Protein AF-A0A7C4YYW6-F1 (afdb_monomer)

pLDDT: mean 95.31, std 6.33, range [59.19, 98.94]

Secondary structure (DSSP, 8-state):
-HHHHHHHHHHHHT-SEEEE-S----TTS-HHHHHHHHHHHHHHHH----TT-SS--------EEEE--SS--HHHHHHHHHHHHHHHHHHHHHHS-TTTS-HHHHHHHHHHHHHHTT-EEEEE-HHHHHHTT-HHHHHHHTT-SSPPEEEEEEEE-S-SSEEEEEE-EEEEE--TTSPPPSTTGGGGGGGGHHHHHHHHHHHHHHHTT-S-EEEEEEEEEEE---TTS--TTEEEE-TTS-EEEES-TT--HHHHHHHHHHHHGGG--SEEEEEE---HHHHHHHTTS-EEEEES-HHHHHHHHHHHHHH---EEEPP--GGGGGGG--SSSSEES---SS-HHHHHHHHHHTT--SSEEEEE-TTTSEESS-BTTB-SEE--TTHHHHHHHHTT-

Foldseek 3Di:
DQLLQQLLCCVVVVDQEDEADDADADPPDDQLLRVLVNLLLNLLNVDDDCVPPPDDDDNSHNNYYHYDHPDDRVVSNVLSVLLSVLLSQLQNLQFDFLVQNAQVNLLVVLCVLLVVLPKDKDKQWPVNCVVLQQWLLVLQQQADPGTKTKMKIKDQLAAPFEEEEEFQAACAEQQAVLGDDPVCSSSRNNQRSRVSLLSSQSSSCSVSSFNHIYMYIYTHHHRHYDPRHRDQQDWGAHSVRFIEHERTSSQSRLSSLLNRLLVVVVRVGLEYEYEGLGDPLQCVVPNLQAWEKEWDDVVVSVLLCVLCVSQVRHYDYDDQDPVLQVQQPDPVTRGYSAGPPPPRVNNSVNSSVVSDPHGYMYINCNSHQADCDDDSSADHTGRSRNSSSVNSSSNVD

Mean predicted aligned error: 3.73 Å

Structure (mmCIF, N/CA/C/O backbone):
data_AF-A0A7C4YYW6-F1
#
_entry.id   AF-A0A7C4YYW6-F1
#
loop_
_atom_site.group_PDB
_atom_site.id
_atom_site.type_symbol
_atom_site.label_atom_id
_atom_site.label_alt_id
_atom_site.label_comp_id
_atom_site.label_asym_id
_atom_site.label_entity_id
_atom_site.label_seq_id
_atom_site.pdbx_PDB_ins_code
_atom_site.Cartn_x
_atom_site.Cartn_y
_atom_site.Cartn_z
_atom_site.occupancy
_atom_site.B_iso_or_equiv
_atom_site.auth_seq_id
_atom_site.auth_comp_id
_atom_site.auth_asym_id
_atom_site.auth_atom_id
_atom_site.pdbx_PDB_model_num
ATOM 1 N N . LYS A 1 1 ? 9.416 -11.657 -18.486 1.00 87.06 1 LYS A N 1
ATOM 2 C CA . LYS A 1 1 ? 10.378 -12.779 -18.270 1.00 87.06 1 LYS A CA 1
ATOM 3 C C . LYS A 1 1 ? 11.705 -12.547 -18.990 1.00 87.06 1 LYS A C 1
ATOM 5 O O . LYS A 1 1 ? 12.680 -12.370 -18.282 1.00 87.06 1 LYS A O 1
ATOM 10 N N . LEU A 1 2 ? 11.753 -12.513 -20.332 1.00 88.94 2 LEU A N 1
ATOM 11 C CA . LEU A 1 2 ? 13.007 -12.312 -21.083 1.00 88.94 2 LEU A CA 1
ATOM 12 C C . LEU A 1 2 ? 13.777 -11.062 -20.628 1.00 88.94 2 LEU A C 1
ATOM 14 O O . LEU A 1 2 ? 14.939 -11.182 -20.266 1.00 88.94 2 LEU A O 1
ATOM 18 N N . GLY A 1 3 ? 13.105 -9.910 -20.536 1.00 90.44 3 GLY A N 1
ATOM 19 C CA . GLY A 1 3 ? 13.739 -8.678 -20.057 1.00 90.44 3 GLY A CA 1
ATOM 20 C C . GLY A 1 3 ? 14.381 -8.831 -18.675 1.00 90.44 3 GLY A C 1
ATOM 21 O O . GLY A 1 3 ? 15.543 -8.498 -18.503 1.00 90.44 3 GLY A O 1
ATOM 22 N N . GLY A 1 4 ? 13.678 -9.451 -17.720 1.00 91.06 4 GLY A N 1
ATOM 23 C CA . GLY A 1 4 ? 14.216 -9.712 -16.375 1.00 91.06 4 GLY A CA 1
ATOM 24 C C . GLY A 1 4 ? 15.446 -10.613 -16.362 1.00 91.06 4 GLY A C 1
ATOM 25 O O . GLY A 1 4 ? 16.366 -10.387 -15.579 1.00 91.06 4 GLY A O 1
ATOM 26 N N . ILE A 1 5 ? 15.497 -11.599 -17.263 1.00 90.38 5 ILE A N 1
ATOM 27 C CA . ILE A 1 5 ? 16.691 -12.432 -17.449 1.00 90.38 5 ILE A CA 1
ATOM 28 C C . ILE A 1 5 ? 17.856 -11.567 -17.933 1.00 90.38 5 ILE A C 1
ATOM 30 O O . ILE A 1 5 ? 18.934 -11.670 -17.364 1.00 90.38 5 ILE A O 1
ATOM 34 N N . ILE A 1 6 ? 17.636 -10.697 -18.923 1.00 90.19 6 ILE A N 1
ATOM 35 C CA . ILE A 1 6 ? 18.666 -9.792 -19.458 1.00 90.19 6 ILE A CA 1
ATOM 36 C C . ILE A 1 6 ? 19.161 -8.828 -18.372 1.00 90.19 6 ILE A C 1
ATOM 38 O O . ILE A 1 6 ? 20.364 -8.739 -18.144 1.00 90.19 6 ILE A O 1
ATOM 42 N N . GLY A 1 7 ? 18.246 -8.168 -17.654 1.00 88.44 7 GLY A N 1
ATOM 43 C CA . GLY A 1 7 ? 18.598 -7.246 -16.571 1.00 88.44 7 GLY A CA 1
ATOM 44 C C . GLY A 1 7 ? 19.382 -7.932 -15.450 1.00 88.44 7 GLY A C 1
ATOM 45 O O . GLY A 1 7 ? 20.415 -7.433 -15.013 1.00 88.44 7 GLY A O 1
ATOM 46 N N . SER A 1 8 ? 18.961 -9.133 -15.043 1.00 88.00 8 SER A N 1
ATOM 47 C CA . SER A 1 8 ? 19.677 -9.916 -14.024 1.00 88.00 8 SER A CA 1
ATOM 48 C C . SER A 1 8 ? 21.033 -10.428 -14.521 1.00 88.00 8 SER A C 1
ATOM 50 O O . SER A 1 8 ? 21.992 -10.507 -13.753 1.00 88.00 8 SER A O 1
ATOM 52 N N . ALA A 1 9 ? 21.123 -10.783 -15.804 1.00 87.38 9 ALA A N 1
ATOM 53 C CA . ALA A 1 9 ? 22.348 -11.254 -16.430 1.00 87.38 9 ALA A CA 1
ATOM 54 C C . ALA A 1 9 ? 23.423 -10.161 -16.474 1.00 87.38 9 ALA A C 1
ATOM 56 O O . ALA A 1 9 ? 24.592 -10.500 -16.323 1.00 87.38 9 ALA A O 1
ATOM 57 N N . ALA A 1 10 ? 23.052 -8.884 -16.616 1.00 85.50 10 ALA A N 1
ATOM 58 C CA . ALA A 1 10 ? 24.012 -7.777 -16.645 1.00 85.50 10 ALA A CA 1
ATOM 59 C C . ALA A 1 10 ? 24.881 -7.738 -15.382 1.00 85.50 10 ALA A C 1
ATOM 61 O O . ALA A 1 10 ? 26.107 -7.775 -15.469 1.00 85.50 10 ALA A O 1
ATOM 62 N N . SER A 1 11 ? 24.243 -7.793 -14.210 1.00 79.69 11 SER A N 1
ATOM 63 C CA . SER A 1 11 ? 24.945 -7.859 -12.923 1.00 79.69 11 SER A CA 1
ATOM 64 C C . SER A 1 11 ? 25.720 -9.175 -12.763 1.00 79.69 11 SER A C 1
ATOM 66 O O . SER A 1 11 ? 26.888 -9.173 -12.378 1.00 79.69 11 SER A O 1
ATOM 68 N N . LYS A 1 12 ? 25.106 -10.311 -13.127 1.00 84.00 12 LYS A N 1
ATOM 69 C CA . LYS A 1 12 ? 25.713 -11.643 -12.959 1.00 84.00 12 LYS A CA 1
ATOM 70 C C . LYS A 1 12 ? 26.957 -11.867 -13.827 1.00 84.00 12 LYS A C 1
ATOM 72 O O . LYS A 1 12 ? 27.925 -12.457 -13.358 1.00 84.00 12 LYS A O 1
ATOM 77 N N . TYR A 1 13 ? 26.910 -11.451 -15.090 1.00 87.62 13 TYR A N 1
ATOM 78 C CA . TYR A 1 13 ? 27.954 -11.691 -16.093 1.00 87.62 13 TYR A CA 1
ATOM 79 C C . TYR A 1 13 ? 28.797 -10.452 -16.393 1.00 87.62 13 TYR A C 1
ATOM 81 O O . TYR A 1 13 ? 29.653 -10.508 -17.271 1.00 87.62 13 TYR A O 1
ATOM 89 N N . LYS A 1 14 ? 28.591 -9.360 -15.648 1.00 85.25 14 LYS A N 1
ATOM 90 C CA . LYS A 1 14 ? 29.449 -8.174 -15.678 1.00 85.25 14 LYS A CA 1
ATOM 91 C C . LYS A 1 14 ? 29.536 -7.499 -17.058 1.00 85.25 14 LYS A C 1
ATOM 93 O O . LYS A 1 14 ? 30.603 -7.032 -17.444 1.00 85.25 14 LYS A O 1
ATOM 98 N N . PHE A 1 15 ? 28.421 -7.412 -17.790 1.00 88.38 15 PHE A N 1
ATOM 99 C CA . PHE A 1 15 ? 28.354 -6.652 -19.048 1.00 88.38 15 PHE A CA 1
ATOM 100 C C . PHE A 1 15 ? 27.641 -5.308 -18.866 1.00 88.38 15 PHE A C 1
ATOM 102 O O . PHE A 1 15 ? 26.675 -5.198 -18.113 1.00 88.38 15 PHE A O 1
ATOM 109 N N . SER A 1 16 ? 28.109 -4.285 -19.583 1.00 88.06 16 SER A N 1
ATOM 110 C CA . SER A 1 16 ? 27.585 -2.914 -19.520 1.00 88.06 16 SER A CA 1
ATOM 111 C C . SER A 1 16 ? 26.685 -2.541 -20.698 1.00 88.06 16 SER A C 1
ATOM 113 O O . SER A 1 16 ? 25.991 -1.528 -20.621 1.00 88.06 16 SER A O 1
ATOM 115 N N . SER A 1 17 ? 26.660 -3.341 -21.765 1.00 91.19 17 SER A N 1
ATOM 116 C CA . SER A 1 17 ? 25.773 -3.133 -22.906 1.00 91.19 17 SER A CA 1
ATOM 117 C C . SER A 1 17 ? 25.263 -4.447 -23.492 1.00 91.19 17 SER A C 1
ATOM 119 O O . SER A 1 17 ? 25.913 -5.490 -23.383 1.00 91.19 17 SER A O 1
ATOM 121 N N . CYS A 1 18 ? 24.081 -4.415 -24.108 1.00 90.25 18 CYS A N 1
ATOM 122 C CA . CYS A 1 18 ? 23.576 -5.532 -24.902 1.00 90.25 18 CYS A CA 1
ATOM 123 C C . CYS A 1 18 ? 22.770 -5.055 -26.114 1.00 90.25 18 CYS A C 1
ATOM 125 O O . CYS A 1 18 ? 22.180 -3.976 -26.106 1.00 90.25 18 CYS A O 1
ATOM 127 N N . THR A 1 19 ? 22.749 -5.876 -27.166 1.00 90.12 19 THR A N 1
ATOM 128 C CA . THR A 1 19 ? 21.929 -5.646 -28.362 1.00 90.12 19 THR A CA 1
ATOM 129 C C . THR A 1 19 ? 20.925 -6.779 -28.513 1.00 90.12 19 THR A C 1
ATOM 131 O O . THR A 1 19 ? 21.291 -7.954 -28.464 1.00 90.12 19 THR A O 1
ATOM 134 N N . ILE A 1 20 ? 19.658 -6.427 -28.702 1.00 87.44 20 ILE A N 1
ATOM 135 C CA . ILE A 1 20 ? 18.556 -7.350 -28.954 1.00 87.44 20 ILE A CA 1
ATOM 136 C C . ILE A 1 20 ? 18.127 -7.141 -30.408 1.00 87.44 20 ILE A C 1
ATOM 138 O O . ILE A 1 20 ? 17.391 -6.204 -30.716 1.00 87.44 20 ILE A O 1
ATOM 142 N N . ALA A 1 21 ? 18.642 -7.998 -31.290 1.00 81.81 21 ALA A N 1
ATOM 143 C CA . ALA A 1 21 ? 18.440 -7.932 -32.738 1.00 81.81 21 ALA A CA 1
ATOM 144 C C . ALA A 1 21 ? 17.250 -8.786 -33.216 1.00 81.81 21 ALA A C 1
ATOM 146 O O . ALA A 1 21 ? 16.819 -9.714 -32.520 1.00 81.81 21 ALA A O 1
ATOM 147 N N . ASN A 1 22 ? 16.799 -8.520 -34.448 1.00 69.19 22 ASN A N 1
ATOM 148 C CA . ASN A 1 22 ? 15.632 -9.097 -35.132 1.00 69.19 22 ASN A CA 1
ATOM 149 C C . ASN A 1 22 ? 14.272 -8.632 -34.594 1.00 69.19 22 ASN A C 1
ATOM 151 O O . ASN A 1 22 ? 14.093 -8.367 -33.412 1.00 69.19 22 ASN A O 1
ATOM 155 N N . THR A 1 23 ? 13.250 -8.596 -35.456 1.00 59.19 23 THR A N 1
ATOM 156 C CA . THR A 1 23 ? 11.891 -8.228 -35.028 1.00 59.19 23 THR A CA 1
ATOM 157 C C . THR A 1 23 ? 11.267 -9.358 -34.203 1.00 59.19 23 THR A C 1
ATOM 159 O O . THR A 1 23 ? 10.696 -10.305 -34.742 1.00 59.19 23 THR A O 1
ATOM 162 N N . TRP A 1 24 ? 11.350 -9.265 -32.880 1.00 69.62 24 TRP A N 1
ATOM 163 C CA . TRP A 1 24 ? 10.682 -10.178 -31.956 1.00 69.62 24 TRP A CA 1
ATOM 164 C C . TRP A 1 24 ? 9.463 -9.469 -31.359 1.00 69.62 24 TRP A C 1
ATOM 166 O O . TRP A 1 24 ? 9.573 -8.419 -30.748 1.00 69.62 24 TRP A O 1
ATOM 176 N N . TYR A 1 25 ? 8.268 -10.025 -31.523 1.00 69.44 25 TYR A N 1
ATOM 177 C CA . TYR A 1 25 ? 7.093 -9.593 -30.765 1.00 69.44 25 TYR A CA 1
ATOM 178 C C . TYR A 1 25 ? 6.328 -10.823 -30.313 1.00 69.44 25 TYR A C 1
ATOM 180 O O . TYR A 1 25 ? 6.349 -11.881 -30.953 1.00 69.44 25 TYR A O 1
ATOM 188 N N . ARG A 1 26 ? 5.660 -10.721 -29.167 1.00 70.00 26 ARG A N 1
ATOM 189 C CA . ARG A 1 26 ? 4.843 -11.832 -28.697 1.00 70.00 26 ARG A CA 1
ATOM 190 C C . ARG A 1 26 ? 3.615 -11.877 -29.599 1.00 70.00 26 ARG A C 1
ATOM 192 O O . ARG A 1 26 ? 2.857 -10.927 -29.592 1.00 70.00 26 ARG A O 1
ATOM 199 N N . LYS A 1 27 ? 3.362 -12.981 -30.316 1.00 71.94 27 LYS A N 1
ATOM 200 C CA . LYS A 1 27 ? 2.209 -13.109 -31.245 1.00 71.94 27 LYS A CA 1
ATOM 201 C C . LYS A 1 27 ? 0.844 -12.710 -30.648 1.00 71.94 27 LYS A C 1
ATOM 203 O O . LYS A 1 27 ? -0.075 -12.415 -31.395 1.00 71.94 27 LYS A O 1
ATOM 208 N N . LYS A 1 28 ? 0.706 -12.750 -29.316 1.00 76.25 28 LYS A N 1
ATOM 209 C CA . LYS A 1 28 ? -0.511 -12.394 -28.565 1.00 76.25 28 LYS A CA 1
ATOM 210 C C . LYS A 1 28 ? -0.531 -10.957 -28.017 1.00 76.25 28 LYS A C 1
ATOM 212 O O . LYS A 1 28 ? -1.486 -10.603 -27.343 1.00 76.25 28 LYS A O 1
ATOM 217 N N . LEU A 1 29 ? 0.526 -10.176 -28.222 1.00 78.62 29 LEU A N 1
ATOM 218 C CA . LEU A 1 29 ? 0.621 -8.774 -27.821 1.00 78.62 29 LEU A CA 1
ATOM 219 C C . LEU A 1 29 ? 0.856 -7.929 -29.069 1.00 78.62 29 LEU A C 1
ATOM 221 O O . LEU A 1 29 ? 1.506 -8.379 -30.016 1.00 78.62 29 LEU A O 1
ATOM 225 N N . ASP A 1 30 ? 0.377 -6.692 -29.054 1.00 86.19 30 ASP A N 1
ATOM 226 C CA . ASP A 1 30 ? 0.815 -5.729 -30.051 1.00 86.19 30 ASP A CA 1
ATOM 227 C C . ASP A 1 30 ? 2.307 -5.377 -29.861 1.00 86.19 30 ASP A C 1
ATOM 229 O O . ASP A 1 30 ? 3.006 -5.841 -28.943 1.00 86.19 30 ASP A O 1
ATOM 233 N N . LYS A 1 31 ? 2.819 -4.575 -30.793 1.00 87.56 31 LYS A N 1
ATOM 234 C CA . LYS A 1 31 ? 4.217 -4.153 -30.813 1.00 87.56 31 LYS A CA 1
ATOM 235 C C . LYS A 1 31 ? 4.591 -3.300 -29.598 1.00 87.56 31 LYS A C 1
ATOM 237 O O . LYS A 1 31 ? 5.655 -3.518 -29.024 1.00 87.56 31 LYS A O 1
ATOM 242 N N . GLU A 1 32 ? 3.724 -2.375 -29.197 1.00 88.62 32 GLU A N 1
ATOM 243 C CA . GLU A 1 32 ? 3.974 -1.466 -28.080 1.00 88.62 32 GLU A CA 1
ATOM 244 C C . GLU A 1 32 ? 3.956 -2.216 -26.736 1.00 88.62 32 GLU A C 1
ATOM 246 O O . GLU A 1 32 ? 4.859 -2.081 -25.913 1.00 88.62 32 GLU A O 1
ATOM 251 N N . ALA A 1 33 ? 2.980 -3.096 -26.530 1.00 88.25 33 ALA A N 1
ATOM 252 C CA . ALA A 1 33 ? 2.903 -3.957 -25.358 1.00 88.25 33 ALA A CA 1
ATOM 253 C C . ALA A 1 33 ? 4.104 -4.917 -25.272 1.00 88.25 33 ALA A C 1
ATOM 255 O O . ALA A 1 33 ? 4.614 -5.186 -24.182 1.00 88.25 33 ALA A O 1
ATOM 256 N N . SER A 1 34 ? 4.599 -5.410 -26.415 1.00 89.56 34 SER A N 1
ATOM 257 C CA . SER A 1 34 ? 5.800 -6.255 -26.461 1.00 89.56 34 SER A CA 1
ATOM 258 C C . SER A 1 34 ? 7.060 -5.496 -26.032 1.00 89.56 34 SER A C 1
ATOM 260 O O . SER A 1 34 ? 7.828 -6.026 -25.223 1.00 89.56 34 SER A O 1
ATOM 262 N N . ILE A 1 35 ? 7.266 -4.267 -26.529 1.00 90.38 35 ILE A N 1
ATOM 263 C CA . ILE A 1 35 ? 8.437 -3.459 -26.157 1.00 90.38 35 ILE A CA 1
ATOM 264 C C . ILE A 1 35 ? 8.365 -3.028 -24.687 1.00 90.38 35 ILE A C 1
ATOM 266 O O . ILE A 1 35 ? 9.346 -3.211 -23.968 1.00 90.38 35 ILE A O 1
ATOM 270 N N . ARG A 1 36 ? 7.195 -2.589 -24.197 1.00 92.00 36 ARG A N 1
ATOM 271 C CA . ARG A 1 36 ? 6.986 -2.233 -22.782 1.00 92.00 36 ARG A CA 1
ATOM 272 C C . ARG A 1 36 ? 7.319 -3.399 -21.857 1.00 92.00 36 ARG A C 1
ATOM 274 O O . ARG A 1 36 ? 8.116 -3.243 -20.941 1.00 92.00 36 ARG A O 1
ATOM 281 N N . ALA A 1 37 ? 6.800 -4.596 -22.138 1.00 91.62 37 ALA A N 1
ATOM 282 C CA . ALA A 1 37 ? 7.042 -5.772 -21.301 1.00 91.62 37 ALA A CA 1
ATOM 283 C C . ALA A 1 37 ? 8.516 -6.222 -21.275 1.00 91.62 37 ALA A C 1
ATOM 285 O O . ALA A 1 37 ? 8.983 -6.776 -20.272 1.00 91.62 37 ALA A O 1
ATOM 286 N N . LEU A 1 38 ? 9.259 -6.034 -22.373 1.00 91.81 38 LEU A N 1
ATOM 287 C CA . LEU A 1 38 ? 10.698 -6.291 -22.375 1.00 91.81 38 LEU A CA 1
ATOM 288 C C . LEU A 1 38 ? 11.429 -5.245 -21.541 1.00 91.81 38 LEU A C 1
ATOM 290 O O . LEU A 1 38 ? 12.169 -5.630 -20.640 1.00 91.81 38 LEU A O 1
ATOM 294 N N . VAL A 1 39 ? 11.225 -3.965 -21.849 1.00 93.12 39 VAL A N 1
ATOM 295 C CA . VAL A 1 39 ? 11.927 -2.840 -21.222 1.00 93.12 39 VAL A CA 1
ATOM 296 C C . VAL A 1 39 ? 11.658 -2.811 -19.721 1.00 93.12 39 VAL A C 1
ATOM 298 O O . VAL A 1 39 ? 12.601 -2.743 -18.938 1.00 93.12 39 VAL A O 1
ATOM 301 N N . GLU A 1 40 ? 10.401 -2.996 -19.309 1.00 94.62 40 GLU A N 1
ATOM 302 C CA . GLU A 1 40 ? 10.023 -3.127 -17.901 1.00 94.62 40 GLU A CA 1
ATOM 303 C C . GLU A 1 40 ? 10.775 -4.289 -17.254 1.00 94.62 40 GLU A C 1
ATOM 305 O O . GLU A 1 40 ? 11.385 -4.139 -16.200 1.00 94.62 40 GLU A O 1
ATOM 310 N N . GLY A 1 41 ? 10.788 -5.451 -17.912 1.00 94.19 41 GLY A N 1
ATOM 311 C CA . GLY A 1 41 ? 11.528 -6.603 -17.426 1.00 94.19 41 GLY A CA 1
ATOM 312 C C . GLY A 1 41 ? 13.013 -6.301 -17.234 1.00 94.19 41 GLY A C 1
ATOM 313 O O . GLY A 1 41 ? 13.564 -6.716 -16.220 1.00 94.19 41 GLY A O 1
ATOM 314 N N . ILE A 1 42 ? 13.649 -5.607 -18.183 1.00 93.44 42 ILE A N 1
ATOM 315 C CA . ILE A 1 42 ? 15.070 -5.240 -18.109 1.00 93.44 42 ILE A CA 1
ATOM 316 C C . ILE A 1 42 ? 15.315 -4.367 -16.885 1.00 93.44 42 ILE A C 1
ATOM 318 O O . ILE A 1 42 ? 16.092 -4.782 -16.028 1.00 93.44 42 ILE A O 1
ATOM 322 N N . PHE A 1 43 ? 14.606 -3.242 -16.752 1.00 93.56 43 PHE A N 1
ATOM 323 C CA . PHE A 1 43 ? 14.745 -2.359 -15.591 1.00 93.56 43 PHE A CA 1
ATOM 324 C C . PHE A 1 43 ? 14.490 -3.114 -14.281 1.00 93.56 43 PHE A C 1
ATOM 326 O O . PHE A 1 43 ? 15.337 -3.159 -13.394 1.00 93.56 43 PHE A O 1
ATOM 333 N N . LEU A 1 44 ? 13.356 -3.799 -14.154 1.00 94.25 44 LEU A N 1
ATOM 334 C CA . LEU A 1 44 ? 13.028 -4.517 -12.921 1.00 94.25 44 LEU A CA 1
ATOM 335 C C . LEU A 1 44 ? 14.042 -5.620 -12.572 1.00 94.25 44 LEU A C 1
ATOM 337 O O . LEU A 1 44 ? 14.239 -5.924 -11.393 1.00 94.25 44 LEU A O 1
ATOM 341 N N . GLY A 1 45 ? 14.699 -6.195 -13.583 1.00 92.25 45 GLY A N 1
ATOM 342 C CA . GLY A 1 45 ? 15.779 -7.167 -13.443 1.00 92.25 45 GLY A CA 1
ATOM 343 C C . GLY A 1 45 ? 17.128 -6.571 -13.026 1.00 92.25 45 GLY A C 1
ATOM 344 O O . GLY A 1 45 ? 17.960 -7.324 -12.520 1.00 92.25 45 GLY A O 1
ATOM 345 N N . THR A 1 46 ? 17.354 -5.265 -13.193 1.00 91.00 46 THR A N 1
ATOM 346 C CA . THR A 1 46 ? 18.586 -4.585 -12.744 1.00 91.00 46 THR A CA 1
ATOM 347 C C . THR A 1 46 ? 18.510 -4.081 -11.305 1.00 91.00 46 THR A C 1
ATOM 349 O O . THR A 1 46 ? 19.520 -3.631 -10.778 1.00 91.00 46 THR A O 1
ATOM 352 N N . TYR A 1 47 ? 17.342 -4.147 -10.659 1.00 92.19 47 TYR A N 1
ATOM 353 C CA . TYR A 1 47 ? 17.189 -3.722 -9.267 1.00 92.19 47 TYR A CA 1
ATOM 354 C C . TYR A 1 47 ? 18.104 -4.514 -8.320 1.00 92.19 47 TYR A C 1
ATOM 356 O O . TYR A 1 47 ? 18.190 -5.742 -8.410 1.00 92.19 47 TYR A O 1
ATOM 364 N N . THR A 1 48 ? 18.734 -3.811 -7.382 1.00 90.00 48 THR A N 1
ATOM 365 C CA . THR A 1 48 ? 19.570 -4.377 -6.316 1.00 90.00 48 THR A CA 1
ATOM 366 C C . THR A 1 48 ? 19.424 -3.532 -5.060 1.00 90.00 48 THR A C 1
ATOM 368 O O . THR A 1 48 ? 19.528 -2.309 -5.148 1.00 90.00 48 THR A O 1
ATOM 371 N N . PHE A 1 49 ? 19.282 -4.174 -3.903 1.00 91.50 49 PHE A N 1
ATOM 372 C CA . PHE A 1 49 ? 19.282 -3.506 -2.605 1.00 91.50 49 PHE A CA 1
ATOM 373 C C . PHE A 1 49 ? 20.515 -3.942 -1.808 1.00 91.50 49 PHE A C 1
ATOM 375 O O . PHE A 1 49 ? 20.540 -5.026 -1.227 1.00 91.50 49 PHE A O 1
ATOM 382 N N . GLU A 1 50 ? 21.568 -3.122 -1.838 1.00 89.31 50 GLU A N 1
ATOM 383 C CA . GLU A 1 50 ? 22.880 -3.445 -1.250 1.00 89.31 50 GLU A CA 1
ATOM 384 C C . GLU A 1 50 ? 23.362 -2.387 -0.237 1.00 89.31 50 GLU A C 1
ATOM 386 O O . GLU A 1 50 ? 24.547 -2.305 0.071 1.00 89.31 50 GLU A O 1
ATOM 391 N N . GLU A 1 51 ? 22.454 -1.552 0.275 1.00 89.50 51 GLU A N 1
ATOM 392 C CA . GLU A 1 51 ? 22.784 -0.373 1.089 1.00 89.50 51 GLU A CA 1
ATOM 393 C C . GLU A 1 51 ? 23.591 -0.697 2.357 1.00 89.50 51 GLU A C 1
ATOM 395 O O . GLU A 1 51 ? 24.515 0.040 2.701 1.00 89.50 51 GLU A O 1
ATOM 400 N N . PHE A 1 52 ? 23.291 -1.829 3.000 1.00 92.50 52 PHE A N 1
ATOM 401 C CA . PHE A 1 52 ? 23.875 -2.230 4.286 1.00 92.50 52 PHE A CA 1
ATOM 402 C C . PHE A 1 52 ? 25.053 -3.208 4.180 1.00 92.50 52 PHE A C 1
ATOM 404 O O . PHE A 1 52 ? 25.570 -3.648 5.206 1.00 92.50 52 PHE A O 1
ATOM 411 N N . PHE A 1 53 ? 25.491 -3.575 2.971 1.00 90.19 53 PHE A N 1
ATOM 412 C CA . PHE A 1 53 ? 26.691 -4.401 2.816 1.00 90.19 53 PHE A CA 1
ATOM 413 C C . PHE A 1 53 ? 27.946 -3.539 3.005 1.00 90.19 53 PHE A C 1
ATOM 415 O O . PHE A 1 53 ? 28.103 -2.506 2.353 1.00 90.19 53 PHE A O 1
ATOM 422 N N . SER A 1 54 ? 28.856 -3.981 3.880 1.00 90.44 54 SER A N 1
ATOM 423 C CA . SER A 1 54 ? 30.161 -3.336 4.092 1.00 90.44 54 SER A CA 1
ATOM 424 C C . SER A 1 54 ? 31.027 -3.398 2.832 1.00 90.44 54 SER A C 1
ATOM 426 O O . SER A 1 54 ? 31.618 -2.401 2.421 1.00 90.44 54 SER A O 1
ATOM 428 N N . GLU A 1 55 ? 31.049 -4.559 2.180 1.00 86.88 55 GLU A N 1
ATOM 429 C CA . GLU A 1 55 ? 31.630 -4.744 0.857 1.00 86.88 55 GLU A CA 1
ATOM 430 C C . GLU A 1 55 ? 30.573 -4.464 -0.209 1.00 86.88 55 GLU A C 1
ATOM 432 O O . GLU A 1 55 ? 29.731 -5.307 -0.531 1.00 86.88 55 GLU A O 1
ATOM 437 N N . LYS A 1 56 ? 30.624 -3.262 -0.784 1.00 77.25 56 LYS A N 1
ATOM 438 C CA . LYS A 1 56 ? 29.818 -2.945 -1.962 1.00 77.25 56 LYS A CA 1
ATOM 439 C C . LYS A 1 56 ? 30.413 -3.676 -3.155 1.00 77.25 56 LYS A C 1
ATOM 441 O O . LYS A 1 56 ? 31.558 -3.424 -3.533 1.00 77.25 56 LYS A O 1
ATOM 446 N N . LYS A 1 57 ? 29.638 -4.573 -3.765 1.00 72.38 57 LYS A N 1
ATOM 447 C CA . LYS A 1 57 ? 30.027 -5.169 -5.042 1.00 72.38 57 LYS A CA 1
ATOM 448 C C . LYS A 1 57 ? 30.173 -4.058 -6.077 1.00 72.38 57 LYS A C 1
ATOM 450 O O . LYS A 1 57 ? 29.454 -3.058 -6.046 1.00 72.38 57 LYS A O 1
ATOM 455 N N . GLU A 1 58 ? 31.115 -4.231 -6.998 1.00 67.38 58 GLU A N 1
ATOM 456 C CA . GLU A 1 58 ? 31.266 -3.313 -8.121 1.00 67.38 58 GLU A CA 1
ATOM 457 C C . GLU A 1 58 ? 29.935 -3.240 -8.884 1.00 67.38 58 GLU A C 1
ATOM 459 O O . GLU A 1 58 ? 29.472 -4.237 -9.449 1.00 67.38 58 GLU A O 1
ATOM 464 N N . LYS A 1 59 ? 29.291 -2.065 -8.863 1.00 65.56 59 LYS A N 1
ATOM 465 C CA . LYS A 1 59 ? 28.026 -1.827 -9.563 1.00 65.56 59 LYS A CA 1
ATOM 466 C C . LYS A 1 59 ? 28.282 -1.782 -11.064 1.00 65.56 59 LYS A C 1
ATOM 468 O O . LYS A 1 59 ? 28.463 -0.715 -11.651 1.00 65.56 59 LYS A O 1
ATOM 473 N N . ILE A 1 60 ? 28.288 -2.948 -11.701 1.00 64.56 60 ILE A N 1
ATOM 474 C CA . ILE A 1 60 ? 28.256 -3.027 -13.158 1.00 64.56 60 ILE A CA 1
ATOM 475 C C . ILE A 1 60 ? 26.812 -2.816 -13.589 1.00 64.56 60 ILE A C 1
ATOM 477 O O . ILE A 1 60 ? 25.987 -3.729 -13.604 1.00 64.56 60 ILE A O 1
ATOM 481 N N . ASN A 1 61 ? 26.515 -1.554 -13.883 1.00 72.00 61 ASN A N 1
ATOM 482 C CA . ASN A 1 61 ? 25.219 -1.135 -14.382 1.00 72.00 61 ASN A CA 1
ATOM 483 C C . ASN A 1 61 ? 25.139 -1.442 -15.878 1.00 72.00 61 ASN A C 1
ATOM 485 O O . ASN A 1 61 ? 26.056 -1.113 -16.634 1.00 72.00 61 ASN A O 1
ATOM 489 N N . LEU A 1 62 ? 24.022 -2.026 -16.305 1.00 83.19 62 LEU A N 1
ATOM 490 C CA . LEU A 1 62 ? 23.644 -2.046 -17.712 1.00 83.19 62 LEU A CA 1
ATOM 491 C C . LEU A 1 62 ? 23.443 -0.592 -18.157 1.00 83.19 62 LEU A C 1
ATOM 493 O O . LEU A 1 62 ? 22.467 0.042 -17.765 1.00 83.19 62 LEU A O 1
ATOM 497 N N . LYS A 1 63 ? 24.409 -0.045 -18.898 1.00 86.62 63 LYS A N 1
ATOM 498 C CA . LYS A 1 63 ? 24.430 1.358 -19.335 1.00 86.62 63 LYS A CA 1
ATOM 499 C C . LYS A 1 63 ? 23.665 1.559 -20.635 1.00 86.62 63 LYS A C 1
ATOM 501 O O . LYS A 1 63 ? 23.080 2.615 -20.831 1.00 86.62 63 LYS A O 1
ATOM 506 N N . GLU A 1 64 ? 23.680 0.558 -21.512 1.00 90.19 64 GLU A N 1
ATOM 507 C CA . GLU A 1 64 ? 23.118 0.670 -22.855 1.00 90.19 64 GLU A CA 1
ATOM 508 C C . GLU A 1 64 ? 22.390 -0.614 -23.265 1.00 90.19 64 GLU A C 1
ATOM 510 O O . GLU A 1 64 ? 22.907 -1.723 -23.119 1.00 90.19 64 GLU A O 1
ATOM 515 N N . VAL A 1 65 ? 21.181 -0.464 -23.803 1.00 89.19 65 VAL A N 1
ATOM 516 C CA . VAL A 1 65 ? 20.416 -1.563 -24.397 1.00 89.19 65 VAL A CA 1
ATOM 517 C C . VAL A 1 65 ? 19.941 -1.119 -25.769 1.00 89.19 65 VAL A C 1
ATOM 519 O O . VAL A 1 65 ? 19.037 -0.295 -25.880 1.00 89.19 65 VAL A O 1
ATOM 522 N N . ASN A 1 66 ? 20.524 -1.702 -26.810 1.00 89.50 66 ASN A N 1
ATOM 523 C CA . ASN A 1 66 ? 20.114 -1.463 -28.186 1.00 89.50 66 ASN A CA 1
ATOM 524 C C . ASN A 1 66 ? 19.025 -2.461 -28.563 1.00 89.50 66 ASN A C 1
ATOM 526 O O . ASN A 1 66 ? 19.259 -3.670 -28.569 1.00 89.50 66 ASN A O 1
ATOM 530 N N . ILE A 1 67 ? 17.822 -1.974 -28.860 1.00 87.69 67 ILE A N 1
ATOM 531 C CA . ILE A 1 67 ? 16.693 -2.823 -29.248 1.00 87.69 67 ILE A CA 1
ATOM 532 C C . ILE A 1 67 ? 16.344 -2.527 -30.699 1.00 87.69 67 ILE A C 1
ATOM 534 O O . ILE A 1 67 ? 15.821 -1.462 -31.017 1.00 87.69 67 ILE A O 1
ATOM 538 N N . GLU A 1 68 ? 16.599 -3.489 -31.580 1.00 86.69 68 GLU A N 1
ATOM 539 C CA . GLU A 1 68 ? 16.180 -3.386 -32.971 1.00 86.69 68 GLU A CA 1
ATOM 540 C C . GLU A 1 68 ? 14.678 -3.674 -33.067 1.00 86.69 68 GLU A C 1
ATOM 542 O O . GLU A 1 68 ? 14.219 -4.801 -32.852 1.00 86.69 68 GLU A O 1
ATOM 547 N N . PHE A 1 69 ? 13.879 -2.648 -33.364 1.00 82.75 69 PHE A N 1
ATOM 548 C CA . PHE A 1 69 ? 12.430 -2.794 -33.397 1.00 82.75 69 PHE A CA 1
ATOM 549 C C . PHE A 1 69 ? 11.773 -1.839 -34.400 1.00 82.75 69 PHE A C 1
ATOM 551 O O . PHE A 1 69 ? 12.132 -0.671 -34.511 1.00 82.75 69 PHE A O 1
ATOM 558 N N . LYS A 1 70 ? 10.786 -2.331 -35.163 1.00 83.25 70 LYS A N 1
ATOM 559 C CA . LYS A 1 70 ? 10.141 -1.547 -36.232 1.00 83.25 70 LYS A CA 1
ATOM 560 C C . LYS A 1 70 ? 9.067 -0.606 -35.674 1.00 83.25 70 LYS A C 1
ATOM 562 O O . LYS A 1 70 ? 7.938 -1.052 -35.444 1.00 83.25 70 LYS A O 1
ATOM 567 N N . GLY A 1 71 ? 9.395 0.682 -35.564 1.00 84.38 71 GLY A N 1
ATOM 568 C CA . GLY A 1 71 ? 8.505 1.793 -35.186 1.00 84.38 71 GLY A CA 1
ATOM 569 C C . GLY A 1 71 ? 9.192 2.774 -34.225 1.00 84.38 71 GLY A C 1
ATOM 570 O O . GLY A 1 71 ? 10.314 2.515 -33.806 1.00 84.38 71 GLY A O 1
ATOM 571 N N . ASN A 1 72 ? 8.529 3.882 -33.870 1.00 87.69 72 ASN A N 1
ATOM 572 C CA . ASN A 1 72 ? 8.999 4.786 -32.812 1.00 87.69 72 ASN A CA 1
ATOM 573 C C . ASN A 1 72 ? 8.289 4.446 -31.491 1.00 87.69 72 ASN A C 1
ATOM 575 O O . ASN A 1 72 ? 7.064 4.524 -31.412 1.00 87.69 72 ASN A O 1
ATOM 579 N N . PHE A 1 73 ? 9.067 4.073 -30.473 1.00 91.12 73 PHE A N 1
ATOM 580 C CA . PHE A 1 73 ? 8.577 3.691 -29.146 1.00 91.12 73 PHE A CA 1
ATOM 581 C C . PHE A 1 73 ? 9.236 4.489 -28.013 1.00 91.12 73 PHE A C 1
ATOM 583 O O . PHE A 1 73 ? 9.141 4.079 -26.859 1.00 91.12 73 PHE A O 1
ATOM 590 N N . GLU A 1 74 ? 9.872 5.628 -28.307 1.00 91.12 74 GLU A N 1
ATOM 591 C CA . GLU A 1 74 ? 10.584 6.451 -27.313 1.00 91.12 74 GLU A CA 1
ATOM 592 C C . GLU A 1 74 ? 9.686 6.821 -26.129 1.00 91.12 74 GLU A C 1
ATOM 594 O O . GLU A 1 74 ? 10.047 6.594 -24.976 1.00 91.12 74 GLU A O 1
ATOM 599 N N . LYS A 1 75 ? 8.459 7.279 -26.409 1.00 93.50 75 LYS A N 1
ATOM 600 C CA . LYS A 1 75 ? 7.464 7.576 -25.370 1.00 93.50 75 LYS A CA 1
ATOM 601 C C . LYS A 1 75 ? 7.137 6.343 -24.523 1.00 93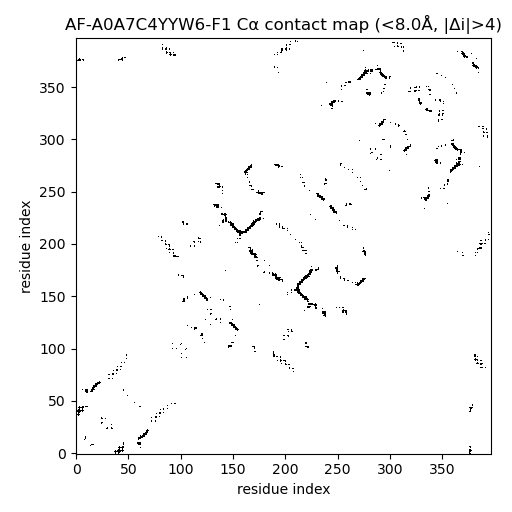.50 75 LYS A C 1
ATOM 603 O O . LYS A 1 75 ? 7.088 6.429 -23.302 1.00 93.50 75 LYS A O 1
ATOM 608 N N . ALA A 1 76 ? 6.924 5.186 -25.150 1.00 92.75 76 ALA A N 1
ATOM 609 C CA . ALA A 1 76 ? 6.594 3.958 -24.429 1.00 92.75 76 ALA A CA 1
ATOM 610 C C . ALA A 1 76 ? 7.749 3.488 -23.530 1.00 92.75 76 ALA A C 1
ATOM 612 O O . ALA A 1 76 ? 7.501 3.009 -22.422 1.00 92.75 76 ALA A O 1
ATOM 613 N N . ILE A 1 77 ? 8.995 3.648 -23.984 1.00 93.88 77 ILE A N 1
ATOM 614 C CA . ILE A 1 77 ? 10.211 3.345 -23.221 1.00 93.88 77 ILE A CA 1
ATOM 615 C C . ILE A 1 77 ? 10.339 4.292 -22.027 1.00 93.88 77 ILE A C 1
ATOM 617 O O . ILE A 1 77 ? 10.516 3.823 -20.906 1.00 93.88 77 ILE A O 1
ATOM 621 N N . GLU A 1 78 ? 10.188 5.598 -22.250 1.00 95.81 78 GLU A N 1
ATOM 622 C CA . GLU A 1 78 ? 10.295 6.614 -21.201 1.00 95.81 78 GLU A CA 1
ATOM 623 C C . GLU A 1 78 ? 9.222 6.436 -20.120 1.00 95.81 78 GLU A C 1
ATOM 625 O O . GLU A 1 78 ? 9.536 6.389 -18.932 1.00 95.81 78 GLU A O 1
ATOM 630 N N . GLU A 1 79 ? 7.964 6.213 -20.509 1.00 97.31 79 GLU A N 1
ATOM 631 C CA . GLU A 1 79 ? 6.902 5.903 -19.548 1.00 97.31 79 GLU A CA 1
ATOM 632 C C . GLU A 1 79 ? 7.208 4.626 -18.749 1.00 97.31 79 GLU A C 1
ATOM 634 O O . GLU A 1 79 ? 6.952 4.562 -17.548 1.00 97.31 79 GLU A O 1
ATOM 639 N N . THR A 1 80 ? 7.769 3.604 -19.401 1.00 96.50 80 THR A N 1
ATOM 640 C CA . THR A 1 80 ? 8.141 2.345 -18.737 1.00 96.50 80 THR A CA 1
ATOM 641 C C . THR A 1 80 ? 9.284 2.551 -17.745 1.00 96.50 80 THR A C 1
ATOM 643 O O . THR A 1 80 ? 9.257 1.973 -16.659 1.00 96.50 80 THR A O 1
ATOM 646 N N . ARG A 1 81 ? 10.267 3.396 -18.083 1.00 96.56 81 ARG A N 1
ATOM 647 C CA . ARG A 1 81 ? 11.352 3.786 -17.176 1.00 96.56 81 ARG A CA 1
ATOM 648 C C . ARG A 1 81 ? 10.804 4.487 -15.936 1.00 96.56 81 ARG A C 1
ATOM 650 O O . ARG A 1 81 ? 11.142 4.078 -14.830 1.00 96.56 81 ARG A O 1
ATOM 657 N N . ILE A 1 82 ? 9.925 5.479 -16.113 1.00 98.50 82 ILE A N 1
ATOM 658 C CA . ILE A 1 82 ? 9.280 6.201 -15.002 1.00 98.50 82 ILE A CA 1
ATOM 659 C C . ILE A 1 82 ? 8.578 5.216 -14.060 1.00 98.50 82 ILE A C 1
ATOM 661 O O . ILE A 1 82 ? 8.783 5.267 -12.849 1.00 98.50 82 ILE A O 1
ATOM 665 N N . ILE A 1 83 ? 7.796 4.284 -14.614 1.00 98.50 83 ILE A N 1
ATOM 666 C CA . ILE A 1 83 ? 7.086 3.266 -13.829 1.00 98.50 83 ILE A CA 1
ATOM 667 C C . ILE A 1 83 ? 8.070 2.361 -13.078 1.00 98.50 83 ILE A C 1
ATOM 669 O O . ILE A 1 83 ? 7.872 2.093 -11.894 1.00 98.50 83 ILE A O 1
ATOM 673 N N . ALA A 1 84 ? 9.133 1.892 -13.735 1.00 97.75 84 ALA A N 1
ATOM 674 C CA . ALA A 1 84 ? 10.119 1.018 -13.107 1.00 97.75 84 ALA A CA 1
ATOM 675 C C . ALA A 1 84 ? 10.888 1.717 -11.974 1.00 97.75 84 ALA A C 1
ATOM 677 O O . ALA A 1 84 ? 11.097 1.115 -10.925 1.00 97.75 84 ALA A O 1
ATOM 678 N N . GLU A 1 85 ? 11.251 2.988 -12.142 1.00 98.00 85 GLU A N 1
ATOM 679 C CA . GLU A 1 85 ? 11.881 3.795 -11.089 1.00 98.00 85 GLU A CA 1
ATOM 680 C C . GLU A 1 85 ? 10.944 4.012 -9.895 1.00 98.00 85 GLU A C 1
ATOM 682 O O . GLU A 1 85 ? 11.370 3.903 -8.749 1.00 98.00 85 GLU A O 1
ATOM 687 N N . SER A 1 86 ? 9.652 4.235 -10.140 1.00 98.62 86 SER A N 1
ATOM 688 C CA . SER A 1 86 ? 8.650 4.299 -9.072 1.00 98.62 86 SER A CA 1
ATOM 689 C C . SER A 1 86 ? 8.460 2.957 -8.355 1.00 98.62 86 SER A C 1
ATOM 691 O O . SER A 1 86 ? 8.232 2.930 -7.146 1.00 98.62 86 SER A O 1
ATOM 693 N N . VAL A 1 87 ? 8.600 1.832 -9.068 1.00 98.69 87 VAL A N 1
ATOM 694 C CA . VAL A 1 87 ? 8.666 0.501 -8.445 1.00 98.69 87 VAL A CA 1
ATOM 695 C C . VAL A 1 87 ? 9.932 0.367 -7.598 1.00 98.69 87 VAL A C 1
ATOM 697 O O . VAL A 1 87 ? 9.846 -0.169 -6.499 1.00 98.69 87 VAL A O 1
ATOM 700 N N . PHE A 1 88 ? 11.092 0.849 -8.058 1.00 98.12 88 PHE A N 1
ATOM 701 C CA . PHE A 1 88 ? 12.327 0.818 -7.261 1.00 98.12 88 PHE A CA 1
ATOM 702 C C . PHE A 1 88 ? 12.174 1.592 -5.965 1.00 98.12 88 PHE A C 1
ATOM 704 O O . PHE A 1 88 ? 12.488 1.043 -4.919 1.00 98.12 88 PHE A O 1
ATOM 711 N N . PHE A 1 89 ? 11.599 2.792 -6.024 1.00 98.56 89 PHE A N 1
ATOM 712 C CA . PHE A 1 89 ? 11.328 3.581 -4.830 1.00 98.56 89 PHE A CA 1
ATOM 713 C C . PHE A 1 89 ? 10.463 2.812 -3.819 1.00 98.56 89 PHE A C 1
ATOM 715 O O . PHE A 1 89 ? 10.811 2.718 -2.643 1.00 98.56 89 PHE A O 1
ATOM 722 N N . ALA A 1 90 ? 9.374 2.182 -4.275 1.00 98.69 90 ALA A N 1
ATOM 723 C CA . ALA A 1 90 ? 8.550 1.345 -3.404 1.00 98.69 90 ALA A CA 1
ATOM 724 C C . ALA A 1 90 ? 9.350 0.169 -2.810 1.00 98.69 90 ALA A C 1
ATOM 726 O O . ALA A 1 90 ? 9.237 -0.108 -1.617 1.00 98.69 90 ALA A O 1
ATOM 727 N N . ARG A 1 91 ? 10.191 -0.497 -3.613 1.00 98.31 91 ARG A N 1
ATOM 728 C CA . ARG A 1 91 ? 11.052 -1.598 -3.148 1.00 98.31 91 ARG A CA 1
ATOM 729 C C . ARG A 1 91 ? 12.100 -1.140 -2.141 1.00 98.31 91 ARG A C 1
ATOM 731 O O . ARG A 1 91 ? 12.361 -1.872 -1.194 1.00 98.31 91 ARG A O 1
ATOM 738 N N . ASP A 1 92 ? 12.683 0.038 -2.325 1.00 98.31 92 ASP A N 1
ATOM 739 C CA . ASP A 1 92 ? 13.672 0.596 -1.406 1.00 98.31 92 ASP A CA 1
ATOM 740 C C . ASP A 1 92 ? 13.035 0.843 -0.040 1.00 98.31 92 ASP A C 1
ATOM 742 O O . ASP A 1 92 ? 13.536 0.326 0.957 1.00 98.31 92 ASP A O 1
ATOM 746 N N . LEU A 1 93 ? 11.860 1.485 0.003 1.00 98.44 93 LEU A N 1
ATOM 747 C CA . LEU A 1 93 ? 11.114 1.660 1.252 1.00 98.44 93 LEU A CA 1
ATOM 748 C C . LEU A 1 93 ? 10.777 0.324 1.931 1.00 98.44 93 LEU A C 1
ATOM 750 O O . LEU A 1 93 ? 10.930 0.199 3.140 1.00 98.44 93 LEU A O 1
ATOM 754 N N . GLN A 1 94 ? 10.349 -0.676 1.156 1.00 98.44 94 GLN A N 1
ATOM 755 C CA . GLN A 1 94 ? 10.048 -2.020 1.663 1.00 98.44 94 GLN A CA 1
ATOM 756 C C . GLN A 1 94 ? 11.289 -2.739 2.216 1.00 98.44 94 GLN A C 1
ATOM 758 O O . GLN A 1 94 ? 11.194 -3.523 3.159 1.00 98.44 94 GLN A O 1
ATOM 763 N N . ASN A 1 95 ? 12.450 -2.547 1.590 1.00 98.25 95 ASN A N 1
ATOM 764 C CA . ASN A 1 95 ? 13.665 -3.288 1.916 1.00 98.25 95 ASN A CA 1
ATOM 765 C C . ASN A 1 95 ? 14.463 -2.673 3.067 1.00 98.25 95 ASN A C 1
ATOM 767 O O . ASN A 1 95 ? 15.220 -3.408 3.719 1.00 98.25 95 ASN A O 1
ATOM 771 N N . LEU A 1 96 ? 14.277 -1.383 3.352 1.00 98.19 96 LEU A N 1
ATOM 772 C CA . LEU A 1 96 ? 14.844 -0.736 4.531 1.00 98.19 96 LEU A CA 1
ATOM 773 C C . LEU A 1 96 ? 14.425 -1.472 5.820 1.00 98.19 96 LEU A C 1
ATOM 775 O O . LEU A 1 96 ? 13.295 -1.947 5.934 1.00 98.19 96 LEU A O 1
ATOM 779 N N . PRO A 1 97 ? 15.330 -1.628 6.799 1.00 97.88 97 PRO A N 1
ATOM 780 C CA . PRO A 1 97 ? 14.995 -2.238 8.077 1.00 97.88 97 PRO A CA 1
ATOM 781 C C . PRO A 1 97 ? 14.161 -1.270 8.927 1.00 97.88 97 PRO A C 1
ATOM 783 O O . PRO A 1 97 ? 14.321 -0.052 8.833 1.00 97.88 97 PRO A O 1
ATOM 786 N N . SER A 1 98 ? 13.298 -1.799 9.795 1.00 97.00 98 SER A N 1
ATOM 787 C CA . SER A 1 98 ? 12.341 -0.983 10.558 1.00 97.00 98 SER A CA 1
ATOM 788 C C . SER A 1 98 ? 12.975 -0.010 11.552 1.00 97.00 98 SER A C 1
ATOM 790 O O . SER A 1 98 ? 12.356 0.988 11.892 1.00 97.00 98 SER A O 1
ATOM 792 N N . ASN A 1 99 ? 14.230 -0.223 11.963 1.00 97.56 99 ASN A N 1
ATOM 793 C CA . ASN A 1 99 ? 14.965 0.759 12.767 1.00 97.56 99 ASN A CA 1
ATOM 794 C C . ASN A 1 99 ? 15.370 2.021 11.975 1.00 97.56 99 ASN A C 1
ATOM 796 O O . ASN A 1 99 ? 15.851 2.979 12.573 1.00 97.56 99 ASN A O 1
ATOM 800 N N . ILE A 1 100 ? 15.230 2.004 10.645 1.00 98.31 100 ILE A N 1
ATOM 801 C CA . ILE A 1 100 ? 15.438 3.151 9.752 1.00 98.31 100 ILE A CA 1
ATOM 802 C C . ILE A 1 100 ? 14.103 3.592 9.158 1.00 98.31 100 ILE A C 1
ATOM 804 O O . ILE A 1 100 ? 13.764 4.768 9.236 1.00 98.31 100 ILE A O 1
ATOM 808 N N . ALA A 1 101 ? 13.334 2.658 8.594 1.00 98.19 101 ALA A N 1
ATOM 809 C CA . ALA A 1 101 ? 12.046 2.918 7.956 1.00 98.19 101 ALA A CA 1
ATOM 810 C C . ALA A 1 101 ? 10.909 3.112 8.971 1.00 98.19 101 ALA A C 1
ATOM 812 O O . ALA A 1 101 ? 9.877 2.453 8.894 1.00 98.19 101 ALA A O 1
ATOM 813 N N . THR A 1 102 ? 11.089 4.030 9.918 1.00 98.88 102 THR A N 1
ATOM 814 C CA . THR A 1 102 ? 10.052 4.413 10.880 1.00 98.88 102 THR A CA 1
ATOM 815 C C . THR A 1 102 ? 8.906 5.180 10.192 1.00 98.88 102 THR A C 1
ATOM 817 O O . THR A 1 102 ? 9.074 5.674 9.068 1.00 98.88 102 THR A O 1
ATOM 820 N N . PRO A 1 103 ? 7.738 5.361 10.840 1.00 98.88 103 PRO A N 1
ATOM 821 C CA . PRO A 1 103 ? 6.668 6.225 10.350 1.00 98.88 103 PRO A CA 1
ATOM 822 C C . PRO A 1 103 ? 7.154 7.636 10.004 1.00 98.88 103 PRO A C 1
ATOM 824 O O . PRO A 1 103 ? 6.781 8.165 8.957 1.00 98.88 103 PRO A O 1
ATOM 827 N N . THR A 1 104 ? 8.023 8.234 10.831 1.00 98.81 104 THR A N 1
ATOM 828 C CA . THR A 1 104 ? 8.615 9.551 10.545 1.00 98.81 104 THR A CA 1
ATOM 829 C C . THR A 1 104 ? 9.496 9.520 9.303 1.00 98.81 104 THR A C 1
ATOM 831 O O . THR A 1 104 ? 9.376 10.406 8.455 1.00 98.81 104 THR A O 1
ATOM 834 N N . TYR A 1 105 ? 10.351 8.504 9.161 1.00 98.81 105 TYR A N 1
ATOM 835 C CA . TYR A 1 105 ? 11.214 8.372 7.989 1.00 98.81 105 TYR A CA 1
ATOM 836 C C . TYR A 1 105 ? 10.396 8.260 6.699 1.00 98.81 105 TYR A C 1
ATOM 838 O O . TYR A 1 105 ? 10.607 9.036 5.767 1.00 98.81 105 TYR A O 1
ATOM 846 N N . ILE A 1 106 ? 9.421 7.345 6.656 1.00 98.81 106 ILE A N 1
ATOM 847 C CA . ILE A 1 106 ? 8.603 7.125 5.456 1.00 98.81 106 ILE A CA 1
ATOM 848 C C . ILE A 1 106 ? 7.766 8.365 5.135 1.00 98.81 106 ILE A C 1
ATOM 850 O O . ILE A 1 106 ? 7.663 8.731 3.967 1.00 98.81 106 ILE A O 1
ATOM 854 N N . ALA A 1 107 ? 7.202 9.046 6.138 1.00 98.88 107 ALA A N 1
ATOM 855 C CA . ALA A 1 107 ? 6.445 10.275 5.913 1.00 98.88 107 ALA A CA 1
ATOM 856 C C . ALA A 1 107 ? 7.310 11.385 5.297 1.00 98.88 107 ALA A C 1
ATOM 858 O O . ALA A 1 107 ? 6.864 12.076 4.380 1.00 98.88 107 ALA A O 1
ATOM 859 N N . ASN A 1 108 ? 8.554 11.529 5.762 1.00 98.81 108 ASN A N 1
ATOM 860 C CA . ASN A 1 108 ? 9.500 12.503 5.221 1.00 98.81 108 ASN A CA 1
ATOM 861 C C . ASN A 1 108 ? 9.944 12.136 3.801 1.00 98.81 108 ASN A C 1
ATOM 863 O O . ASN A 1 108 ? 9.920 13.001 2.930 1.00 98.81 108 ASN A O 1
ATOM 867 N N . ALA A 1 109 ? 10.272 10.866 3.548 1.00 98.69 109 ALA A N 1
ATOM 868 C CA . ALA A 1 109 ? 10.630 10.385 2.214 1.00 98.69 109 ALA A CA 1
ATOM 869 C C . ALA A 1 109 ? 9.472 10.566 1.218 1.00 98.69 109 ALA A C 1
ATOM 871 O O . ALA A 1 109 ? 9.672 11.048 0.105 1.00 98.69 109 ALA A O 1
ATOM 872 N N . ALA A 1 110 ? 8.240 10.245 1.632 1.00 98.75 110 ALA A N 1
ATOM 873 C CA . ALA A 1 110 ? 7.045 10.465 0.826 1.00 98.75 110 ALA A CA 1
ATOM 874 C C . ALA A 1 110 ? 6.856 11.951 0.509 1.00 98.75 110 ALA A C 1
ATOM 876 O O . ALA A 1 110 ? 6.619 12.292 -0.646 1.00 98.75 110 ALA A O 1
ATOM 877 N N . LYS A 1 111 ? 6.991 12.831 1.510 1.00 98.81 111 LYS A N 1
ATOM 878 C CA . LYS A 1 111 ? 6.890 14.281 1.322 1.00 98.81 111 LYS A CA 1
ATOM 879 C C . LYS A 1 111 ? 7.929 14.793 0.328 1.00 98.81 111 LYS A C 1
ATOM 881 O O . LYS A 1 111 ? 7.555 15.454 -0.635 1.00 98.81 111 LYS A O 1
ATOM 886 N N . GLU A 1 112 ? 9.196 14.453 0.540 1.00 98.56 112 GL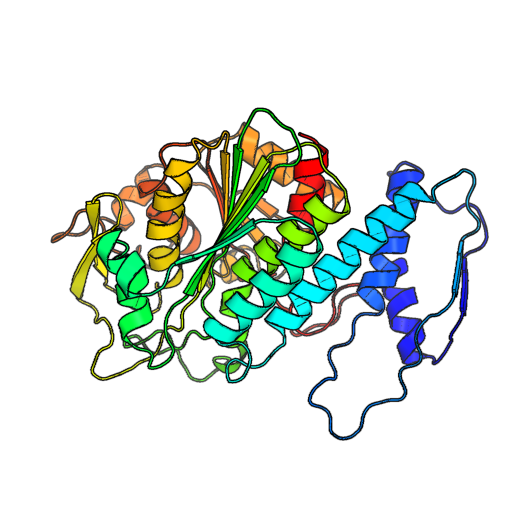U A N 1
ATOM 887 C CA . GLU A 1 112 ? 10.302 14.903 -0.302 1.00 98.56 112 GLU A CA 1
ATOM 888 C C . GLU A 1 112 ? 10.105 14.491 -1.769 1.00 98.56 112 GLU A C 1
ATOM 890 O O . GLU A 1 112 ? 10.165 15.335 -2.664 1.00 98.56 112 GLU A O 1
ATOM 895 N N . GLU A 1 113 ? 9.832 13.212 -2.030 1.00 98.44 113 GLU A N 1
ATOM 896 C CA . GLU A 1 113 ? 9.710 12.711 -3.402 1.00 98.44 113 GLU A CA 1
ATOM 897 C C . GLU A 1 113 ? 8.420 13.158 -4.097 1.00 98.44 113 GLU A C 1
ATOM 899 O O . GLU A 1 113 ? 8.429 13.445 -5.294 1.00 98.44 113 GLU A O 1
ATOM 904 N N . CYS A 1 114 ? 7.311 13.273 -3.364 1.00 98.69 114 CYS A N 1
ATOM 905 C CA . CYS A 1 114 ? 6.052 13.771 -3.915 1.00 98.69 114 CYS A CA 1
ATOM 906 C C . CYS A 1 114 ? 6.133 15.262 -4.280 1.00 98.69 114 CYS A C 1
ATOM 908 O O . CYS A 1 114 ? 5.695 15.655 -5.365 1.00 98.69 114 CYS A O 1
ATOM 910 N N . GLU A 1 115 ? 6.719 16.098 -3.418 1.00 98.44 115 GLU A N 1
ATOM 911 C CA . GLU A 1 115 ? 6.824 17.542 -3.667 1.00 98.44 115 GLU A CA 1
ATOM 912 C C . GLU A 1 115 ? 7.731 17.845 -4.874 1.00 98.44 115 GLU A C 1
ATOM 914 O O . GLU A 1 115 ? 7.410 18.737 -5.664 1.00 98.44 115 GLU A O 1
ATOM 919 N N . LYS A 1 116 ? 8.787 17.041 -5.110 1.00 98.44 116 LYS A N 1
ATOM 920 C CA . LYS A 1 116 ? 9.645 17.128 -6.315 1.00 98.44 116 LYS A CA 1
ATOM 921 C C . LYS A 1 116 ? 8.871 16.986 -7.629 1.00 98.44 116 LYS A C 1
ATOM 923 O O . LYS A 1 116 ? 9.313 17.499 -8.655 1.00 98.44 116 LYS A O 1
ATOM 928 N N . VAL A 1 117 ? 7.730 16.297 -7.611 1.00 98.31 117 VAL A N 1
ATOM 929 C CA . VAL A 1 117 ? 6.896 16.037 -8.798 1.00 98.31 117 VAL A CA 1
ATOM 930 C C . VAL A 1 117 ? 5.553 16.773 -8.752 1.00 98.31 117 VAL A C 1
ATOM 932 O O . VAL A 1 117 ? 4.644 16.458 -9.518 1.00 98.31 117 VAL A O 1
ATOM 935 N N . GLY A 1 118 ? 5.427 17.781 -7.880 1.00 97.88 118 GLY A N 1
ATOM 936 C CA . GLY A 1 118 ? 4.267 18.674 -7.826 1.00 97.88 118 GLY A CA 1
ATOM 937 C C . GLY A 1 118 ? 3.043 18.107 -7.102 1.00 97.88 118 GLY A C 1
ATOM 938 O O . GLY A 1 118 ? 1.935 18.607 -7.297 1.00 97.88 118 GLY A O 1
ATOM 939 N N . ILE A 1 119 ? 3.214 17.074 -6.276 1.00 98.81 119 ILE A N 1
ATOM 940 C CA . ILE A 1 119 ? 2.155 16.534 -5.415 1.00 98.81 119 ILE A CA 1
ATOM 941 C C . ILE A 1 119 ? 2.179 17.286 -4.083 1.00 98.81 119 ILE A C 1
ATOM 943 O O . ILE A 1 119 ? 3.229 17.427 -3.460 1.00 98.81 119 ILE A O 1
ATOM 947 N N . SER A 1 120 ? 1.017 17.753 -3.623 1.00 98.75 120 SER A N 1
ATOM 948 C CA . SER A 1 120 ? 0.903 18.380 -2.302 1.00 98.75 120 SER A CA 1
ATOM 949 C C . SER A 1 120 ? 0.852 17.306 -1.221 1.00 98.75 120 SER A C 1
ATOM 951 O O . SER A 1 120 ? 0.079 16.357 -1.344 1.00 98.75 120 SER A O 1
ATOM 953 N N . VAL A 1 121 ? 1.646 17.448 -0.156 1.00 98.88 121 VAL A N 1
ATOM 954 C CA . VAL A 1 121 ? 1.676 16.477 0.945 1.00 98.88 121 VAL A CA 1
ATOM 955 C C . VAL A 1 121 ? 1.322 17.138 2.270 1.00 98.88 121 VAL A C 1
ATOM 957 O O . VAL A 1 121 ? 1.968 18.088 2.711 1.00 98.88 121 VAL A O 1
ATOM 960 N N . LYS A 1 122 ? 0.310 16.588 2.942 1.00 98.81 122 LYS A N 1
ATOM 961 C CA . LYS A 1 122 ? -0.056 16.923 4.317 1.00 98.81 122 LYS A CA 1
ATOM 962 C C . LYS A 1 122 ? 0.263 15.745 5.231 1.00 98.81 122 LYS A C 1
ATOM 964 O O . LYS A 1 122 ? -0.203 14.632 5.001 1.00 98.81 122 LYS A O 1
ATOM 969 N N . ILE A 1 123 ? 1.007 16.012 6.300 1.00 98.88 123 ILE A N 1
ATOM 970 C CA . ILE A 1 123 ? 1.256 15.053 7.379 1.00 98.88 123 ILE A CA 1
ATOM 971 C C . ILE A 1 123 ? 0.383 15.460 8.564 1.00 98.88 123 ILE A C 1
ATOM 973 O O . ILE A 1 123 ? 0.567 16.530 9.140 1.00 98.88 123 ILE A O 1
ATOM 977 N N . ILE A 1 124 ? -0.592 14.619 8.897 1.00 98.88 124 ILE A N 1
ATOM 978 C CA . ILE A 1 124 ? -1.454 14.771 10.066 1.00 98.88 124 ILE A CA 1
ATOM 979 C C . ILE A 1 124 ? -0.738 14.122 11.252 1.00 98.88 124 ILE A C 1
ATOM 981 O O . ILE A 1 124 ? -0.545 12.903 11.305 1.00 98.88 124 ILE A O 1
ATOM 985 N N . GLU A 1 125 ? -0.334 14.966 12.195 1.00 98.69 125 GLU A N 1
ATOM 986 C CA . GLU A 1 125 ? 0.343 14.563 13.426 1.00 98.69 125 GLU A CA 1
ATOM 987 C C . GLU A 1 125 ? -0.642 13.999 14.460 1.00 98.69 125 GLU A C 1
ATOM 989 O O . GLU A 1 125 ? -1.851 14.237 14.397 1.00 98.69 125 GLU A O 1
ATOM 994 N N . LYS A 1 126 ? -0.118 13.293 15.469 1.00 98.50 126 LYS A N 1
ATOM 995 C CA . LYS A 1 126 ? -0.895 12.623 16.529 1.00 98.50 126 LYS A CA 1
ATOM 996 C C . LYS A 1 126 ? -2.007 13.485 17.148 1.00 98.50 126 LYS A C 1
ATOM 998 O O . LYS A 1 126 ? -3.138 13.023 17.288 1.00 98.50 126 LYS A O 1
ATOM 1003 N N . GLU A 1 127 ? -1.709 14.734 17.505 1.00 98.50 127 GLU A N 1
ATOM 1004 C CA . GLU A 1 127 ? -2.693 15.633 18.126 1.00 98.50 127 GLU A CA 1
ATOM 1005 C C . GLU A 1 127 ? -3.791 16.078 17.150 1.00 98.50 127 GLU A C 1
ATOM 1007 O O . GLU A 1 127 ? -4.943 16.252 17.550 1.00 98.50 127 GLU A O 1
ATOM 1012 N N . GLU A 1 128 ? -3.472 16.237 15.864 1.00 98.69 128 GLU A N 1
ATOM 1013 C CA . GLU A 1 128 ? -4.481 16.522 14.841 1.00 98.69 128 GLU A CA 1
ATOM 1014 C C . GLU A 1 128 ? -5.338 15.278 14.567 1.00 98.69 128 GLU A C 1
ATOM 1016 O O . GLU A 1 128 ? -6.563 15.384 14.541 1.00 98.69 128 GLU A O 1
ATOM 1021 N N . ALA A 1 129 ? -4.731 14.090 14.474 1.00 98.75 129 ALA A N 1
ATOM 1022 C CA . ALA A 1 129 ? -5.450 12.821 14.338 1.00 98.75 129 ALA A CA 1
ATOM 1023 C C . ALA A 1 129 ? -6.441 12.596 15.496 1.00 98.75 129 ALA A C 1
ATOM 1025 O O . ALA A 1 129 ? -7.577 12.170 15.276 1.00 98.75 129 ALA A O 1
ATOM 1026 N N . LYS A 1 130 ? -6.055 12.971 16.724 1.00 98.56 130 LYS A N 1
ATOM 1027 C CA . LYS A 1 130 ? -6.930 12.918 17.905 1.00 98.56 130 LYS A CA 1
ATOM 1028 C C . LYS A 1 130 ? -8.123 13.864 17.772 1.00 98.56 130 LYS A C 1
ATOM 1030 O O . LYS A 1 130 ? -9.248 13.464 18.056 1.00 98.56 130 LYS A O 1
ATOM 1035 N N . LYS A 1 131 ? -7.902 15.099 17.307 1.00 98.62 131 LYS A N 1
ATOM 1036 C CA . LYS A 1 131 ? -8.981 16.074 17.047 1.00 98.62 131 LYS A CA 1
ATOM 1037 C C . LYS A 1 131 ? -9.923 15.618 15.934 1.00 98.62 131 LYS A C 1
ATOM 1039 O O . LYS A 1 131 ? -11.109 15.923 15.984 1.00 98.62 131 LYS A O 1
ATOM 1044 N N . LEU A 1 132 ? -9.403 14.886 14.950 1.00 98.44 132 LEU A N 1
ATOM 1045 C CA . LEU A 1 132 ? -10.183 14.281 13.871 1.00 98.44 132 LEU A CA 1
ATOM 1046 C C . LEU A 1 132 ? -10.932 13.010 14.300 1.00 98.44 132 LEU A C 1
ATOM 1048 O O . LEU A 1 132 ? -11.731 12.505 13.518 1.00 98.44 132 LEU A O 1
ATOM 1052 N N . GLY A 1 133 ? -10.696 12.497 15.512 1.00 98.62 133 GLY A N 1
ATOM 1053 C CA . GLY A 1 133 ? -11.355 11.296 16.022 1.00 98.62 133 GLY A CA 1
ATOM 1054 C C . GLY A 1 133 ? -10.838 9.989 15.417 1.00 98.62 133 GLY A C 1
ATOM 1055 O O . GLY A 1 133 ? -11.556 8.997 15.453 1.00 98.62 133 GLY A O 1
ATOM 1056 N N . MET A 1 134 ? -9.612 9.964 14.881 1.00 98.75 134 MET A N 1
ATOM 1057 C CA . MET A 1 134 ? -8.972 8.772 14.299 1.00 98.75 134 MET A CA 1
ATOM 1058 C C . MET A 1 134 ? -8.521 7.778 15.384 1.00 98.75 134 MET A C 1
ATOM 1060 O O . MET A 1 134 ? -7.333 7.479 15.536 1.00 98.75 134 MET A O 1
ATOM 1064 N N . ASN A 1 135 ? -9.450 7.328 16.229 1.00 98.81 135 ASN A N 1
ATOM 1065 C CA . ASN A 1 135 ? -9.085 6.588 17.430 1.00 98.81 135 ASN A CA 1
ATOM 1066 C C . ASN A 1 135 ? -8.677 5.141 17.139 1.00 98.81 135 ASN A C 1
ATOM 1068 O O . ASN A 1 135 ? -7.907 4.606 17.929 1.00 98.81 135 ASN A O 1
ATOM 1072 N N . LEU A 1 136 ? -9.135 4.504 16.051 1.00 98.88 136 LEU A N 1
ATOM 1073 C CA . LEU A 1 136 ? -8.682 3.149 15.699 1.00 98.88 136 LEU A CA 1
ATOM 1074 C C . LEU A 1 136 ? -7.215 3.176 15.272 1.00 98.88 136 LEU A C 1
ATOM 1076 O O . LEU A 1 136 ? -6.414 2.375 15.750 1.00 98.88 136 LEU A O 1
ATOM 1080 N N . TYR A 1 137 ? -6.848 4.156 14.448 1.00 98.88 137 TYR A N 1
ATOM 1081 C CA . TYR A 1 137 ? -5.463 4.419 14.080 1.00 98.88 137 TYR A CA 1
ATOM 1082 C C . TYR A 1 137 ? -4.589 4.711 15.307 1.00 98.88 137 TYR A C 1
ATOM 1084 O O . TYR A 1 137 ? -3.539 4.094 15.499 1.00 98.88 137 TYR A O 1
ATOM 1092 N N . LEU A 1 138 ? -5.048 5.608 16.184 1.00 98.88 138 LEU A N 1
ATOM 1093 C CA . LEU A 1 138 ? -4.318 5.960 17.402 1.00 98.88 138 LEU A CA 1
ATOM 1094 C C . LEU A 1 138 ? -4.254 4.817 18.423 1.00 98.88 138 LEU A C 1
ATOM 1096 O O . LEU A 1 138 ? -3.307 4.778 19.206 1.00 98.88 138 LEU A O 1
ATOM 1100 N N . ALA A 1 139 ? -5.221 3.896 18.430 1.00 98.81 139 ALA A N 1
ATOM 1101 C CA . ALA A 1 139 ? -5.197 2.722 19.297 1.00 98.81 139 ALA A CA 1
ATOM 1102 C C . ALA A 1 139 ? -4.045 1.783 18.922 1.00 98.81 139 ALA A C 1
ATOM 1104 O O . ALA A 1 139 ? -3.335 1.314 19.812 1.00 98.81 139 ALA A O 1
ATOM 1105 N N . VAL A 1 140 ? -3.805 1.563 17.628 1.00 98.81 140 VAL A N 1
ATOM 1106 C CA . VAL A 1 140 ? -2.650 0.777 17.160 1.00 98.81 140 VAL A CA 1
ATOM 1107 C C . VAL A 1 140 ? -1.342 1.474 17.541 1.00 98.81 140 VAL A C 1
ATOM 1109 O O . VAL A 1 140 ? -0.490 0.885 18.202 1.00 98.81 140 VAL A O 1
ATOM 1112 N N . ALA A 1 141 ? -1.235 2.770 17.241 1.00 98.56 141 ALA A N 1
ATOM 1113 C CA . ALA A 1 141 ? -0.026 3.555 17.484 1.00 98.56 141 ALA A CA 1
ATOM 1114 C C . ALA A 1 141 ? 0.373 3.684 18.960 1.00 98.56 141 ALA A C 1
ATOM 1116 O O . ALA A 1 141 ? 1.521 3.983 19.281 1.00 98.56 141 ALA A O 1
ATOM 1117 N N . LYS A 1 142 ? -0.582 3.507 19.878 1.00 97.50 142 LYS A N 1
ATOM 1118 C CA . LYS A 1 142 ? -0.412 3.755 21.316 1.00 97.50 142 LYS A CA 1
ATOM 1119 C C . LYS A 1 142 ? 0.709 2.924 21.952 1.00 97.50 142 LYS A C 1
ATOM 1121 O O . LYS A 1 142 ? 1.212 3.303 23.010 1.00 97.50 142 LYS A O 1
ATOM 1126 N N . GLY A 1 143 ? 1.045 1.789 21.339 1.00 97.25 143 GLY A N 1
ATOM 1127 C CA . GLY A 1 143 ? 2.084 0.881 21.807 1.00 97.25 143 GLY A CA 1
ATOM 1128 C C . GLY A 1 143 ? 3.512 1.375 21.572 1.00 97.25 143 GLY A C 1
ATOM 1129 O O . GLY A 1 143 ? 4.376 1.027 22.375 1.00 97.25 143 GLY A O 1
ATOM 1130 N N . SER A 1 144 ? 3.751 2.181 20.533 1.00 97.94 144 SER A N 1
ATOM 1131 C CA . SER A 1 144 ? 5.095 2.623 20.137 1.00 97.94 144 SER A CA 1
ATOM 1132 C C . SER A 1 144 ? 5.507 3.954 20.783 1.00 97.94 144 SER A C 1
ATOM 1134 O O . SER A 1 144 ? 4.668 4.803 21.102 1.00 97.94 144 SER A O 1
ATOM 1136 N N . ASP A 1 145 ? 6.818 4.129 20.966 1.00 97.69 145 ASP A N 1
ATOM 1137 C CA . ASP A 1 145 ? 7.441 5.413 21.309 1.00 97.69 145 ASP A CA 1
ATOM 1138 C C . ASP A 1 145 ? 7.643 6.305 20.072 1.00 97.69 145 ASP A C 1
ATOM 1140 O O . ASP A 1 145 ? 7.743 7.529 20.195 1.00 97.69 145 ASP A O 1
ATOM 1144 N N . GLU A 1 146 ? 7.658 5.716 18.877 1.00 98.31 146 GLU A N 1
ATOM 1145 C CA . GLU A 1 146 ? 7.743 6.439 17.618 1.00 98.31 146 GLU A CA 1
ATOM 1146 C C . GLU A 1 146 ? 6.378 7.027 17.241 1.00 98.31 146 GLU A C 1
ATOM 1148 O O . GLU A 1 146 ? 5.334 6.368 17.276 1.00 98.31 146 GLU A O 1
ATOM 1153 N N . ASN A 1 147 ? 6.367 8.314 16.891 1.00 98.19 147 ASN A N 1
ATOM 1154 C CA . ASN A 1 147 ? 5.108 9.019 16.675 1.00 98.19 147 ASN A CA 1
ATOM 1155 C C . ASN A 1 147 ? 4.427 8.583 15.365 1.00 98.19 147 ASN A C 1
ATOM 1157 O O . ASN A 1 147 ? 5.073 8.549 14.316 1.00 98.19 147 ASN A O 1
ATOM 1161 N N . PRO A 1 148 ? 3.103 8.338 15.385 1.00 98.75 148 PRO A N 1
ATOM 1162 C CA . PRO A 1 148 ? 2.360 7.969 14.188 1.00 98.75 148 PRO A CA 1
ATOM 1163 C C . PRO A 1 148 ? 2.259 9.150 13.209 1.00 98.75 148 PRO A C 1
ATOM 1165 O O . PRO A 1 148 ? 2.061 10.293 13.631 1.00 98.75 148 PRO A O 1
ATOM 1168 N N . LYS A 1 149 ? 2.339 8.875 11.901 1.00 98.88 149 LYS A N 1
ATOM 1169 C CA . LYS A 1 149 ? 2.261 9.869 10.816 1.00 98.88 149 LYS A CA 1
ATOM 1170 C C . LYS A 1 149 ? 1.163 9.507 9.825 1.00 98.88 149 LYS A C 1
ATOM 1172 O O . LYS A 1 149 ? 1.274 8.531 9.094 1.00 98.88 149 LYS A O 1
ATOM 1177 N N . PHE A 1 150 ? 0.095 10.296 9.760 1.00 98.94 150 PHE A N 1
ATOM 1178 C CA . PHE A 1 150 ? -0.966 10.048 8.785 1.00 98.94 150 PHE A CA 1
ATOM 1179 C C . PHE A 1 150 ? -0.738 10.933 7.558 1.00 98.94 150 PHE A C 1
ATOM 1181 O O . PHE A 1 150 ? -0.898 12.150 7.620 1.00 98.94 150 PHE A O 1
ATOM 1188 N N . VAL A 1 151 ? -0.306 10.330 6.451 1.00 98.94 151 VAL A N 1
ATOM 1189 C CA . VAL A 1 151 ? 0.154 11.058 5.260 1.00 98.94 151 VAL A CA 1
ATOM 1190 C C . VAL A 1 151 ? -0.954 11.117 4.216 1.00 98.94 151 VAL A C 1
ATOM 1192 O O . VAL A 1 151 ? -1.561 10.100 3.884 1.00 98.94 151 VAL A O 1
ATOM 1195 N N . VAL A 1 152 ? -1.197 12.315 3.688 1.00 98.94 152 VAL A N 1
ATOM 1196 C CA . VAL A 1 152 ? -2.172 12.597 2.630 1.00 98.94 152 VAL A CA 1
ATOM 1197 C C . VAL A 1 152 ? -1.449 13.287 1.478 1.00 98.94 152 VAL A C 1
ATOM 1199 O O . VAL A 1 152 ? -0.857 14.346 1.664 1.00 98.94 152 VAL A O 1
ATOM 1202 N N . MET A 1 153 ? -1.497 12.682 0.297 1.00 98.88 153 MET A N 1
ATOM 1203 C CA . MET A 1 153 ? -0.831 13.121 -0.928 1.00 98.88 153 MET A CA 1
ATOM 1204 C C . MET A 1 153 ? -1.889 13.494 -1.966 1.00 98.88 153 MET A C 1
ATOM 1206 O O . MET A 1 153 ? -2.652 12.633 -2.396 1.00 98.88 153 MET A O 1
ATOM 1210 N N . GLU A 1 154 ? -1.943 14.750 -2.394 1.00 98.88 154 GLU A N 1
ATOM 1211 C CA . GLU A 1 154 ? -2.904 15.239 -3.385 1.00 98.88 154 GLU A CA 1
ATOM 1212 C C . GLU A 1 154 ? -2.224 15.518 -4.725 1.00 98.88 154 GLU A C 1
ATOM 1214 O O . GLU A 1 154 ? -1.426 16.451 -4.858 1.00 98.88 154 GLU A O 1
ATOM 1219 N N . TYR A 1 155 ? -2.595 14.742 -5.743 1.00 98.75 155 TYR A N 1
ATOM 1220 C CA . TYR A 1 155 ? -2.246 15.004 -7.133 1.00 98.75 155 TYR A CA 1
ATOM 1221 C C . TYR A 1 155 ? -3.457 15.559 -7.885 1.00 98.75 155 TYR A C 1
ATOM 1223 O O . TYR A 1 155 ? -4.489 14.896 -7.993 1.00 98.75 155 TYR A O 1
ATOM 1231 N N . LYS A 1 156 ? -3.324 16.773 -8.429 1.00 98.12 156 LYS A N 1
ATOM 1232 C CA . LYS A 1 156 ? -4.354 17.451 -9.233 1.00 98.12 156 LYS A CA 1
ATOM 1233 C C . LYS A 1 156 ? -3.915 17.492 -10.699 1.00 98.12 156 LYS A C 1
ATOM 1235 O O . LYS A 1 156 ? -3.424 18.512 -11.174 1.00 98.12 156 LYS A O 1
ATOM 1240 N N . GLY A 1 157 ? -4.063 16.371 -11.405 1.00 96.50 157 GLY A N 1
ATOM 1241 C CA . GLY A 1 157 ? -3.639 16.212 -12.803 1.00 96.50 157 GLY A CA 1
ATOM 1242 C C . GLY A 1 157 ? -4.566 16.850 -13.844 1.00 96.50 157 GLY A C 1
ATOM 1243 O O . GLY A 1 157 ? -4.228 16.873 -15.030 1.00 96.50 157 GLY A O 1
ATOM 1244 N N . GLY A 1 158 ? -5.715 17.388 -13.418 1.00 90.94 158 GLY A N 1
ATOM 1245 C CA . GLY A 1 158 ? -6.664 18.100 -14.282 1.00 90.94 158 GLY A CA 1
ATOM 1246 C C . GLY A 1 158 ? -7.866 17.266 -14.733 1.00 90.94 158 GLY A C 1
ATOM 1247 O O . GLY A 1 158 ? -8.386 17.515 -15.815 1.00 90.94 158 GLY A O 1
ATOM 1248 N N . GLY A 1 159 ? -8.282 16.276 -13.937 1.00 87.62 159 GLY A N 1
ATOM 1249 C CA . GLY A 1 159 ? -9.568 15.592 -14.122 1.00 87.62 159 GLY A CA 1
ATOM 1250 C C . GLY A 1 159 ? -10.699 16.267 -13.335 1.00 87.62 159 GLY A C 1
ATOM 1251 O O . GLY A 1 159 ? -10.442 17.106 -12.474 1.00 87.62 159 GLY A O 1
ATOM 1252 N N . ASP A 1 160 ? -11.948 15.862 -13.573 1.00 91.00 160 ASP A N 1
ATOM 1253 C CA . ASP A 1 160 ? -13.114 16.388 -12.833 1.00 91.00 160 ASP A CA 1
ATOM 1254 C C . ASP A 1 160 ? -13.443 15.576 -11.572 1.00 91.00 160 ASP A C 1
ATOM 1256 O O . ASP A 1 160 ? -14.105 16.053 -10.651 1.00 91.00 160 ASP A O 1
ATOM 1260 N N . LYS A 1 161 ? -12.989 14.320 -11.533 1.00 96.94 161 LYS A N 1
ATOM 1261 C CA . LYS A 1 161 ? -13.303 13.352 -10.480 1.00 96.94 161 LYS A CA 1
ATOM 1262 C C . LYS A 1 161 ? -12.082 13.067 -9.624 1.00 96.94 161 LYS A C 1
ATOM 1264 O O . LYS A 1 161 ? -10.971 12.965 -10.142 1.00 96.94 161 LYS A O 1
ATOM 1269 N N . TRP A 1 162 ? -12.314 12.888 -8.327 1.00 98.25 162 TRP A N 1
ATOM 1270 C CA . TRP A 1 162 ? -11.312 12.371 -7.402 1.00 98.25 162 TRP A CA 1
ATOM 1271 C C . TRP A 1 162 ? -11.345 10.849 -7.359 1.00 98.25 162 TRP A C 1
ATOM 1273 O O . TRP A 1 162 ? -12.410 10.236 -7.329 1.00 98.25 162 TRP A O 1
ATOM 1283 N N . PHE A 1 163 ? -10.167 10.247 -7.289 1.00 98.69 163 PHE A N 1
ATOM 1284 C CA . PHE A 1 163 ? -9.972 8.839 -6.969 1.00 98.69 163 PHE A CA 1
ATOM 1285 C C . PHE A 1 163 ? -9.110 8.738 -5.715 1.00 98.69 163 PHE A C 1
ATOM 1287 O O . PHE A 1 163 ? -8.240 9.582 -5.506 1.00 98.69 163 PHE A O 1
ATOM 1294 N N . SER A 1 164 ? -9.322 7.720 -4.883 1.00 98.81 164 SER A N 1
ATOM 1295 C CA . SER A 1 164 ? -8.500 7.524 -3.685 1.00 98.81 164 SER A CA 1
ATOM 1296 C C . SER A 1 164 ? -7.761 6.193 -3.712 1.00 98.81 164 SER A C 1
ATOM 1298 O O . SER A 1 164 ? -8.343 5.156 -4.034 1.00 98.81 164 SER A O 1
ATOM 1300 N N . LEU A 1 165 ? -6.481 6.243 -3.347 1.00 98.94 165 LEU A N 1
ATOM 1301 C CA . LEU A 1 165 ? -5.676 5.078 -3.006 1.00 98.94 165 LEU A CA 1
ATOM 1302 C C . LEU A 1 165 ? -5.336 5.123 -1.519 1.00 98.94 165 LEU A C 1
ATOM 1304 O O . LEU A 1 165 ? -4.815 6.132 -1.044 1.00 98.94 165 LEU A O 1
ATOM 1308 N N . VAL A 1 166 ? -5.581 4.033 -0.797 1.00 98.94 166 VAL A N 1
ATOM 1309 C CA . VAL A 1 166 ? -5.285 3.932 0.638 1.00 98.94 166 VAL A CA 1
ATOM 1310 C C . VAL A 1 166 ? -4.304 2.786 0.889 1.00 98.94 166 VAL A C 1
ATOM 1312 O O . VAL A 1 166 ? -4.572 1.648 0.529 1.00 98.94 166 VAL A O 1
ATOM 1315 N N . GLY A 1 167 ? -3.146 3.061 1.484 1.00 98.94 167 GLY A N 1
ATOM 1316 C CA . GLY A 1 167 ? -2.091 2.061 1.681 1.00 98.94 167 GLY A CA 1
ATOM 1317 C C . GLY A 1 167 ? -1.839 1.763 3.153 1.00 98.94 167 GLY A C 1
ATOM 1318 O O . GLY A 1 167 ? -1.511 2.684 3.901 1.00 98.94 167 GLY A O 1
ATOM 1319 N N . LYS A 1 168 ? -1.928 0.489 3.571 1.00 98.94 168 LYS A N 1
ATOM 1320 C CA . LYS A 1 168 ? -1.537 0.067 4.934 1.00 98.94 168 LYS A CA 1
ATOM 1321 C C . LYS A 1 168 ? -0.069 0.424 5.185 1.00 98.94 168 LYS A C 1
ATOM 1323 O O . LYS A 1 168 ? 0.798 0.051 4.393 1.00 98.94 168 LYS A O 1
ATOM 1328 N N . GLY A 1 169 ? 0.186 1.124 6.287 1.00 98.81 169 GLY A N 1
ATOM 1329 C CA . GLY A 1 169 ? 1.490 1.670 6.643 1.00 98.81 169 GLY A CA 1
ATOM 1330 C C . GLY A 1 169 ? 2.023 1.201 7.995 1.00 98.81 169 GLY A C 1
ATOM 1331 O O . GLY A 1 169 ? 2.479 2.031 8.775 1.00 98.81 169 GLY A O 1
ATOM 1332 N N . ILE A 1 170 ? 1.965 -0.097 8.304 1.00 98.94 170 ILE A N 1
ATOM 1333 C CA . ILE A 1 170 ? 2.582 -0.601 9.537 1.00 98.94 170 ILE A CA 1
ATOM 1334 C C . ILE A 1 170 ? 4.081 -0.802 9.301 1.00 98.94 170 ILE A C 1
ATOM 1336 O O . ILE A 1 170 ? 4.490 -1.700 8.578 1.00 98.94 170 ILE A O 1
ATOM 1340 N N . THR A 1 171 ? 4.923 0.055 9.868 1.00 98.81 171 THR A N 1
ATOM 1341 C CA . THR A 1 171 ? 6.375 0.033 9.603 1.00 98.81 171 THR A CA 1
ATOM 1342 C C . THR A 1 171 ? 7.103 -1.103 10.311 1.00 98.81 171 THR A C 1
ATOM 1344 O O . THR A 1 171 ? 8.183 -1.525 9.888 1.00 98.81 171 THR A O 1
ATOM 1347 N N . PHE A 1 172 ? 6.490 -1.620 11.371 1.00 98.81 172 PHE A N 1
ATOM 1348 C CA . PHE A 1 172 ? 6.832 -2.894 11.976 1.00 98.81 172 PHE A CA 1
ATOM 1349 C C . PHE A 1 172 ? 5.633 -3.444 12.744 1.00 98.81 172 PHE A C 1
ATOM 1351 O O . PHE A 1 172 ? 4.971 -2.699 13.475 1.00 98.81 172 PHE A O 1
ATOM 1358 N N . ASP A 1 173 ? 5.368 -4.739 12.579 1.00 98.56 173 ASP A N 1
ATOM 1359 C CA . ASP A 1 173 ? 4.247 -5.422 13.218 1.00 98.56 173 ASP A CA 1
ATOM 1360 C C . ASP A 1 173 ? 4.718 -6.566 14.116 1.00 98.56 173 ASP A C 1
ATOM 1362 O O . ASP A 1 173 ? 5.077 -7.650 13.662 1.00 98.56 173 ASP A O 1
ATOM 1366 N N . THR A 1 174 ? 4.686 -6.331 15.421 1.00 98.44 174 THR A N 1
ATOM 1367 C CA . THR A 1 174 ? 4.932 -7.379 16.424 1.00 98.44 174 THR A CA 1
ATOM 1368 C C . THR A 1 174 ? 3.677 -8.185 16.757 1.00 98.44 174 THR A C 1
ATOM 1370 O O . THR A 1 174 ? 3.774 -9.193 17.453 1.00 98.44 174 THR A O 1
ATOM 1373 N N . GLY A 1 175 ? 2.501 -7.716 16.329 1.00 98.12 175 GLY A N 1
ATOM 1374 C CA . GLY A 1 175 ? 1.188 -8.138 16.815 1.00 98.12 175 GLY A CA 1
ATOM 1375 C C . GLY A 1 175 ? 0.709 -7.433 18.085 1.00 98.12 175 GLY A C 1
ATOM 1376 O O . GLY A 1 175 ? -0.418 -7.655 18.532 1.00 98.12 175 GLY A O 1
ATOM 1377 N N . GLY A 1 176 ? 1.520 -6.560 18.688 1.00 98.31 176 GLY A N 1
ATOM 1378 C CA . GLY A 1 176 ? 1.169 -5.856 19.921 1.00 98.31 176 GLY A CA 1
ATOM 1379 C C . GLY A 1 176 ? 1.116 -6.804 21.126 1.00 98.31 176 GLY A C 1
ATOM 1380 O O . GLY A 1 176 ? 2.025 -7.602 21.338 1.00 98.31 176 GLY A O 1
ATOM 1381 N N . ILE A 1 177 ? 0.057 -6.726 21.941 1.00 98.31 177 ILE A N 1
ATOM 1382 C CA . ILE A 1 177 ? -0.140 -7.632 23.092 1.00 98.31 177 ILE A CA 1
ATOM 1383 C C . ILE A 1 177 ? -0.392 -9.077 22.639 1.00 98.31 177 ILE A C 1
ATOM 1385 O O . ILE A 1 177 ? 0.069 -10.023 23.275 1.00 98.31 177 ILE A O 1
ATOM 1389 N N . SER A 1 178 ? -1.089 -9.256 21.521 1.00 97.81 178 SER A N 1
ATOM 1390 C CA . SER A 1 178 ? -1.237 -10.519 20.799 1.00 97.81 178 SER A CA 1
ATOM 1391 C C . SER A 1 178 ? 0.036 -10.844 20.005 1.00 97.81 178 SER A C 1
ATOM 1393 O O . SER A 1 178 ? 0.005 -10.957 18.785 1.00 97.81 178 SER A O 1
ATOM 1395 N N . LEU A 1 179 ? 1.162 -10.955 20.716 1.00 98.12 179 LEU A N 1
ATOM 1396 C CA . LEU A 1 179 ? 2.502 -11.056 20.142 1.00 98.12 179 LEU A CA 1
ATOM 1397 C C . LEU A 1 179 ? 2.622 -12.216 19.140 1.00 98.12 179 LEU A C 1
ATOM 1399 O O . LEU A 1 179 ? 2.290 -13.365 19.454 1.00 98.12 179 LEU A O 1
ATOM 1403 N N . LYS A 1 180 ? 3.152 -11.918 17.951 1.00 97.56 180 LYS A N 1
ATOM 1404 C CA . LYS A 1 180 ? 3.484 -12.917 16.934 1.00 97.56 180 LYS A CA 1
ATOM 1405 C C . LYS A 1 180 ? 4.571 -13.881 17.440 1.00 97.56 180 LYS A C 1
ATOM 1407 O O . LYS A 1 180 ? 5.422 -13.497 18.247 1.00 97.56 180 LYS A O 1
ATOM 1412 N N . PRO A 1 181 ? 4.615 -15.127 16.935 1.00 96.81 181 PRO A N 1
ATOM 1413 C CA . PRO A 1 181 ? 5.778 -15.995 17.105 1.00 96.81 181 PRO A CA 1
ATOM 1414 C C . PRO A 1 181 ? 7.059 -15.349 16.557 1.00 96.81 181 PRO A C 1
ATOM 1416 O O . PRO A 1 181 ? 7.007 -14.518 15.655 1.00 96.81 181 PRO A O 1
ATOM 1419 N N . SER A 1 182 ? 8.221 -15.763 17.070 1.00 95.75 182 SER A N 1
ATOM 1420 C CA . SER A 1 182 ? 9.521 -15.250 16.612 1.00 95.75 182 SER A CA 1
ATOM 1421 C C . SER A 1 182 ? 9.853 -15.629 15.169 1.00 95.75 182 SER A C 1
ATOM 1423 O O . SER A 1 182 ? 10.575 -14.899 14.495 1.00 95.75 182 SER A O 1
ATOM 1425 N N . GLU A 1 183 ? 9.344 -16.766 14.694 1.00 95.56 183 GLU A N 1
ATOM 1426 C CA . GLU A 1 183 ? 9.562 -17.235 13.330 1.00 95.56 183 GLU A CA 1
ATOM 1427 C C . GLU A 1 183 ? 9.035 -16.208 12.317 1.00 95.56 183 GLU A C 1
ATOM 1429 O O . GLU A 1 183 ? 7.843 -15.904 12.299 1.00 95.56 183 GLU A O 1
ATOM 1434 N N . LYS A 1 184 ? 9.936 -15.701 11.463 1.00 93.00 184 LYS A N 1
ATOM 1435 C CA . LYS A 1 184 ? 9.662 -14.723 10.396 1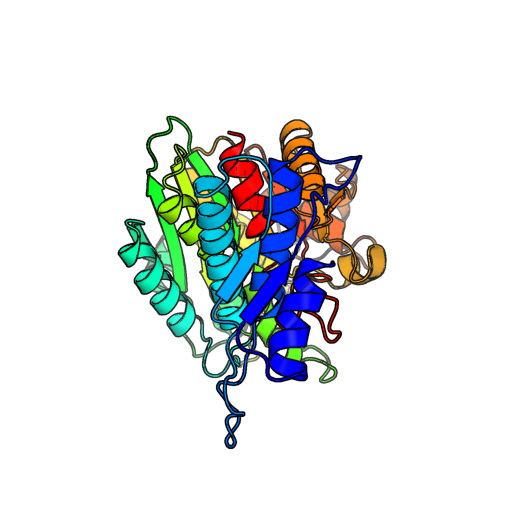.00 93.00 184 LYS A CA 1
ATOM 1436 C C . LYS A 1 184 ? 9.178 -13.351 10.869 1.00 93.00 184 LYS A C 1
ATOM 1438 O O . LYS A 1 184 ? 8.737 -12.545 10.049 1.00 93.00 184 LYS A O 1
ATOM 1443 N N . MET A 1 185 ? 9.277 -13.033 12.161 1.00 97.00 185 MET A N 1
ATOM 1444 C CA . MET A 1 185 ? 8.917 -11.700 12.657 1.00 97.00 185 MET A CA 1
ATOM 1445 C C . MET A 1 185 ? 9.784 -10.600 12.016 1.00 97.00 185 MET A C 1
ATOM 1447 O O . MET A 1 185 ? 9.318 -9.484 11.809 1.00 97.00 185 MET A O 1
ATOM 1451 N N . GLU A 1 186 ? 11.022 -10.909 11.621 1.00 95.12 186 GLU A N 1
ATOM 1452 C CA . GLU A 1 186 ? 11.904 -9.987 10.900 1.00 95.12 186 GLU A CA 1
ATOM 1453 C C . GLU A 1 186 ? 11.364 -9.571 9.520 1.00 95.12 186 GLU A C 1
ATOM 1455 O O . GLU A 1 186 ? 11.728 -8.511 9.005 1.00 95.12 186 GLU A O 1
ATOM 1460 N N . GLU A 1 187 ? 10.471 -10.369 8.923 1.00 96.00 187 GLU A N 1
ATOM 1461 C CA . GLU A 1 187 ? 9.798 -10.042 7.663 1.00 96.00 187 GLU A CA 1
ATOM 1462 C C . GLU A 1 187 ? 8.689 -8.993 7.862 1.00 96.00 187 GLU A C 1
ATOM 1464 O O . GLU A 1 187 ? 8.257 -8.368 6.894 1.00 96.00 187 GLU A O 1
ATOM 1469 N N . MET A 1 188 ? 8.264 -8.714 9.102 1.00 97.94 188 MET A N 1
ATOM 1470 C CA . MET A 1 188 ? 7.205 -7.734 9.398 1.00 97.94 188 MET A CA 1
ATOM 1471 C C . MET A 1 188 ? 7.620 -6.280 9.137 1.00 97.94 188 MET A C 1
ATOM 1473 O O . MET A 1 188 ? 6.781 -5.385 9.182 1.00 97.94 188 MET A O 1
ATOM 1477 N N . LYS A 1 189 ? 8.878 -6.032 8.747 1.00 98.12 189 LYS A N 1
ATOM 1478 C CA . LYS A 1 189 ? 9.275 -4.759 8.123 1.00 98.12 189 LYS A CA 1
ATOM 1479 C C . LYS A 1 189 ? 8.541 -4.482 6.805 1.00 98.12 189 LYS A C 1
ATOM 1481 O O . LYS A 1 189 ? 8.385 -3.332 6.412 1.00 98.12 189 LYS A O 1
ATOM 1486 N N . TYR A 1 190 ? 8.069 -5.526 6.115 1.00 98.44 190 TYR A N 1
ATOM 1487 C CA . TYR A 1 190 ? 7.322 -5.388 4.865 1.00 98.44 190 TYR A CA 1
ATOM 1488 C C . TYR A 1 190 ? 5.856 -4.994 5.084 1.00 98.44 190 TYR A C 1
ATOM 1490 O O . TYR A 1 190 ? 5.128 -4.825 4.104 1.00 98.44 190 TYR A O 1
ATOM 1498 N N . ASP A 1 191 ? 5.395 -4.824 6.324 1.00 98.56 191 ASP A N 1
ATOM 1499 C CA . ASP A 1 191 ? 3.979 -4.591 6.624 1.00 98.56 191 ASP A CA 1
ATOM 1500 C C . ASP A 1 191 ? 3.474 -3.163 6.283 1.00 98.56 191 ASP A C 1
ATOM 1502 O O . ASP A 1 191 ? 2.294 -2.818 6.411 1.00 98.56 191 ASP A O 1
ATOM 1506 N N . MET A 1 192 ? 4.381 -2.345 5.740 1.00 98.69 192 MET A N 1
ATOM 1507 C CA . MET A 1 192 ? 4.143 -1.029 5.141 1.00 98.69 192 MET A CA 1
ATOM 1508 C C . MET A 1 192 ? 4.088 -1.072 3.603 1.00 98.69 192 MET A C 1
ATOM 1510 O O . MET A 1 192 ? 4.037 -0.033 2.941 1.00 98.69 192 MET A O 1
ATOM 1514 N N . SER A 1 193 ? 4.090 -2.267 3.003 1.00 98.88 193 SER A N 1
ATOM 1515 C CA . SER A 1 193 ? 4.126 -2.443 1.543 1.00 98.88 193 SER A CA 1
ATOM 1516 C C . SER A 1 193 ? 2.944 -1.800 0.817 1.00 98.88 193 SER A C 1
ATOM 1518 O O . SER A 1 193 ? 3.091 -1.353 -0.320 1.00 98.88 193 SER A O 1
ATOM 1520 N N . GLY A 1 194 ? 1.780 -1.730 1.469 1.00 98.88 194 GLY A N 1
ATOM 1521 C CA . GLY A 1 194 ? 0.626 -1.006 0.944 1.00 98.88 194 GLY A CA 1
ATOM 1522 C C . GLY A 1 194 ? 0.924 0.486 0.793 1.00 98.88 194 GLY A C 1
ATOM 1523 O O . GLY A 1 194 ? 0.717 1.055 -0.278 1.00 98.88 194 GLY A O 1
ATOM 1524 N N . ALA A 1 195 ? 1.484 1.107 1.833 1.00 98.94 195 ALA A N 1
ATOM 1525 C CA . ALA A 1 195 ? 1.910 2.501 1.804 1.00 98.94 195 ALA A CA 1
ATOM 1526 C C . ALA A 1 195 ? 2.995 2.748 0.747 1.00 98.94 195 ALA A C 1
ATOM 1528 O O . ALA A 1 195 ? 2.858 3.674 -0.051 1.00 98.94 195 ALA A O 1
ATOM 1529 N N . ALA A 1 196 ? 4.013 1.882 0.666 1.00 98.94 196 ALA A N 1
ATOM 1530 C CA . ALA A 1 196 ? 5.059 1.966 -0.359 1.00 98.94 196 ALA A CA 1
ATOM 1531 C C . ALA A 1 196 ? 4.478 1.968 -1.784 1.00 98.94 196 ALA A C 1
ATOM 1533 O O . ALA A 1 196 ? 4.870 2.777 -2.626 1.00 98.94 196 ALA A O 1
ATOM 1534 N N . SER A 1 197 ? 3.505 1.086 -2.036 1.00 98.88 197 SER A N 1
ATOM 1535 C CA . SER A 1 197 ? 2.817 0.971 -3.322 1.00 98.88 197 SER A CA 1
ATOM 1536 C C . SER A 1 197 ? 2.023 2.231 -3.670 1.00 98.88 197 SER A C 1
ATOM 1538 O O . SER A 1 197 ? 2.113 2.734 -4.793 1.00 98.88 197 SER A O 1
ATOM 1540 N N . VAL A 1 198 ? 1.296 2.798 -2.701 1.00 98.94 198 VAL A N 1
ATOM 1541 C CA . VAL A 1 198 ? 0.556 4.053 -2.897 1.00 98.94 198 VAL A CA 1
ATOM 1542 C C . VAL A 1 198 ? 1.508 5.210 -3.185 1.00 98.94 198 VAL A C 1
ATOM 1544 O O . VAL A 1 198 ? 1.310 5.900 -4.182 1.00 98.94 198 VAL A O 1
ATOM 1547 N N . ILE A 1 199 ? 2.567 5.397 -2.392 1.00 98.94 199 ILE A N 1
ATOM 1548 C CA . ILE A 1 199 ? 3.528 6.493 -2.600 1.00 98.94 199 ILE A CA 1
ATOM 1549 C C . ILE A 1 199 ? 4.203 6.360 -3.976 1.00 98.94 199 ILE A C 1
ATOM 1551 O O . ILE A 1 199 ? 4.220 7.315 -4.755 1.00 98.94 199 ILE A O 1
ATOM 1555 N N . GLY A 1 200 ? 4.681 5.160 -4.329 1.00 98.88 200 GLY A N 1
ATOM 1556 C CA . GLY A 1 200 ? 5.280 4.897 -5.641 1.00 98.88 200 GLY A CA 1
ATOM 1557 C C . GLY A 1 200 ? 4.313 5.167 -6.799 1.00 98.88 200 GLY A C 1
ATOM 1558 O O . GLY A 1 200 ? 4.699 5.768 -7.803 1.00 98.88 200 GLY A O 1
ATOM 1559 N N . THR A 1 201 ? 3.038 4.798 -6.644 1.00 98.94 201 THR A N 1
ATOM 1560 C CA . THR A 1 201 ? 1.987 5.088 -7.633 1.00 98.94 201 THR A CA 1
ATOM 1561 C C . THR A 1 201 ? 1.773 6.585 -7.801 1.00 98.94 201 THR A C 1
ATOM 1563 O O . THR A 1 201 ? 1.739 7.064 -8.933 1.00 98.94 201 THR A O 1
ATOM 1566 N N . MET A 1 202 ? 1.654 7.326 -6.696 1.00 98.94 202 MET A N 1
ATOM 1567 C CA . MET A 1 202 ? 1.453 8.777 -6.709 1.00 98.94 202 MET A CA 1
ATOM 1568 C C . MET A 1 202 ? 2.585 9.482 -7.468 1.00 98.94 202 MET A C 1
ATOM 1570 O O . MET A 1 202 ? 2.323 10.276 -8.372 1.00 98.94 202 MET A O 1
ATOM 1574 N N . ILE A 1 203 ? 3.840 9.116 -7.187 1.00 98.88 203 ILE A N 1
ATOM 1575 C CA . ILE A 1 203 ? 5.011 9.635 -7.907 1.00 98.88 203 ILE A CA 1
ATOM 1576 C C . ILE A 1 203 ? 4.921 9.305 -9.404 1.00 98.88 203 ILE A C 1
ATOM 1578 O O . ILE A 1 203 ? 5.127 10.180 -10.246 1.00 98.88 203 ILE A O 1
ATOM 1582 N N . ALA A 1 204 ? 4.588 8.058 -9.755 1.00 98.81 204 ALA A N 1
ATOM 1583 C CA . ALA A 1 204 ? 4.511 7.625 -11.147 1.00 98.81 204 ALA A CA 1
ATOM 1584 C C . ALA A 1 204 ? 3.452 8.402 -11.942 1.00 98.81 204 ALA A C 1
ATOM 1586 O O . ALA A 1 204 ? 3.753 8.910 -13.021 1.00 98.81 204 ALA A O 1
ATOM 1587 N N . ILE A 1 205 ? 2.225 8.528 -11.423 1.00 98.69 205 ILE A N 1
ATOM 1588 C CA . ILE A 1 205 ? 1.140 9.214 -12.144 1.00 98.69 205 ILE A CA 1
ATOM 1589 C C . ILE A 1 205 ? 1.444 10.703 -12.349 1.00 98.69 205 ILE A C 1
ATOM 1591 O O . ILE A 1 205 ? 1.120 11.245 -13.407 1.00 98.69 205 ILE A O 1
ATOM 1595 N N . ALA A 1 206 ? 2.121 11.339 -11.386 1.00 98.69 206 ALA A N 1
ATOM 1596 C CA . ALA A 1 206 ? 2.527 12.734 -11.488 1.00 98.69 206 ALA A CA 1
ATOM 1597 C C . ALA A 1 206 ? 3.636 12.928 -12.526 1.00 98.69 206 ALA A C 1
ATOM 1599 O O . ALA A 1 206 ? 3.504 13.780 -13.405 1.00 98.69 206 ALA A O 1
ATOM 1600 N N . ARG A 1 207 ? 4.677 12.083 -12.501 1.00 98.69 207 ARG A N 1
ATOM 1601 C CA . ARG A 1 207 ? 5.762 12.098 -13.501 1.00 98.69 207 ARG A CA 1
ATOM 1602 C C . ARG A 1 207 ? 5.264 11.820 -14.919 1.00 98.69 207 ARG A C 1
ATOM 1604 O O . ARG A 1 207 ? 5.789 12.385 -15.871 1.00 98.69 207 ARG A O 1
ATOM 1611 N N . LEU A 1 208 ? 4.249 10.968 -15.057 1.00 98.44 208 LEU A N 1
ATOM 1612 C CA . LEU A 1 208 ? 3.590 10.681 -16.334 1.00 98.44 208 LEU A CA 1
ATOM 1613 C C . LEU A 1 208 ? 2.622 11.791 -16.780 1.00 98.44 208 LEU A C 1
ATOM 1615 O O . LEU A 1 208 ? 2.157 11.764 -17.919 1.00 98.44 208 LEU A O 1
ATOM 1619 N N . GLY A 1 209 ? 2.294 12.748 -15.905 1.00 97.94 209 GLY A N 1
ATOM 1620 C CA . GLY A 1 209 ? 1.366 13.837 -16.204 1.00 97.94 209 GLY A CA 1
ATOM 1621 C C . GLY A 1 209 ? -0.059 13.365 -16.505 1.00 97.94 209 GLY A C 1
ATOM 1622 O O . GLY A 1 209 ? -0.721 13.952 -17.369 1.00 97.94 209 GLY A O 1
ATOM 1623 N N . LEU A 1 210 ? -0.516 12.288 -15.851 1.00 97.94 210 LEU A N 1
ATOM 1624 C CA . LEU A 1 210 ? -1.839 11.711 -16.107 1.00 97.94 210 LEU A CA 1
ATOM 1625 C C . LEU A 1 210 ? -2.958 12.707 -15.771 1.00 97.94 210 LEU A C 1
ATOM 1627 O O . LEU A 1 210 ? -2.914 13.407 -14.765 1.00 97.94 210 LEU A O 1
ATOM 1631 N N . LYS A 1 211 ? -4.007 12.745 -16.596 1.00 97.31 211 LYS A N 1
ATOM 1632 C CA . LYS A 1 211 ? -5.121 13.699 -16.464 1.00 97.31 211 LYS A CA 1
ATOM 1633 C C . LYS A 1 211 ? -6.198 13.219 -15.489 1.00 97.31 211 LYS A C 1
ATOM 1635 O O . LYS A 1 211 ? -7.367 13.115 -15.834 1.00 97.31 211 LYS A O 1
ATOM 1640 N N . VAL A 1 212 ? -5.786 12.917 -14.260 1.00 97.62 212 VAL A N 1
ATOM 1641 C CA . VAL A 1 212 ? -6.648 12.425 -13.174 1.00 97.62 212 VAL A CA 1
ATOM 1642 C C . VAL A 1 212 ? -6.368 13.185 -11.879 1.00 97.62 212 VAL A C 1
ATOM 1644 O O . VAL A 1 212 ? -5.242 13.630 -11.658 1.00 97.62 212 VAL A O 1
ATOM 1647 N N . ASN A 1 213 ? -7.367 13.308 -11.000 1.00 98.56 213 ASN A N 1
ATOM 1648 C CA . ASN A 1 213 ? -7.134 13.766 -9.629 1.00 98.56 213 ASN A CA 1
ATOM 1649 C C . ASN A 1 213 ? -7.114 12.555 -8.700 1.00 98.56 213 ASN A C 1
ATOM 1651 O O . ASN A 1 213 ? -8.087 11.802 -8.635 1.00 98.56 213 ASN A O 1
ATOM 1655 N N . VAL A 1 214 ? -6.009 12.360 -7.986 1.00 98.81 214 VAL A N 1
ATOM 1656 C CA . VAL A 1 214 ? -5.833 11.214 -7.089 1.00 98.81 214 VAL A CA 1
ATOM 1657 C C . VAL A 1 214 ? -5.390 11.710 -5.724 1.00 98.81 214 VAL A C 1
ATOM 1659 O O . VAL A 1 214 ? -4.497 12.552 -5.624 1.00 98.81 214 VAL A O 1
ATOM 1662 N N . VAL A 1 215 ? -6.011 11.179 -4.673 1.00 98.88 215 VAL A N 1
ATOM 1663 C CA . VAL A 1 215 ? -5.533 11.321 -3.299 1.00 98.88 215 VAL A CA 1
ATOM 1664 C C . VAL A 1 215 ? -4.958 9.991 -2.814 1.00 98.88 215 VAL A C 1
ATOM 1666 O O . VAL A 1 215 ? -5.661 8.982 -2.741 1.00 98.88 215 VAL A O 1
ATOM 1669 N N . GLY A 1 216 ? -3.668 9.986 -2.493 1.00 98.94 216 GLY A N 1
ATOM 1670 C CA . GLY A 1 216 ? -3.000 8.880 -1.814 1.00 98.94 216 GLY A CA 1
ATOM 1671 C C . GLY A 1 216 ? -3.037 9.094 -0.303 1.00 98.94 216 GLY A C 1
ATOM 1672 O O . GLY A 1 216 ? -2.662 10.162 0.171 1.00 98.94 216 GLY A O 1
ATOM 1673 N N . ILE A 1 217 ? -3.483 8.102 0.463 1.00 98.94 217 ILE A N 1
ATOM 1674 C CA . ILE A 1 217 ? -3.586 8.174 1.926 1.00 98.94 217 ILE A CA 1
ATOM 1675 C C . ILE A 1 217 ? -2.837 6.990 2.529 1.00 98.94 217 ILE A C 1
ATOM 1677 O O . ILE A 1 217 ? -3.117 5.841 2.192 1.00 98.94 217 ILE A O 1
ATOM 1681 N N . THR A 1 218 ? -1.906 7.246 3.443 1.00 98.88 218 THR A N 1
ATOM 1682 C CA . THR A 1 218 ? -1.171 6.180 4.136 1.00 98.88 218 THR A CA 1
ATOM 1683 C C . THR A 1 218 ? -1.094 6.475 5.637 1.00 98.88 218 THR A C 1
ATOM 1685 O O . THR A 1 218 ? -0.326 7.356 6.040 1.00 98.88 218 THR A O 1
ATOM 1688 N N . PRO A 1 219 ? -1.879 5.783 6.487 1.00 98.88 219 PRO A N 1
ATOM 1689 C CA . PRO A 1 219 ? -1.694 5.833 7.935 1.00 98.88 219 PRO A CA 1
ATOM 1690 C C . PRO A 1 219 ? -0.407 5.085 8.314 1.00 98.88 219 PRO A C 1
ATOM 1692 O O . PRO A 1 219 ? -0.352 3.865 8.174 1.00 98.88 219 PRO A O 1
ATOM 1695 N N . LEU A 1 220 ? 0.629 5.796 8.770 1.00 98.94 220 LEU A N 1
ATOM 1696 C CA . LEU A 1 220 ? 1.913 5.202 9.154 1.00 98.94 220 LEU A CA 1
ATOM 1697 C C . LEU A 1 220 ? 2.037 5.079 10.672 1.00 98.94 220 LEU A C 1
ATOM 1699 O O . LEU A 1 220 ? 1.939 6.073 11.395 1.00 98.94 220 LEU A O 1
ATOM 1703 N N . THR A 1 221 ? 2.296 3.874 11.167 1.00 98.88 221 THR A N 1
ATOM 1704 C CA . THR A 1 221 ? 2.574 3.629 12.587 1.00 98.88 221 THR A CA 1
ATOM 1705 C C . THR A 1 221 ? 3.297 2.296 12.793 1.00 98.88 221 THR A C 1
ATOM 1707 O O . THR A 1 221 ? 3.450 1.527 11.852 1.00 98.88 221 THR A O 1
ATOM 1710 N N . GLU A 1 222 ? 3.725 2.010 14.015 1.00 98.81 222 GLU A N 1
ATOM 1711 C CA . GLU A 1 222 ? 4.210 0.692 14.425 1.00 98.81 222 GLU A CA 1
ATOM 1712 C C . GLU A 1 222 ? 3.172 0.032 15.330 1.00 98.81 222 GLU A C 1
ATOM 1714 O O . GLU A 1 222 ? 2.502 0.708 16.116 1.00 98.81 222 GLU A O 1
ATOM 1719 N N . ASN A 1 223 ? 3.078 -1.294 15.266 1.00 98.75 223 ASN A N 1
ATOM 1720 C CA . ASN A 1 223 ? 2.315 -2.079 16.227 1.00 98.75 223 ASN A CA 1
ATOM 1721 C C . ASN A 1 223 ? 3.289 -2.767 17.183 1.00 98.75 223 ASN A C 1
ATOM 1723 O O . ASN A 1 223 ? 3.930 -3.755 16.818 1.00 98.75 223 ASN A O 1
ATOM 1727 N N . MET A 1 224 ? 3.423 -2.218 18.392 1.00 98.56 224 MET A N 1
ATOM 1728 C CA . MET A 1 224 ? 4.429 -2.616 19.387 1.00 98.56 224 MET A CA 1
ATOM 1729 C C . MET A 1 224 ? 3.776 -3.036 20.711 1.00 98.56 224 MET A C 1
ATOM 1731 O O . MET A 1 224 ? 2.805 -2.396 21.136 1.00 98.56 224 MET A O 1
ATOM 1735 N N . PRO A 1 225 ? 4.301 -4.053 21.426 1.00 97.88 225 PRO A N 1
ATOM 1736 C CA . PRO A 1 225 ? 3.892 -4.313 22.794 1.00 97.88 225 PRO A CA 1
ATOM 1737 C C . PRO A 1 225 ? 4.482 -3.237 23.711 1.00 97.88 225 PRO A C 1
ATOM 1739 O O . PRO A 1 225 ? 5.661 -2.903 23.631 1.00 97.88 225 PRO A O 1
ATOM 1742 N N . SER A 1 226 ? 3.684 -2.720 24.639 1.00 97.50 226 SER A N 1
ATOM 1743 C CA . SER A 1 226 ? 4.175 -1.884 25.737 1.00 97.50 226 SER A CA 1
ATOM 1744 C C . SER A 1 226 ? 3.135 -1.799 26.848 1.00 97.50 226 SER A C 1
ATOM 1746 O O . SER A 1 226 ? 1.980 -2.183 26.665 1.00 97.50 226 SER A O 1
ATOM 1748 N N . GLY A 1 227 ? 3.503 -1.223 27.997 1.00 97.56 227 GLY A N 1
ATOM 1749 C CA . GLY A 1 227 ? 2.550 -0.961 29.084 1.00 97.56 227 GLY A CA 1
ATOM 1750 C C . GLY A 1 227 ? 1.409 -0.000 28.708 1.00 97.56 227 GLY A C 1
ATOM 1751 O O . GLY A 1 227 ? 0.446 0.126 29.460 1.00 97.56 227 GLY A O 1
ATOM 1752 N N . LYS A 1 228 ? 1.499 0.682 27.555 1.00 97.12 228 LYS A N 1
ATOM 1753 C CA . LYS A 1 228 ? 0.467 1.593 27.033 1.00 97.12 228 LYS A CA 1
ATOM 1754 C C . LYS A 1 228 ? -0.349 0.978 25.897 1.00 97.12 228 LYS A C 1
ATOM 1756 O O . LYS A 1 228 ? -1.355 1.582 25.516 1.00 97.12 228 LYS A O 1
ATOM 1761 N N . ALA A 1 229 ? 0.077 -0.168 25.363 1.00 98.06 229 ALA A N 1
ATOM 1762 C CA . ALA A 1 229 ? -0.517 -0.777 24.186 1.00 98.06 229 ALA A CA 1
ATOM 1763 C C . ALA A 1 229 ? -2.015 -1.052 24.370 1.00 98.06 229 ALA A C 1
ATOM 1765 O O . ALA A 1 229 ? -2.525 -1.247 25.480 1.00 98.06 229 ALA A O 1
ATOM 1766 N N . THR A 1 230 ? -2.721 -1.043 23.246 1.00 98.12 230 THR A N 1
ATOM 1767 C CA . THR A 1 230 ? -4.097 -1.532 23.178 1.00 98.12 230 THR A CA 1
ATOM 1768 C C . THR A 1 230 ? -4.134 -3.006 23.564 1.00 98.12 230 THR A C 1
ATOM 1770 O O . THR A 1 230 ? -3.177 -3.739 23.323 1.00 98.12 230 THR A O 1
ATOM 1773 N N . LYS A 1 231 ? -5.221 -3.430 24.206 1.00 98.31 231 LYS A N 1
ATOM 1774 C CA . LYS A 1 231 ? -5.384 -4.783 24.742 1.00 98.31 231 LYS A CA 1
ATOM 1775 C C . LYS A 1 231 ? -6.594 -5.463 24.105 1.00 98.31 231 LYS A C 1
ATOM 1777 O O . LYS A 1 231 ? -7.566 -4.776 23.786 1.00 98.31 231 LYS A O 1
ATOM 1782 N N . PRO A 1 232 ? -6.580 -6.800 23.998 1.00 98.38 232 PRO A N 1
ATOM 1783 C CA . PRO A 1 232 ? -7.795 -7.576 23.789 1.00 98.38 232 PRO A CA 1
ATOM 1784 C C . PRO A 1 232 ? -8.915 -7.162 24.761 1.00 98.38 232 PRO A C 1
ATOM 1786 O O . PRO A 1 232 ? -8.684 -7.074 25.967 1.00 98.38 232 PRO A O 1
ATOM 1789 N N . GLY A 1 233 ? -10.108 -6.897 24.232 1.00 98.00 233 GLY A N 1
ATOM 1790 C CA . GLY A 1 233 ? -11.285 -6.403 24.952 1.00 98.00 233 GLY A CA 1
ATOM 1791 C C . GLY A 1 233 ? -11.432 -4.875 24.991 1.00 98.00 233 GLY A C 1
ATOM 1792 O O . GLY A 1 233 ? -12.484 -4.389 25.402 1.00 98.00 233 GLY A O 1
ATOM 1793 N N . ASP A 1 234 ? -10.432 -4.094 24.560 1.00 98.62 234 ASP A N 1
ATOM 1794 C CA . ASP A 1 234 ? -10.596 -2.639 24.451 1.00 98.62 234 ASP A CA 1
ATOM 1795 C C . ASP A 1 234 ? -11.636 -2.308 23.359 1.00 98.62 234 ASP A C 1
ATOM 1797 O O . ASP A 1 234 ? -11.594 -2.853 22.255 1.00 98.62 234 ASP A O 1
ATOM 1801 N N . ILE A 1 235 ? -12.551 -1.375 23.645 1.00 98.75 235 ILE A N 1
ATOM 1802 C CA . ILE A 1 235 ? -13.536 -0.868 22.677 1.00 98.75 235 ILE A CA 1
ATOM 1803 C C . ILE A 1 235 ? -13.156 0.552 22.273 1.00 98.75 235 ILE A C 1
ATOM 1805 O O . ILE A 1 235 ? -12.976 1.433 23.116 1.00 98.75 235 ILE A O 1
ATOM 1809 N N . VAL A 1 236 ? -13.049 0.782 20.967 1.00 98.38 236 VAL A N 1
ATOM 1810 C CA . VAL A 1 236 ? -12.579 2.046 20.395 1.00 98.38 236 VAL A CA 1
ATOM 1811 C C . VAL A 1 236 ? -13.550 2.531 19.327 1.00 98.38 236 VAL A C 1
ATOM 1813 O O . VAL A 1 236 ? -14.028 1.759 18.504 1.00 98.38 236 VAL A O 1
ATOM 1816 N N . LYS A 1 237 ? -13.847 3.832 19.320 1.00 98.56 237 LYS A N 1
ATOM 1817 C CA . LYS A 1 237 ? -14.757 4.450 18.349 1.00 98.56 237 LYS A CA 1
ATOM 1818 C C . LYS A 1 237 ? -13.979 5.049 17.179 1.00 98.56 237 LYS A C 1
ATOM 1820 O O . LYS A 1 237 ? -13.176 5.949 17.397 1.00 98.56 237 LYS A O 1
ATOM 1825 N N . SER A 1 238 ? -14.230 4.574 15.965 1.00 98.56 238 SER A N 1
ATOM 1826 C CA . SER A 1 238 ? -13.628 5.098 14.728 1.00 98.56 238 SER A CA 1
ATOM 1827 C C . SER A 1 238 ? -13.952 6.568 14.459 1.00 98.56 238 SER A C 1
ATOM 1829 O O . SER A 1 238 ? -14.892 7.128 15.031 1.00 98.56 238 SER A O 1
ATOM 1831 N N . MET A 1 239 ? -13.228 7.158 13.506 1.00 97.88 239 MET A N 1
ATOM 1832 C CA . MET A 1 239 ? -13.503 8.483 12.946 1.00 97.88 239 MET A CA 1
ATOM 1833 C C . MET A 1 239 ? -14.938 8.591 12.405 1.00 97.88 239 MET A C 1
ATOM 1835 O O . MET A 1 239 ? -15.580 9.627 12.567 1.00 97.88 239 MET A O 1
ATOM 1839 N N . GLY A 1 240 ? -15.462 7.512 11.814 1.00 96.38 240 GLY A N 1
ATOM 1840 C CA . GLY A 1 240 ? -16.841 7.419 11.319 1.00 96.38 240 GLY A CA 1
ATOM 1841 C C . GLY A 1 240 ? -17.894 7.171 12.403 1.00 96.38 240 GLY A C 1
ATOM 1842 O O . GLY A 1 240 ? -19.084 7.116 12.107 1.00 96.38 240 GLY A O 1
ATOM 1843 N N . GLY A 1 241 ? -17.481 7.004 13.662 1.00 97.94 241 GLY A N 1
ATOM 1844 C CA . GLY A 1 241 ? -18.375 6.792 14.796 1.00 97.94 241 GLY A CA 1
ATOM 1845 C C . GLY A 1 241 ? -18.766 5.336 15.070 1.00 97.94 241 GLY A C 1
ATOM 1846 O O . GLY A 1 241 ? -19.436 5.096 16.070 1.00 97.94 241 GLY A O 1
ATOM 1847 N N . ILE A 1 242 ? -18.323 4.375 14.257 1.00 98.56 242 ILE A N 1
ATOM 1848 C CA . ILE A 1 242 ? -18.516 2.934 14.498 1.00 98.56 242 ILE A CA 1
ATOM 1849 C C . ILE A 1 242 ? -17.613 2.494 15.654 1.00 98.56 242 ILE A C 1
ATOM 1851 O O . ILE A 1 242 ? -16.406 2.758 15.622 1.00 98.56 242 ILE A O 1
ATOM 1855 N N . SER A 1 243 ? -18.185 1.842 16.663 1.00 98.75 243 SER A N 1
ATOM 1856 C CA . SER A 1 243 ? -17.461 1.244 17.787 1.00 98.75 243 SER A CA 1
ATOM 1857 C C . SER A 1 243 ? -16.924 -0.145 17.432 1.00 98.75 243 SER A C 1
ATOM 1859 O O . SER A 1 243 ? -17.626 -0.981 16.866 1.00 98.75 243 SER A O 1
ATOM 1861 N N . VAL A 1 244 ? -15.653 -0.386 17.753 1.00 98.88 244 VAL A N 1
ATOM 1862 C CA . VAL A 1 244 ? -14.938 -1.624 17.441 1.00 98.88 244 VAL A CA 1
ATOM 1863 C C . VAL A 1 244 ? -14.379 -2.232 18.716 1.00 98.88 244 VAL A C 1
ATOM 1865 O O . VAL A 1 244 ? -13.558 -1.611 19.388 1.00 98.88 244 VAL A O 1
ATOM 1868 N N . GLU A 1 245 ? -14.785 -3.461 19.013 1.00 98.75 245 GLU A N 1
ATOM 1869 C CA . GLU A 1 245 ? -14.155 -4.300 20.028 1.00 98.75 245 GLU A CA 1
ATOM 1870 C C . GLU A 1 245 ? -12.881 -4.940 19.456 1.00 98.75 245 GLU A C 1
ATOM 1872 O O . GLU A 1 245 ? -12.905 -5.671 18.459 1.00 98.75 245 GLU A O 1
ATOM 1877 N N . ILE A 1 246 ? -11.741 -4.649 20.072 1.00 98.75 246 ILE A N 1
ATOM 1878 C CA . ILE A 1 246 ? -10.439 -5.152 19.644 1.00 98.75 246 ILE A CA 1
ATOM 1879 C C . ILE A 1 246 ? -10.186 -6.464 20.374 1.00 98.75 246 ILE A C 1
ATOM 1881 O O . ILE A 1 246 ? -9.844 -6.467 21.545 1.00 98.75 246 ILE A O 1
ATOM 1885 N N . ILE A 1 247 ? -10.350 -7.590 19.688 1.00 98.38 247 ILE A N 1
ATOM 1886 C CA . ILE A 1 247 ? -10.164 -8.935 20.255 1.00 98.38 247 ILE A CA 1
ATOM 1887 C C . ILE A 1 247 ? -8.726 -9.424 20.073 1.00 98.38 247 ILE A C 1
ATOM 1889 O O . ILE A 1 247 ? -8.200 -10.144 20.916 1.00 98.38 247 ILE A O 1
ATOM 1893 N N . ASN A 1 248 ? -8.086 -9.043 18.969 1.00 98.31 248 ASN A N 1
ATOM 1894 C CA . ASN A 1 248 ? -6.714 -9.430 18.659 1.00 98.31 248 ASN A CA 1
ATOM 1895 C C . ASN A 1 248 ? -5.949 -8.207 18.150 1.00 98.31 248 ASN A C 1
ATOM 1897 O O . ASN A 1 248 ? -6.369 -7.584 17.173 1.00 98.31 248 ASN A O 1
ATOM 1901 N N . THR A 1 249 ? -4.845 -7.854 18.807 1.00 98.62 249 THR A N 1
ATOM 1902 C CA . THR A 1 249 ? -4.041 -6.680 18.433 1.00 98.62 249 THR A CA 1
ATOM 1903 C C . THR A 1 249 ? -3.130 -6.933 17.231 1.00 98.62 249 THR A C 1
ATOM 1905 O O . THR A 1 249 ? -2.577 -5.977 16.710 1.00 98.62 249 THR A O 1
ATOM 1908 N N . ASP A 1 250 ? -3.044 -8.179 16.756 1.00 98.19 250 ASP A N 1
ATOM 1909 C CA . ASP A 1 250 ? -2.404 -8.607 15.497 1.00 98.19 250 ASP A CA 1
ATOM 1910 C C . ASP A 1 250 ? -3.334 -8.467 14.274 1.00 98.19 250 ASP A C 1
ATOM 1912 O O . ASP A 1 250 ? -3.055 -8.916 13.166 1.00 98.19 250 ASP A O 1
ATOM 1916 N N . ALA A 1 251 ? -4.530 -7.916 14.495 1.00 98.25 251 ALA A N 1
ATOM 1917 C CA . ALA A 1 251 ? -5.448 -7.485 13.448 1.00 98.25 251 ALA A CA 1
ATOM 1918 C C . ALA A 1 251 ? -5.512 -5.948 13.416 1.00 98.25 251 ALA A C 1
ATOM 1920 O O . ALA A 1 251 ? -6.590 -5.352 13.384 1.00 98.25 251 ALA A O 1
ATOM 1921 N N . GLU A 1 252 ? -4.344 -5.315 13.452 1.00 98.69 252 GLU A N 1
ATOM 1922 C CA . GLU A 1 252 ? -4.096 -3.874 13.511 1.00 98.69 252 GLU A CA 1
ATOM 1923 C C . GLU A 1 252 ? -4.278 -3.175 12.161 1.00 98.69 252 GLU A C 1
ATOM 1925 O O . GLU A 1 252 ? -4.840 -2.081 12.099 1.00 98.69 252 GLU A O 1
ATOM 1930 N N . GLY A 1 253 ? -3.868 -3.813 11.059 1.00 98.69 253 GLY A N 1
ATOM 1931 C CA . GLY A 1 253 ? -3.856 -3.186 9.741 1.00 98.69 253 GLY A CA 1
ATOM 1932 C C . GLY A 1 253 ? -5.235 -2.702 9.310 1.00 98.69 253 GLY A C 1
ATOM 1933 O O . GLY A 1 253 ? -5.388 -1.606 8.780 1.00 98.69 253 GLY A O 1
ATOM 1934 N N . ARG A 1 254 ? -6.275 -3.479 9.618 1.00 98.75 254 ARG A N 1
ATOM 1935 C CA . ARG A 1 254 ? -7.656 -3.090 9.312 1.00 98.75 254 ARG A CA 1
ATOM 1936 C C . ARG A 1 254 ? -8.148 -1.923 10.176 1.00 98.75 254 ARG A C 1
ATOM 1938 O O . ARG A 1 254 ? -8.985 -1.159 9.714 1.00 98.75 254 ARG A O 1
ATOM 1945 N N . LEU A 1 255 ? -7.617 -1.756 11.391 1.00 98.94 255 LEU A N 1
ATOM 1946 C CA . LEU A 1 255 ? -7.966 -0.650 12.289 1.00 98.94 255 LEU A CA 1
ATOM 1947 C C . LEU A 1 255 ? -7.425 0.678 11.754 1.00 98.94 255 LEU A C 1
ATOM 1949 O O . LEU A 1 255 ? -8.170 1.652 11.671 1.00 98.94 255 LEU A O 1
ATOM 1953 N N . ILE A 1 256 ? -6.156 0.711 11.329 1.00 98.94 256 ILE A N 1
ATOM 1954 C CA . ILE A 1 256 ? -5.572 1.929 10.749 1.00 98.94 256 ILE A CA 1
ATOM 1955 C C . ILE A 1 256 ? -6.218 2.276 9.399 1.00 98.94 256 ILE A C 1
ATOM 1957 O O . ILE A 1 256 ? -6.437 3.449 9.097 1.00 98.94 256 ILE A O 1
ATOM 1961 N N . LEU A 1 257 ? -6.566 1.257 8.603 1.00 98.94 257 LEU A N 1
ATOM 1962 C CA . LEU A 1 257 ? -7.243 1.434 7.319 1.00 98.94 257 LEU A CA 1
ATOM 1963 C C . LEU A 1 257 ? -8.674 1.937 7.493 1.00 98.94 257 LEU A C 1
ATOM 1965 O O . LEU A 1 257 ? -9.102 2.756 6.692 1.00 98.94 257 LEU A O 1
ATOM 1969 N N . ALA A 1 258 ? -9.401 1.504 8.525 1.00 98.88 258 ALA A N 1
ATOM 1970 C CA . ALA A 1 258 ? -10.762 1.967 8.788 1.00 98.88 258 ALA A CA 1
ATOM 1971 C C . ALA A 1 258 ? -10.839 3.498 8.912 1.00 98.88 258 ALA A C 1
ATOM 1973 O O . ALA A 1 258 ? -11.611 4.134 8.197 1.00 98.88 258 ALA A O 1
ATOM 1974 N N . ASP A 1 259 ? -9.983 4.109 9.738 1.00 98.88 259 ASP A N 1
ATOM 1975 C CA . ASP A 1 259 ? -9.946 5.573 9.865 1.00 98.88 259 ASP A CA 1
ATOM 1976 C C . ASP A 1 259 ? -9.438 6.261 8.584 1.00 98.88 259 ASP A C 1
ATOM 1978 O O . ASP A 1 259 ? -9.869 7.368 8.259 1.00 98.88 259 ASP A O 1
ATOM 1982 N N . ALA A 1 260 ? -8.562 5.611 7.811 1.00 98.88 260 ALA A N 1
ATOM 1983 C CA . ALA A 1 260 ? -8.110 6.142 6.527 1.00 98.88 260 ALA A CA 1
ATOM 1984 C C . ALA A 1 260 ? -9.201 6.107 5.439 1.00 98.88 260 ALA A C 1
ATOM 1986 O O . ALA A 1 260 ? -9.354 7.073 4.688 1.00 98.88 260 ALA A O 1
ATOM 1987 N N . LEU A 1 261 ? -9.997 5.036 5.390 1.00 98.88 261 LEU A N 1
ATOM 1988 C CA . LEU A 1 261 ? -11.165 4.888 4.518 1.00 98.88 261 LEU A CA 1
ATOM 1989 C C . LEU A 1 261 ? -12.265 5.896 4.880 1.00 98.88 261 LEU A C 1
ATOM 1991 O O . LEU A 1 261 ? -12.903 6.455 3.983 1.00 98.88 261 LEU A O 1
ATOM 1995 N N . GLU A 1 262 ? -12.449 6.184 6.171 1.00 98.62 262 GLU A N 1
ATOM 1996 C CA . GLU A 1 262 ? -13.314 7.269 6.649 1.00 98.62 262 GLU A CA 1
ATOM 1997 C C . GLU A 1 262 ? -12.794 8.643 6.206 1.00 98.62 262 GLU A C 1
ATOM 1999 O O . GLU A 1 262 ? -13.551 9.457 5.672 1.00 98.62 262 GLU A O 1
ATOM 2004 N N . TYR A 1 263 ? -11.489 8.899 6.344 1.00 98.81 263 TYR A N 1
ATOM 2005 C CA . TYR A 1 263 ? -10.884 10.154 5.897 1.00 98.81 263 TYR A CA 1
ATOM 2006 C C . TYR A 1 263 ? -11.039 10.377 4.384 1.00 98.81 263 TYR A C 1
ATOM 2008 O O . TYR A 1 263 ? -11.304 11.504 3.956 1.00 98.81 263 TYR A O 1
ATOM 2016 N N . ALA A 1 264 ? -10.941 9.315 3.574 1.00 98.69 264 ALA A N 1
ATOM 2017 C CA . ALA A 1 264 ? -11.086 9.378 2.117 1.00 98.69 264 ALA A CA 1
ATOM 2018 C C . ALA A 1 264 ? -12.436 9.969 1.662 1.00 98.69 264 ALA A C 1
ATOM 2020 O O . ALA A 1 264 ? -12.503 10.602 0.605 1.00 98.69 264 ALA A O 1
ATOM 2021 N N . LYS A 1 265 ? -13.497 9.857 2.479 1.00 98.00 265 LYS A N 1
ATOM 2022 C CA . LYS A 1 265 ? -14.830 10.421 2.187 1.00 98.00 265 LYS A CA 1
ATOM 2023 C C . LYS A 1 265 ? -14.798 11.931 1.937 1.00 98.00 265 LYS A C 1
ATOM 2025 O O . LYS A 1 265 ? -15.609 12.432 1.162 1.00 98.00 265 LYS A O 1
ATOM 2030 N N . LYS A 1 266 ? -13.839 12.656 2.529 1.00 97.69 266 LYS A N 1
ATOM 2031 C CA . LYS A 1 266 ? -13.676 14.113 2.353 1.00 97.69 266 LYS A CA 1
ATOM 2032 C C . LYS A 1 266 ? -13.461 14.539 0.899 1.00 97.69 266 LYS A C 1
ATOM 2034 O O . LYS A 1 266 ? -13.747 15.683 0.565 1.00 97.69 266 LYS A O 1
ATOM 2039 N N . TYR A 1 267 ? -12.976 13.633 0.052 1.00 98.00 267 TYR A N 1
ATOM 2040 C CA . TYR A 1 267 ? -12.691 13.907 -1.356 1.00 98.00 267 TYR A CA 1
ATOM 2041 C C . TYR A 1 267 ? -13.864 13.591 -2.287 1.00 98.00 267 TYR A C 1
ATOM 2043 O O . TYR A 1 267 ? -13.744 13.825 -3.486 1.00 98.00 267 TYR A O 1
ATOM 2051 N N . ASN A 1 268 ? -14.977 13.060 -1.759 1.00 97.56 268 ASN A N 1
ATOM 2052 C CA . ASN A 1 268 ? -16.100 12.552 -2.552 1.00 97.56 268 ASN A CA 1
ATOM 2053 C C . ASN A 1 268 ? -15.632 11.717 -3.769 1.00 97.56 268 ASN A C 1
ATOM 2055 O O . ASN A 1 268 ? -15.904 12.080 -4.918 1.00 97.56 268 ASN A O 1
ATOM 2059 N N . PRO A 1 269 ? -14.838 10.655 -3.540 1.00 98.12 269 PRO A N 1
ATOM 2060 C CA . PRO A 1 269 ? -14.163 9.957 -4.621 1.00 98.12 269 PRO A CA 1
ATOM 2061 C C . PRO A 1 269 ? -15.146 9.146 -5.476 1.00 98.12 269 PRO A C 1
ATOM 2063 O O . PRO A 1 269 ? -16.069 8.520 -4.959 1.00 98.12 269 PRO A O 1
ATOM 2066 N N . GLU A 1 270 ? -14.897 9.084 -6.786 1.00 98.38 270 GLU A N 1
ATOM 2067 C CA . GLU A 1 270 ? -15.614 8.191 -7.708 1.00 98.38 270 GLU A CA 1
ATOM 2068 C C . GLU A 1 270 ? -15.423 6.726 -7.300 1.00 98.38 270 GLU A C 1
ATOM 2070 O O . GLU A 1 270 ? -16.356 5.928 -7.384 1.00 98.38 270 GLU A O 1
ATOM 2075 N N . PHE A 1 271 ? -14.218 6.379 -6.844 1.00 98.75 271 PHE A N 1
ATOM 2076 C CA . PHE A 1 271 ? -13.946 5.127 -6.156 1.00 98.75 271 PHE A CA 1
ATOM 2077 C C . PHE A 1 271 ? -12.740 5.245 -5.220 1.00 98.75 271 PHE A C 1
ATOM 2079 O O . PHE A 1 271 ? -11.873 6.110 -5.388 1.00 98.75 271 PHE A O 1
ATOM 2086 N N . VAL A 1 272 ? -12.659 4.308 -4.279 1.00 98.94 272 VAL A N 1
ATOM 2087 C CA . VAL A 1 272 ? -11.520 4.119 -3.378 1.00 98.94 272 VAL A CA 1
ATOM 2088 C C . VAL A 1 272 ? -10.976 2.710 -3.545 1.00 98.94 272 VAL A C 1
ATOM 2090 O O . VAL A 1 272 ? -11.741 1.747 -3.584 1.00 98.94 272 VAL A O 1
ATOM 2093 N N . ILE A 1 273 ? -9.657 2.582 -3.632 1.00 98.94 273 ILE A N 1
ATOM 2094 C CA . ILE A 1 273 ? -8.990 1.284 -3.579 1.00 98.94 273 ILE A CA 1
ATOM 2095 C C . ILE A 1 273 ? -8.016 1.304 -2.417 1.00 98.94 273 ILE A C 1
ATOM 2097 O O . ILE A 1 273 ? -7.150 2.177 -2.368 1.00 98.94 273 ILE A O 1
ATOM 2101 N N . ASP A 1 274 ? -8.135 0.344 -1.507 1.00 98.94 274 ASP A N 1
ATOM 2102 C CA . ASP A 1 274 ? -7.106 0.124 -0.500 1.00 98.94 274 ASP A CA 1
ATOM 2103 C C . ASP A 1 274 ? -6.234 -1.097 -0.818 1.00 98.94 274 ASP A C 1
ATOM 2105 O O . ASP A 1 274 ? -6.663 -2.047 -1.477 1.00 98.94 274 ASP A O 1
ATOM 2109 N N . ILE A 1 275 ? -4.974 -1.029 -0.396 1.00 98.94 275 ILE A N 1
ATOM 2110 C CA . ILE A 1 275 ? -3.951 -2.046 -0.625 1.00 98.94 275 ILE A CA 1
ATOM 2111 C C . ILE A 1 275 ? -3.182 -2.308 0.668 1.00 98.94 275 ILE A C 1
ATOM 2113 O O . ILE A 1 275 ? -2.681 -1.384 1.320 1.00 98.94 275 ILE A O 1
ATOM 2117 N N . ALA A 1 276 ? -3.088 -3.578 1.058 1.00 98.88 276 ALA A N 1
ATOM 2118 C CA . ALA A 1 276 ? -2.541 -3.941 2.357 1.00 98.88 276 ALA A CA 1
ATOM 2119 C C . ALA A 1 276 ? -1.956 -5.351 2.393 1.00 98.88 276 ALA A C 1
ATOM 2121 O O . ALA A 1 276 ? -2.514 -6.286 1.831 1.00 98.88 276 ALA A O 1
ATOM 2122 N N . THR A 1 277 ? -0.860 -5.525 3.122 1.00 98.44 277 THR A N 1
ATOM 2123 C CA . THR A 1 277 ? -0.413 -6.825 3.636 1.00 98.44 277 THR A CA 1
ATOM 2124 C C . THR A 1 277 ? -1.315 -7.201 4.812 1.00 98.44 277 THR A C 1
ATOM 2126 O O . THR A 1 277 ? -0.992 -6.936 5.966 1.00 98.44 277 THR A O 1
ATOM 2129 N N . LEU A 1 278 ? -2.528 -7.695 4.535 1.00 97.81 278 LEU A N 1
ATOM 2130 C CA . LEU A 1 278 ? -3.574 -7.712 5.561 1.00 97.81 278 LEU A CA 1
ATOM 2131 C C . LEU A 1 278 ? -3.729 -9.058 6.255 1.00 97.81 278 LEU A C 1
ATOM 2133 O O . LEU A 1 278 ? -3.934 -9.080 7.468 1.00 97.81 278 LEU A O 1
ATOM 2137 N N . THR A 1 279 ? -3.682 -10.174 5.521 1.00 97.44 279 THR A N 1
ATOM 2138 C CA . THR A 1 279 ? -3.971 -11.474 6.135 1.00 97.44 279 THR A CA 1
ATOM 2139 C C . THR A 1 279 ? -3.066 -12.607 5.665 1.00 97.44 279 THR A C 1
ATOM 2141 O O . THR A 1 279 ? -2.919 -12.888 4.476 1.00 97.44 279 THR A O 1
ATOM 2144 N N . GLY A 1 280 ? -2.563 -13.387 6.628 1.00 96.44 280 GLY A N 1
ATOM 2145 C CA . GLY A 1 280 ? -1.969 -14.698 6.344 1.00 96.44 280 GLY A CA 1
ATOM 2146 C C . GLY A 1 280 ? -2.972 -15.672 5.707 1.00 96.44 280 GLY A C 1
ATOM 2147 O O . GLY A 1 280 ? -2.593 -16.528 4.915 1.00 96.44 280 GLY A O 1
ATOM 2148 N N . ALA A 1 281 ? -4.273 -15.505 5.976 1.00 97.69 281 ALA A N 1
ATOM 2149 C CA . ALA A 1 281 ? -5.332 -16.308 5.366 1.00 97.69 281 ALA A CA 1
ATOM 2150 C C . ALA A 1 281 ? -5.406 -16.140 3.836 1.00 97.69 281 ALA A C 1
ATOM 2152 O O . ALA A 1 281 ? -5.677 -17.116 3.136 1.00 97.69 281 ALA A O 1
ATOM 2153 N N . CYS A 1 282 ? -5.126 -14.943 3.306 1.00 98.19 282 CYS A N 1
ATOM 2154 C CA . CYS A 1 282 ? -5.030 -14.731 1.862 1.00 98.19 282 CYS A CA 1
ATOM 2155 C C . CYS A 1 282 ? -3.850 -15.511 1.264 1.00 98.19 282 CYS A C 1
ATOM 2157 O O . CYS A 1 282 ? -3.988 -16.126 0.206 1.00 98.19 282 CYS A O 1
ATOM 2159 N N . VAL A 1 283 ? -2.715 -15.559 1.971 1.00 97.38 283 VAL A N 1
ATOM 2160 C CA . VAL A 1 283 ? -1.538 -16.347 1.564 1.00 97.38 283 VAL A CA 1
ATOM 2161 C C . VAL A 1 283 ? -1.845 -17.843 1.575 1.00 97.38 283 VAL A C 1
ATOM 2163 O O . VAL A 1 283 ? -1.483 -18.547 0.639 1.00 97.38 283 VAL A O 1
ATOM 2166 N N . VAL A 1 284 ? -2.563 -18.337 2.587 1.00 98.06 284 VAL A N 1
ATOM 2167 C CA . VAL A 1 284 ? -3.001 -19.744 2.637 1.00 98.06 284 VAL A CA 1
ATOM 2168 C C . VAL A 1 284 ? -3.895 -20.093 1.441 1.00 98.06 284 VAL A C 1
ATOM 2170 O O . VAL A 1 284 ? -3.766 -21.179 0.885 1.00 98.06 284 VAL A O 1
ATOM 2173 N N . ALA A 1 285 ? -4.783 -19.184 1.029 1.00 98.00 285 ALA A N 1
ATOM 2174 C CA . ALA A 1 285 ? -5.723 -19.425 -0.064 1.00 98.00 285 ALA A CA 1
ATOM 2175 C C . ALA A 1 285 ? -5.089 -19.326 -1.464 1.00 98.00 285 ALA A C 1
ATOM 2177 O O . ALA A 1 285 ? -5.382 -20.152 -2.327 1.00 98.00 285 ALA A O 1
ATOM 2178 N N . LEU A 1 286 ? -4.254 -18.310 -1.707 1.00 98.19 286 LEU A N 1
ATOM 2179 C CA .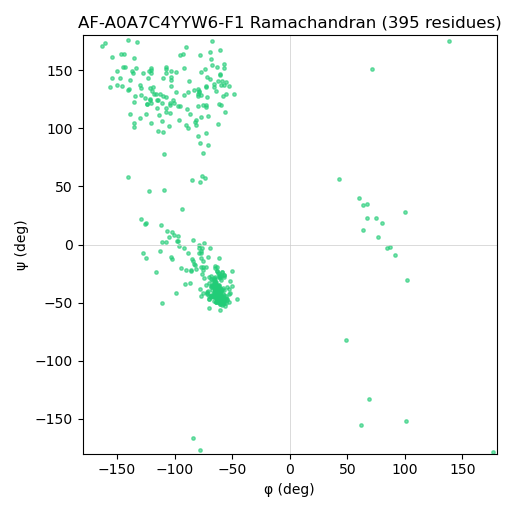 LEU A 1 286 ? -3.761 -17.954 -3.048 1.00 98.19 286 LEU A CA 1
ATOM 2180 C C . LEU A 1 286 ? -2.253 -18.189 -3.238 1.00 98.19 286 LEU A C 1
ATOM 2182 O O . LEU A 1 286 ? -1.727 -18.034 -4.345 1.00 98.19 286 LEU A O 1
ATOM 2186 N N . GLY A 1 287 ? -1.547 -18.571 -2.174 1.00 96.94 287 GLY A N 1
ATOM 2187 C CA . GLY A 1 287 ? -0.096 -18.702 -2.160 1.00 96.94 287 GLY A CA 1
ATOM 2188 C C . GLY A 1 287 ? 0.619 -17.378 -2.444 1.00 96.94 287 GLY A C 1
ATOM 2189 O O . GLY A 1 287 ? 0.080 -16.287 -2.270 1.00 96.94 287 GLY A O 1
ATOM 2190 N N . HIS A 1 288 ? 1.851 -17.488 -2.941 1.00 95.38 288 HIS A N 1
ATOM 2191 C CA . HIS A 1 288 ? 2.692 -16.349 -3.333 1.00 95.38 288 HIS A CA 1
ATOM 2192 C C . HIS A 1 288 ? 2.566 -16.002 -4.827 1.00 95.38 288 HIS A C 1
ATOM 2194 O O . HIS A 1 288 ? 3.533 -15.590 -5.474 1.00 95.38 288 HIS A O 1
ATOM 2200 N N . GLU A 1 289 ? 1.393 -16.254 -5.414 1.00 94.56 289 GLU A N 1
ATOM 2201 C CA . GLU A 1 289 ? 1.180 -16.153 -6.862 1.00 94.56 289 GLU A CA 1
ATOM 2202 C C . GLU A 1 289 ? 0.166 -15.077 -7.267 1.00 94.56 289 GLU A C 1
ATOM 2204 O O . GLU A 1 289 ? 0.246 -14.603 -8.404 1.00 94.56 289 GLU A O 1
ATOM 2209 N N . ALA A 1 290 ? -0.759 -14.686 -6.383 1.00 97.88 290 ALA A N 1
ATOM 2210 C CA . ALA A 1 290 ? -1.759 -13.649 -6.641 1.00 97.88 290 ALA A CA 1
ATOM 2211 C C . ALA A 1 290 ? -2.170 -12.906 -5.359 1.00 97.88 290 ALA A C 1
ATOM 2213 O O . ALA A 1 290 ? -2.188 -13.491 -4.278 1.00 97.88 290 ALA A O 1
ATOM 2214 N N . ALA A 1 291 ? -2.532 -11.630 -5.500 1.00 98.75 291 ALA A N 1
ATOM 2215 C CA . ALA A 1 291 ? -3.203 -10.863 -4.453 1.00 98.75 291 ALA A CA 1
ATOM 2216 C C . ALA A 1 291 ? -4.694 -11.230 -4.369 1.00 98.75 291 ALA A C 1
ATOM 2218 O O . ALA A 1 291 ? -5.318 -11.534 -5.390 1.00 98.75 291 ALA A O 1
ATOM 2219 N N . GLY A 1 292 ? -5.272 -11.154 -3.173 1.00 98.81 292 GLY A N 1
ATOM 2220 C CA . GLY A 1 292 ? -6.714 -11.276 -2.974 1.00 98.81 292 GLY A CA 1
ATOM 2221 C C . GLY A 1 292 ? -7.411 -9.963 -3.309 1.00 98.81 292 GLY A C 1
ATOM 2222 O O . GLY A 1 292 ? -7.031 -8.917 -2.799 1.00 98.81 292 GLY A O 1
ATOM 2223 N N . LEU A 1 293 ? -8.430 -10.011 -4.160 1.00 98.88 293 LEU A N 1
ATOM 2224 C CA . LEU A 1 293 ? -9.236 -8.862 -4.559 1.00 98.88 293 LEU A CA 1
ATOM 2225 C C . LEU A 1 293 ? -10.668 -9.049 -4.055 1.00 98.88 293 LEU A C 1
ATOM 2227 O O . LEU A 1 293 ? -11.307 -10.047 -4.366 1.00 98.88 293 LEU A O 1
ATOM 2231 N N . MET A 1 294 ? -11.179 -8.089 -3.295 1.00 98.75 294 MET A N 1
ATOM 2232 C CA . MET A 1 294 ? -12.563 -8.055 -2.806 1.00 98.75 294 MET A CA 1
ATOM 2233 C C . MET A 1 294 ? -13.126 -6.648 -3.003 1.00 98.75 294 MET A C 1
ATOM 2235 O O . MET A 1 294 ? -12.367 -5.696 -3.155 1.00 98.75 294 MET A O 1
ATOM 2239 N N . GLY A 1 295 ? -14.445 -6.479 -3.004 1.00 98.31 295 GLY A N 1
ATOM 2240 C CA . GLY A 1 295 ? -15.038 -5.146 -3.110 1.00 98.31 295 GLY A CA 1
ATOM 2241 C C . GLY A 1 295 ? -16.555 -5.160 -3.181 1.00 98.31 295 GLY A C 1
ATOM 2242 O O . GLY A 1 295 ? -17.186 -6.211 -3.106 1.00 98.31 295 GLY A O 1
ATOM 2243 N N . ASN A 1 296 ? -17.137 -3.970 -3.313 1.00 98.19 296 ASN A N 1
ATOM 2244 C CA . ASN A 1 296 ? -18.590 -3.768 -3.339 1.00 98.19 296 ASN A CA 1
ATOM 2245 C C . ASN A 1 296 ? -19.129 -3.325 -4.714 1.00 98.19 296 ASN A C 1
ATOM 2247 O O . ASN A 1 296 ? -20.325 -3.076 -4.852 1.00 98.19 296 ASN A O 1
ATOM 2251 N N . ASN A 1 297 ? -18.266 -3.206 -5.727 1.00 98.50 297 ASN A N 1
ATOM 2252 C CA . ASN A 1 297 ? -18.631 -2.715 -7.052 1.00 98.50 297 ASN A CA 1
ATOM 2253 C C . ASN A 1 297 ? -17.955 -3.542 -8.156 1.00 98.50 297 ASN A C 1
ATOM 2255 O O . ASN A 1 297 ? -16.741 -3.473 -8.331 1.00 98.50 297 ASN A O 1
ATOM 2259 N N . SER A 1 298 ? -18.744 -4.294 -8.925 1.00 97.88 298 SER A N 1
ATOM 2260 C CA . SER A 1 298 ? -18.244 -5.204 -9.967 1.00 97.88 298 SER A CA 1
ATOM 2261 C C . SER A 1 298 ? -17.468 -4.495 -11.082 1.00 97.88 298 SER A C 1
ATOM 2263 O O . SER A 1 298 ? -16.440 -5.000 -11.524 1.00 97.88 298 SER A O 1
ATOM 2265 N N . GLU A 1 299 ? -17.891 -3.297 -11.500 1.00 98.19 299 GLU A N 1
ATOM 2266 C CA . GLU A 1 299 ? -17.188 -2.530 -12.538 1.00 98.19 299 GLU A CA 1
ATOM 2267 C C . GLU A 1 299 ? -15.760 -2.159 -12.115 1.00 98.19 299 GLU A C 1
ATOM 2269 O O . GLU A 1 299 ? -14.823 -2.260 -12.910 1.00 98.19 299 GLU A O 1
ATOM 2274 N N . LEU A 1 300 ? -15.576 -1.741 -10.859 1.00 98.56 300 LEU A N 1
ATOM 2275 C CA . LEU A 1 300 ? -14.265 -1.433 -10.291 1.00 98.56 300 LEU A CA 1
ATOM 2276 C C . LEU A 1 300 ? -13.385 -2.685 -10.203 1.00 98.56 300 LEU A C 1
ATOM 2278 O O . LEU A 1 300 ? -12.220 -2.649 -10.604 1.00 98.56 300 LEU A O 1
ATOM 2282 N N . ILE A 1 301 ? -13.951 -3.801 -9.741 1.00 98.69 301 ILE A N 1
ATOM 2283 C CA . ILE A 1 301 ? -13.267 -5.098 -9.685 1.00 98.69 301 ILE A CA 1
ATOM 2284 C C . ILE A 1 301 ? -12.780 -5.522 -11.076 1.00 98.69 301 ILE A C 1
ATOM 2286 O O . ILE A 1 301 ? -11.618 -5.901 -11.247 1.00 98.69 301 ILE A O 1
ATOM 2290 N N . ASP A 1 302 ? -13.619 -5.377 -12.099 1.00 98.44 302 ASP A N 1
ATOM 2291 C CA . ASP A 1 302 ? -13.256 -5.711 -13.474 1.00 98.44 302 ASP A CA 1
ATOM 2292 C C . ASP A 1 302 ? -12.184 -4.780 -14.053 1.00 98.44 302 ASP A C 1
ATOM 2294 O O . ASP A 1 302 ? -11.314 -5.238 -14.803 1.00 98.44 302 ASP A O 1
ATOM 2298 N N . LYS A 1 303 ? -12.184 -3.488 -13.695 1.00 98.38 303 LYS A N 1
ATOM 2299 C CA . LYS A 1 303 ? -11.094 -2.564 -14.060 1.00 98.38 303 LYS A CA 1
ATOM 2300 C C . LYS A 1 303 ? -9.755 -3.031 -13.487 1.00 98.38 303 LYS A C 1
ATOM 2302 O O . LYS A 1 303 ? -8.768 -3.090 -14.225 1.00 98.38 303 LYS A O 1
ATOM 2307 N N . ILE A 1 304 ? -9.733 -3.438 -12.217 1.00 98.69 304 ILE A N 1
ATOM 2308 C CA . ILE A 1 304 ? -8.531 -3.958 -11.548 1.00 98.69 304 ILE A CA 1
ATOM 2309 C C . ILE A 1 304 ? -8.071 -5.267 -12.203 1.00 98.69 304 ILE A C 1
ATOM 2311 O O . ILE A 1 304 ? -6.892 -5.408 -12.529 1.00 98.69 304 ILE A O 1
ATOM 2315 N N . LYS A 1 305 ? -8.986 -6.204 -12.486 1.00 98.62 305 LYS A N 1
ATOM 2316 C CA . LYS A 1 305 ? -8.667 -7.476 -13.167 1.00 98.62 305 LYS A CA 1
ATOM 2317 C C . LYS A 1 305 ? -8.092 -7.256 -14.567 1.00 98.62 305 LYS A C 1
ATOM 2319 O O . LYS A 1 305 ? -7.139 -7.933 -14.951 1.00 98.62 305 LYS A O 1
ATOM 2324 N N . LYS A 1 306 ? -8.615 -6.289 -15.327 1.00 98.06 306 LYS A N 1
ATOM 2325 C CA . LYS A 1 306 ? -8.070 -5.923 -16.646 1.00 98.06 306 LYS A CA 1
ATOM 2326 C C . LYS A 1 306 ? -6.654 -5.352 -16.540 1.00 98.06 306 LYS A C 1
ATOM 2328 O O . LYS A 1 306 ? -5.797 -5.748 -17.328 1.00 98.06 306 LYS A O 1
ATOM 2333 N N . SER A 1 307 ? -6.395 -4.476 -15.567 1.00 98.00 307 SER A N 1
ATOM 2334 C CA . SER A 1 307 ? -5.038 -3.973 -15.312 1.00 98.00 307 SER A CA 1
ATOM 2335 C C . SER A 1 307 ? -4.087 -5.101 -14.899 1.00 98.00 307 SER A C 1
ATOM 2337 O O . SER A 1 307 ? -3.017 -5.268 -15.483 1.00 98.00 307 SER A O 1
ATOM 2339 N N . SER A 1 308 ? -4.523 -5.966 -13.981 1.00 98.00 308 S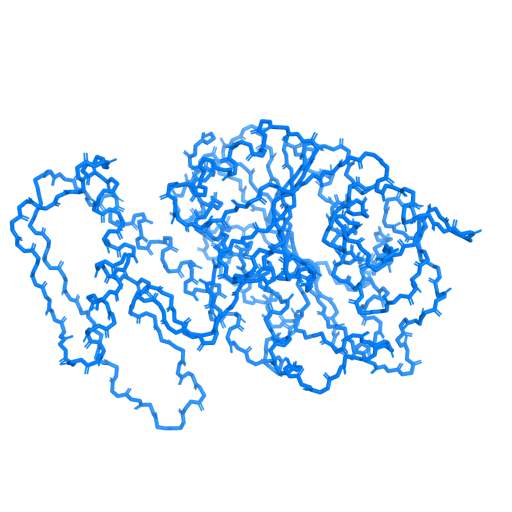ER A N 1
ATOM 2340 C CA . SER A 1 308 ? -3.785 -7.155 -13.547 1.00 98.00 308 SER A CA 1
ATOM 2341 C C . SER A 1 308 ? -3.344 -8.044 -14.719 1.00 98.00 308 SER A C 1
ATOM 2343 O O . SER A 1 308 ? -2.199 -8.498 -14.772 1.00 98.00 308 SER A O 1
ATOM 2345 N N . GLN A 1 309 ? -4.219 -8.254 -15.708 1.00 95.44 309 GLN A N 1
ATOM 2346 C CA . GLN A 1 309 ? -3.890 -9.029 -16.908 1.00 95.44 309 GLN A CA 1
ATOM 2347 C C . GLN A 1 309 ? -2.824 -8.359 -17.786 1.00 95.44 309 GLN A C 1
ATOM 2349 O O . GLN A 1 309 ? -1.987 -9.063 -18.357 1.00 95.44 309 GLN A O 1
ATOM 2354 N N . ARG A 1 310 ? -2.840 -7.025 -17.904 1.00 93.44 310 ARG A N 1
ATOM 2355 C CA . ARG A 1 310 ? -1.879 -6.265 -18.722 1.00 93.44 310 ARG A CA 1
ATOM 2356 C C . ARG A 1 310 ? -0.505 -6.165 -18.065 1.00 93.44 310 ARG A C 1
ATOM 2358 O O . ARG A 1 310 ? 0.503 -6.342 -18.746 1.00 93.44 310 ARG A O 1
ATOM 2365 N N . THR A 1 311 ? -0.464 -5.934 -16.756 1.00 94.62 311 THR A N 1
ATOM 2366 C CA . THR A 1 311 ? 0.780 -5.740 -15.989 1.00 94.62 311 THR A CA 1
ATOM 2367 C C . THR A 1 311 ? 1.410 -7.055 -15.532 1.00 94.62 311 THR A C 1
ATOM 2369 O O . THR A 1 311 ? 2.607 -7.130 -15.255 1.00 94.62 311 THR A O 1
ATOM 2372 N N . GLY A 1 312 ? 0.612 -8.122 -15.445 1.00 93.62 312 GLY A N 1
ATOM 2373 C CA . GLY A 1 312 ? 1.032 -9.396 -14.873 1.00 93.62 312 GLY A CA 1
ATOM 2374 C C . GLY A 1 312 ? 1.092 -9.396 -13.342 1.00 93.62 312 GLY A C 1
ATOM 2375 O O . GLY A 1 312 ? 1.536 -10.391 -12.765 1.00 93.62 312 GLY A O 1
ATOM 2376 N N . GLU A 1 313 ? 0.645 -8.326 -12.677 1.00 97.06 313 GLU A N 1
ATOM 2377 C CA . GLU A 1 313 ? 0.422 -8.290 -11.228 1.00 97.06 313 GLU A CA 1
ATOM 2378 C C . GLU A 1 313 ? -0.896 -8.990 -10.919 1.00 97.06 313 GLU A C 1
ATOM 2380 O O . GLU A 1 313 ? -1.963 -8.383 -10.930 1.00 97.06 313 GLU A O 1
ATOM 2385 N N . ARG A 1 314 ? -0.828 -10.313 -10.744 1.00 97.81 314 ARG A N 1
ATOM 2386 C CA . ARG A 1 314 ? -2.007 -11.179 -10.648 1.00 97.81 314 ARG A CA 1
ATOM 2387 C C . ARG A 1 314 ? -2.856 -10.851 -9.424 1.00 97.81 314 ARG A C 1
ATOM 2389 O O . ARG A 1 314 ? -2.353 -10.803 -8.304 1.00 97.81 314 ARG A O 1
ATOM 2396 N N . VAL A 1 315 ? -4.153 -10.731 -9.661 1.00 98.69 315 VAL A N 1
ATOM 2397 C CA . VAL A 1 315 ? -5.187 -10.626 -8.633 1.00 98.69 315 VAL A CA 1
ATOM 2398 C C . VAL A 1 315 ? -6.194 -11.753 -8.820 1.00 98.69 315 VAL A C 1
ATOM 2400 O O . VAL A 1 315 ? -6.436 -12.195 -9.949 1.00 98.69 315 VAL A O 1
ATOM 2403 N N . TRP A 1 316 ? -6.790 -12.210 -7.727 1.00 98.62 316 TRP A N 1
ATOM 2404 C CA . TRP A 1 316 ? -7.884 -13.168 -7.749 1.00 98.62 316 TRP A CA 1
ATOM 2405 C C . TRP A 1 316 ? -9.045 -12.653 -6.912 1.00 98.62 316 TRP A C 1
ATOM 2407 O O . TRP A 1 316 ? -8.861 -12.266 -5.761 1.00 98.62 316 TRP A O 1
ATOM 2417 N N . GLU A 1 317 ? -10.237 -12.646 -7.498 1.00 98.69 317 GLU A N 1
ATOM 2418 C CA . GLU A 1 317 ? -11.439 -12.173 -6.825 1.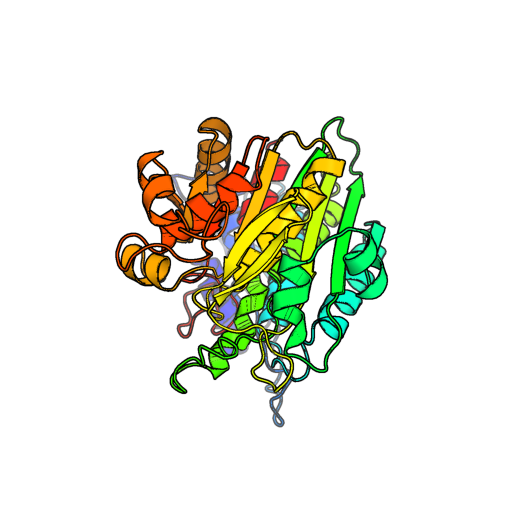00 98.69 317 GLU A CA 1
ATOM 2419 C C . GLU A 1 317 ? -11.920 -13.207 -5.800 1.00 98.69 317 GLU A C 1
ATOM 2421 O O . GLU A 1 317 ? -12.216 -14.353 -6.148 1.00 98.69 317 GLU A O 1
ATOM 2426 N N . LEU A 1 318 ? -11.974 -12.803 -4.532 1.00 98.56 318 LEU A N 1
ATOM 2427 C CA . LEU A 1 318 ? -12.582 -13.564 -3.445 1.00 98.56 318 LEU A CA 1
ATOM 2428 C C . LEU A 1 318 ? -14.001 -13.033 -3.188 1.00 98.56 318 LEU A C 1
ATOM 2430 O O . LEU A 1 318 ? -14.251 -11.839 -3.377 1.00 98.56 318 LEU A O 1
ATOM 2434 N N . PRO A 1 319 ? -14.943 -13.889 -2.754 1.00 97.56 319 PRO A N 1
ATOM 2435 C CA . PRO A 1 319 ? -16.310 -13.454 -2.498 1.00 97.56 319 PRO A CA 1
ATOM 2436 C C . PRO A 1 319 ? -16.379 -12.504 -1.296 1.00 97.56 319 PRO A C 1
ATOM 2438 O O . PRO A 1 319 ? -15.558 -12.579 -0.385 1.00 97.56 319 PRO A O 1
ATOM 2441 N N . LEU A 1 320 ? -17.405 -11.648 -1.271 1.00 97.38 320 LEU A N 1
ATOM 2442 C CA . LEU A 1 320 ? -17.720 -10.762 -0.146 1.00 97.38 320 LEU A CA 1
ATOM 2443 C C . LEU A 1 320 ? -19.238 -10.679 0.080 1.00 97.38 320 LEU A C 1
ATOM 2445 O O . LEU A 1 320 ? -19.851 -9.613 -0.008 1.00 97.38 320 LEU A O 1
ATOM 2449 N N . TRP A 1 321 ? -19.848 -11.840 0.314 1.00 97.19 321 TRP A N 1
ATOM 2450 C CA . TRP A 1 321 ? -21.276 -11.959 0.616 1.00 97.19 321 TRP A CA 1
ATOM 2451 C C . TRP A 1 321 ? -21.632 -11.365 1.986 1.00 97.19 321 TRP A C 1
ATOM 2453 O O . TRP A 1 321 ? -20.770 -11.185 2.851 1.00 97.19 321 TRP A O 1
ATOM 2463 N N . ASP A 1 322 ? -22.903 -11.031 2.194 1.00 95.94 322 ASP A N 1
ATOM 2464 C CA . ASP A 1 322 ? -23.319 -10.301 3.392 1.00 95.94 322 ASP A CA 1
ATOM 2465 C C . ASP A 1 322 ? -23.305 -11.163 4.664 1.00 95.94 322 ASP A C 1
ATOM 2467 O O . ASP A 1 322 ? -23.172 -10.618 5.759 1.00 95.94 322 ASP A O 1
ATOM 2471 N N . GLU A 1 323 ? -23.326 -12.491 4.547 1.00 96.94 323 GLU A N 1
ATOM 2472 C CA . GLU A 1 323 ? -23.221 -13.436 5.663 1.00 96.94 323 GLU A CA 1
ATOM 2473 C C . GLU A 1 323 ? -21.890 -13.305 6.416 1.00 96.94 323 GLU A C 1
ATOM 2475 O O . GLU A 1 323 ? -21.832 -13.547 7.622 1.00 96.94 323 GLU A O 1
ATOM 2480 N N . TYR A 1 324 ? -20.820 -12.848 5.753 1.00 96.81 324 TYR A N 1
ATOM 2481 C CA . TYR A 1 324 ? -19.539 -12.594 6.421 1.00 96.81 324 TYR A CA 1
ATOM 2482 C C . TYR A 1 324 ? -19.621 -11.456 7.451 1.00 96.81 324 TYR A C 1
ATOM 2484 O O . TYR A 1 324 ? -18.779 -11.391 8.348 1.00 96.81 324 TYR A O 1
ATOM 2492 N N . ASN A 1 325 ? -20.642 -10.589 7.380 1.00 96.12 325 ASN A N 1
ATOM 2493 C CA . ASN A 1 325 ? -20.882 -9.563 8.399 1.00 96.12 325 ASN A CA 1
ATOM 2494 C C . ASN A 1 325 ? -21.240 -10.172 9.761 1.00 96.12 325 ASN A C 1
ATOM 2496 O O . ASN A 1 325 ? -20.918 -9.583 10.790 1.00 96.12 325 ASN A O 1
ATOM 2500 N N . GLU A 1 326 ? -21.874 -11.347 9.785 1.00 97.06 326 GLU A N 1
ATOM 2501 C CA . GLU A 1 326 ? -22.229 -12.033 11.031 1.00 97.06 326 GLU A CA 1
ATOM 2502 C C . GLU A 1 326 ? -20.978 -12.458 11.810 1.00 97.06 326 GLU A C 1
ATOM 2504 O O . GLU A 1 326 ? -20.989 -12.529 13.036 1.00 97.06 326 GLU A O 1
ATOM 2509 N N . TYR A 1 327 ? -19.863 -12.696 11.113 1.00 97.31 327 TYR A N 1
ATOM 2510 C CA . TYR A 1 327 ? -18.651 -13.248 11.725 1.00 97.31 327 TYR A CA 1
ATOM 2511 C C . TYR A 1 327 ? -17.877 -12.191 12.516 1.00 97.31 327 TYR A C 1
ATOM 2513 O O . TYR A 1 327 ? -17.078 -12.540 13.385 1.00 97.31 327 TYR A O 1
ATOM 2521 N N . ILE A 1 328 ? -18.134 -10.913 12.231 1.00 98.00 328 ILE A N 1
ATOM 2522 C CA . ILE A 1 328 ? -17.507 -9.759 12.879 1.00 98.00 328 ILE A CA 1
ATOM 2523 C C . ILE A 1 328 ? -18.457 -9.038 13.844 1.00 98.00 328 ILE A C 1
ATOM 2525 O O . ILE A 1 328 ? -18.134 -7.945 14.299 1.00 98.00 328 ILE A O 1
ATOM 2529 N N . LYS A 1 329 ? -19.619 -9.617 14.179 1.00 97.75 329 LYS A N 1
ATOM 2530 C CA . LYS A 1 329 ? -20.488 -9.069 15.231 1.00 97.75 329 LYS A CA 1
ATOM 2531 C C . LYS A 1 329 ? -19.810 -9.150 16.598 1.00 97.75 329 LYS A C 1
ATOM 2533 O O . LYS A 1 329 ? -19.173 -10.159 16.925 1.00 97.75 329 LYS A O 1
ATOM 2538 N N . SER A 1 330 ? -19.958 -8.083 17.373 1.00 97.94 330 SER A N 1
ATOM 2539 C CA . SER A 1 330 ? -19.555 -8.003 18.778 1.00 97.94 330 SER A CA 1
ATOM 2540 C C . SER A 1 330 ? -20.802 -8.016 19.664 1.00 97.94 330 SER A C 1
ATOM 2542 O O . SER A 1 330 ? -21.863 -7.557 19.244 1.00 97.94 330 SER A O 1
ATOM 2544 N N . ASP A 1 331 ? -20.662 -8.539 20.881 1.00 97.31 331 ASP A N 1
ATOM 2545 C CA . ASP A 1 331 ? -21.708 -8.488 21.910 1.00 97.31 331 ASP A CA 1
ATOM 2546 C C . ASP A 1 331 ? -21.687 -7.154 22.688 1.00 97.31 331 ASP A C 1
ATOM 2548 O O . ASP A 1 331 ? -22.646 -6.827 23.387 1.00 97.31 331 ASP A O 1
ATOM 2552 N N . PHE A 1 332 ? -20.603 -6.374 22.567 1.00 97.69 332 PHE A N 1
ATOM 2553 C CA . PHE A 1 332 ? -20.344 -5.167 23.365 1.00 97.69 332 PHE A CA 1
ATOM 2554 C C . PHE A 1 332 ? -20.093 -3.896 22.532 1.00 97.69 332 PHE A C 1
ATOM 2556 O O . PHE A 1 332 ? -20.076 -2.797 23.086 1.00 97.69 332 PHE A O 1
ATOM 2563 N N . ALA A 1 333 ? -19.898 -4.027 21.219 1.00 98.38 333 ALA A N 1
ATOM 2564 C CA . ALA A 1 333 ? -19.665 -2.936 20.272 1.00 98.38 333 ALA A CA 1
ATOM 2565 C C . ALA A 1 333 ? -20.415 -3.186 18.950 1.00 98.38 333 ALA A C 1
ATOM 2567 O O . ALA A 1 333 ? -21.003 -4.247 18.753 1.00 98.38 333 ALA A O 1
ATOM 2568 N N . ASP A 1 334 ? -20.370 -2.233 18.015 1.00 98.56 334 ASP A N 1
ATOM 2569 C CA . ASP A 1 334 ? -21.030 -2.391 16.709 1.00 98.56 334 ASP A CA 1
ATOM 2570 C C . ASP A 1 334 ? -20.430 -3.562 15.909 1.00 98.56 334 ASP A C 1
ATOM 2572 O O . ASP A 1 334 ? -21.152 -4.314 15.251 1.00 98.56 334 ASP A O 1
ATOM 2576 N N . ILE A 1 335 ? -19.103 -3.727 15.970 1.00 98.62 335 ILE A N 1
ATOM 2577 C CA . ILE A 1 335 ? -18.354 -4.844 15.377 1.00 98.62 335 ILE A CA 1
ATOM 2578 C C . ILE A 1 335 ? -17.137 -5.206 16.240 1.00 98.62 335 ILE A C 1
ATOM 2580 O O . ILE A 1 335 ? -16.676 -4.410 17.054 1.00 98.62 335 ILE A O 1
ATOM 2584 N N . LYS A 1 336 ? -16.560 -6.389 16.022 1.00 98.56 336 LYS A N 1
ATOM 2585 C CA . LYS A 1 336 ? -15.231 -6.774 16.520 1.00 98.56 336 LYS A CA 1
ATOM 2586 C C . LYS A 1 336 ? -14.211 -6.824 15.387 1.00 98.56 336 LYS A C 1
ATOM 2588 O O . LYS A 1 336 ? -14.556 -7.075 14.232 1.00 98.56 336 LYS A O 1
ATOM 2593 N N . ASN A 1 337 ? -12.936 -6.610 15.706 1.00 98.38 337 ASN A N 1
ATOM 2594 C CA . ASN A 1 337 ? -11.883 -6.516 14.690 1.00 98.38 337 ASN A CA 1
ATOM 2595 C C . ASN A 1 337 ? -11.442 -7.865 14.091 1.00 98.38 337 ASN A C 1
ATOM 2597 O O . ASN A 1 337 ? -10.638 -7.885 13.165 1.00 98.38 337 ASN A O 1
ATOM 2601 N N . VAL A 1 338 ? -11.970 -8.999 14.546 1.00 97.19 338 VAL A N 1
ATOM 2602 C CA . VAL A 1 338 ? -11.648 -10.324 13.995 1.00 97.19 338 VAL A CA 1
ATOM 2603 C C . VAL A 1 338 ? -12.900 -11.100 13.616 1.00 97.19 338 VAL A C 1
ATOM 2605 O O . VAL A 1 338 ? -13.939 -10.989 14.260 1.00 97.19 338 VAL A O 1
ATOM 2608 N N . GLY A 1 339 ? -12.775 -11.913 12.567 1.00 94.31 339 GLY A N 1
ATOM 2609 C CA . GLY A 1 339 ? -13.748 -12.951 12.250 1.00 94.31 339 GLY A CA 1
ATOM 2610 C C . GLY A 1 339 ? -13.488 -14.235 13.040 1.00 94.31 339 GLY A C 1
ATOM 2611 O O . GLY A 1 339 ? -12.688 -14.272 13.976 1.00 94.31 339 GLY A O 1
ATOM 2612 N N . ASN A 1 340 ? -14.138 -15.319 12.622 1.00 88.94 340 ASN A N 1
ATOM 2613 C CA . ASN A 1 340 ? -13.806 -16.661 13.097 1.00 88.94 340 ASN A CA 1
ATOM 2614 C C . ASN A 1 340 ? -12.536 -17.205 12.396 1.00 88.94 340 ASN A C 1
ATOM 2616 O O . ASN A 1 340 ? -11.890 -16.521 11.603 1.00 88.94 340 ASN A O 1
ATOM 2620 N N . ARG A 1 341 ? -12.166 -18.459 12.690 1.00 90.19 341 ARG A N 1
ATOM 2621 C CA . ARG A 1 341 ? -10.978 -19.119 12.115 1.00 90.19 341 ARG A CA 1
ATOM 2622 C C . ARG A 1 341 ? -11.011 -19.232 10.581 1.00 90.19 341 ARG A C 1
ATOM 2624 O O . ARG A 1 341 ? -9.954 -19.327 9.960 1.00 90.19 341 ARG A O 1
ATOM 2631 N N . TYR A 1 342 ? -12.192 -19.276 9.968 1.00 95.38 342 TYR A N 1
ATOM 2632 C CA . TYR A 1 342 ? -12.368 -19.565 8.547 1.00 95.38 342 TYR A CA 1
ATOM 2633 C C . TYR A 1 342 ? -12.649 -18.283 7.755 1.00 95.38 342 TYR A C 1
ATOM 2635 O O . TYR A 1 342 ? -13.356 -17.389 8.204 1.00 95.38 342 TYR A O 1
ATOM 2643 N N . GLY A 1 343 ? -12.094 -18.175 6.546 1.00 96.31 343 GLY A N 1
ATOM 2644 C CA . GLY A 1 343 ? -12.318 -16.992 5.709 1.00 96.31 343 GLY A CA 1
ATOM 2645 C C . GLY A 1 343 ? -11.696 -15.709 6.276 1.00 96.31 343 GLY A C 1
ATOM 2646 O O . GLY A 1 343 ? -12.264 -14.632 6.120 1.00 96.31 343 GLY A O 1
ATOM 2647 N N . GLY A 1 344 ? -10.531 -15.802 6.930 1.00 97.50 344 GLY A N 1
ATOM 2648 C CA . GLY A 1 344 ? -9.848 -14.655 7.547 1.00 97.50 344 GLY A CA 1
ATOM 2649 C C . GLY A 1 344 ? -9.623 -13.465 6.601 1.00 97.50 344 GLY A C 1
ATOM 2650 O O . GLY A 1 344 ? -9.826 -12.326 7.010 1.00 97.50 344 GLY A O 1
ATOM 2651 N N . ALA A 1 345 ? -9.290 -13.723 5.330 1.00 98.00 345 ALA A N 1
ATOM 2652 C CA . ALA A 1 345 ? -9.153 -12.685 4.301 1.00 98.00 345 ALA A CA 1
ATOM 2653 C C . ALA A 1 345 ? -10.484 -11.963 4.033 1.00 98.00 345 ALA A C 1
ATOM 2655 O O . ALA A 1 345 ? -10.557 -10.738 4.018 1.00 98.00 345 ALA A O 1
ATOM 2656 N N . ILE A 1 346 ? -11.564 -12.735 3.904 1.00 98.44 346 ILE A N 1
ATOM 2657 C CA . ILE A 1 346 ? -12.893 -12.215 3.576 1.00 98.44 346 ILE A CA 1
ATOM 2658 C C . ILE A 1 346 ? -13.489 -11.454 4.762 1.00 98.44 346 ILE A C 1
ATOM 2660 O O . ILE A 1 346 ? -14.051 -10.380 4.586 1.00 98.44 346 ILE A O 1
ATOM 2664 N N . THR A 1 347 ? -13.327 -11.959 5.986 1.00 98.31 347 THR A N 1
ATOM 2665 C CA . THR A 1 347 ? -13.797 -11.260 7.194 1.00 98.31 347 THR A CA 1
ATOM 2666 C C . THR A 1 347 ? -13.009 -9.978 7.470 1.00 98.31 347 THR A C 1
ATOM 2668 O O . THR A 1 347 ? -13.581 -9.018 7.982 1.00 98.31 347 THR A O 1
ATOM 2671 N N . ALA A 1 348 ? -11.728 -9.910 7.084 1.00 98.62 348 ALA A N 1
ATOM 2672 C CA . ALA A 1 348 ? -10.962 -8.664 7.102 1.00 98.62 348 ALA A CA 1
ATOM 2673 C C . ALA A 1 348 ? -11.526 -7.635 6.111 1.00 98.62 348 ALA A C 1
ATOM 2675 O O . ALA A 1 348 ? -11.753 -6.486 6.485 1.00 98.62 348 ALA A O 1
ATOM 2676 N N . ALA A 1 349 ? -11.839 -8.054 4.883 1.00 98.62 349 ALA A N 1
ATOM 2677 C CA . ALA A 1 349 ? -12.502 -7.194 3.908 1.00 98.62 349 ALA A CA 1
ATOM 2678 C C . ALA A 1 349 ? -13.925 -6.797 4.348 1.00 98.62 349 ALA A C 1
ATOM 2680 O O . ALA A 1 349 ? -14.328 -5.652 4.165 1.00 98.62 349 ALA A O 1
ATOM 2681 N N . ALA A 1 350 ? -14.679 -7.699 4.983 1.00 98.50 350 ALA A N 1
ATOM 2682 C CA . ALA A 1 350 ? -16.007 -7.404 5.526 1.00 98.50 350 ALA A CA 1
ATOM 2683 C C . ALA A 1 350 ? -15.943 -6.354 6.644 1.00 98.50 350 ALA A C 1
ATOM 2685 O O . ALA A 1 350 ? -16.806 -5.481 6.709 1.00 98.50 350 ALA A O 1
ATOM 2686 N N . PHE A 1 351 ? -14.896 -6.397 7.478 1.00 98.81 351 PHE A N 1
ATOM 2687 C CA . PHE A 1 351 ? -14.608 -5.349 8.454 1.00 98.81 351 PHE A CA 1
ATOM 2688 C C . PHE A 1 351 ? -14.368 -4.003 7.757 1.00 98.81 351 PHE A C 1
ATOM 2690 O O . PHE A 1 351 ? -15.030 -3.024 8.091 1.00 98.81 351 PHE A O 1
ATOM 2697 N N . LEU A 1 352 ? -13.490 -3.955 6.746 1.00 98.81 352 LEU A N 1
ATOM 2698 C CA . LEU A 1 352 ? -13.199 -2.723 5.999 1.00 98.81 352 LEU A CA 1
ATOM 2699 C C . LEU A 1 352 ? -14.443 -2.158 5.295 1.00 98.81 352 LEU A C 1
ATOM 2701 O O . LEU A 1 352 ? -14.683 -0.955 5.371 1.00 98.81 352 LEU A O 1
ATOM 2705 N N . LYS A 1 353 ? -15.288 -3.018 4.703 1.00 98.50 353 LYS A N 1
ATOM 2706 C CA . LYS A 1 353 ? -16.544 -2.639 4.024 1.00 98.50 353 LYS A CA 1
ATOM 2707 C C . LYS A 1 353 ? -17.443 -1.766 4.912 1.00 98.50 353 LYS A C 1
ATOM 2709 O O . LYS A 1 353 ? -18.124 -0.891 4.381 1.00 98.50 353 LYS A O 1
ATOM 2714 N N . LYS A 1 354 ? -17.423 -1.937 6.245 1.00 98.38 354 LYS A N 1
ATOM 2715 C CA . LYS A 1 354 ? -18.214 -1.122 7.193 1.00 98.38 354 LYS A CA 1
ATOM 2716 C C . LYS A 1 354 ? -17.851 0.364 7.188 1.00 98.38 354 LYS A C 1
ATOM 2718 O O . LYS A 1 354 ? -18.705 1.186 7.499 1.00 98.38 354 LYS A O 1
ATOM 2723 N N . PHE A 1 355 ? -16.629 0.702 6.789 1.00 98.44 355 PHE A N 1
ATOM 2724 C CA . PHE A 1 355 ? -16.112 2.073 6.740 1.00 98.44 355 PHE A CA 1
ATOM 2725 C C . PHE A 1 355 ? -16.225 2.693 5.339 1.00 98.44 355 PHE A C 1
ATOM 2727 O O . PHE A 1 355 ? -15.746 3.799 5.086 1.00 98.44 355 PHE A O 1
ATOM 2734 N N . THR A 1 356 ? -16.894 1.995 4.414 1.00 96.56 356 THR A N 1
ATOM 2735 C CA . THR A 1 356 ? -17.030 2.393 3.010 1.00 96.56 356 THR A CA 1
ATOM 2736 C C . THR A 1 356 ? -18.493 2.667 2.670 1.00 96.56 356 THR A C 1
ATOM 2738 O O . THR A 1 356 ? -19.375 1.859 2.950 1.00 96.56 356 THR A O 1
ATOM 2741 N N . ASN A 1 357 ? -18.764 3.819 2.056 1.00 94.44 357 ASN A N 1
ATOM 2742 C CA . ASN A 1 357 ? -20.082 4.194 1.522 1.00 94.44 357 ASN A CA 1
ATOM 2743 C C . ASN A 1 357 ? -19.997 4.668 0.058 1.00 94.44 357 ASN A C 1
ATOM 2745 O O . ASN A 1 357 ? -20.858 5.395 -0.429 1.00 94.44 357 ASN A O 1
ATOM 2749 N N . TYR A 1 358 ? -18.935 4.253 -0.627 1.00 98.12 358 TYR A N 1
ATOM 2750 C CA . TYR A 1 358 ? -18.573 4.590 -2.001 1.00 98.12 358 TYR A CA 1
ATOM 2751 C C . TYR A 1 358 ? -18.192 3.310 -2.760 1.00 98.12 358 TYR A C 1
ATOM 2753 O O . TYR A 1 358 ? -18.090 2.233 -2.160 1.00 98.12 358 TYR A O 1
ATOM 2761 N N . LYS A 1 359 ? -17.948 3.414 -4.074 1.00 98.75 359 LYS A N 1
ATOM 2762 C CA . LYS A 1 359 ? -17.383 2.302 -4.856 1.00 98.75 359 LYS A CA 1
ATOM 2763 C C . LYS A 1 3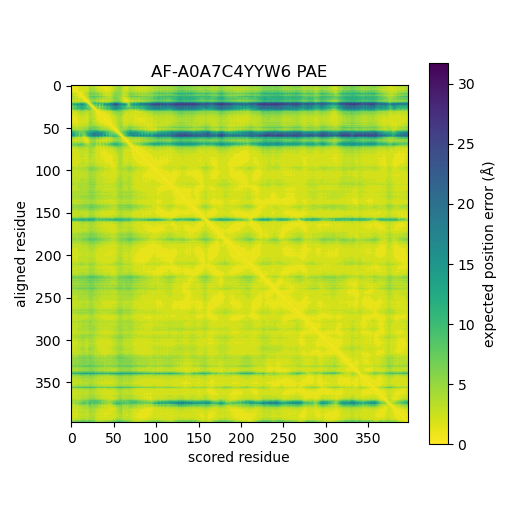59 ? -16.008 1.958 -4.291 1.00 98.75 359 LYS A C 1
ATOM 2765 O O . LYS A 1 359 ? -15.131 2.820 -4.240 1.00 98.75 359 LYS A O 1
ATOM 2770 N N . TRP A 1 360 ? -15.836 0.721 -3.853 1.00 98.88 360 TRP A N 1
ATOM 2771 C CA . TRP A 1 360 ? -14.667 0.303 -3.098 1.00 98.88 360 TRP A CA 1
ATOM 2772 C C . TRP A 1 360 ? -14.157 -1.068 -3.527 1.00 98.88 360 TRP A C 1
ATOM 2774 O O . TRP A 1 360 ? -14.941 -1.986 -3.800 1.00 98.88 360 TRP A O 1
ATOM 2784 N N . ALA A 1 361 ? -12.832 -1.190 -3.550 1.00 98.88 361 ALA A N 1
ATOM 2785 C CA . ALA A 1 361 ? -12.122 -2.449 -3.680 1.00 98.88 361 ALA A CA 1
ATOM 2786 C C . ALA A 1 361 ? -10.946 -2.512 -2.695 1.00 98.88 361 ALA A C 1
ATOM 2788 O O . ALA A 1 361 ? -10.295 -1.508 -2.420 1.00 98.88 361 ALA A O 1
ATOM 2789 N N . HIS A 1 362 ? -10.656 -3.717 -2.225 1.00 98.94 362 HIS A N 1
ATOM 2790 C CA . HIS A 1 362 ? -9.545 -4.046 -1.348 1.00 98.94 362 HIS A CA 1
ATOM 2791 C C . HIS A 1 362 ? -8.625 -5.059 -2.025 1.00 98.94 362 HIS A C 1
ATOM 2793 O O . HIS A 1 362 ? -9.088 -6.076 -2.552 1.00 98.94 362 HIS A O 1
ATOM 2799 N N . LEU A 1 363 ? -7.324 -4.776 -1.985 1.00 98.88 363 LEU A N 1
ATOM 2800 C CA . LEU A 1 363 ? -6.254 -5.664 -2.420 1.00 98.88 363 LEU A CA 1
ATOM 2801 C C . LEU A 1 363 ? -5.444 -6.156 -1.214 1.00 98.88 363 LEU A C 1
ATOM 2803 O O . LEU A 1 363 ? -4.610 -5.425 -0.675 1.00 98.88 363 LEU A O 1
ATOM 2807 N N . ASP A 1 364 ? -5.639 -7.422 -0.844 1.00 98.88 364 ASP A N 1
ATOM 2808 C CA . ASP A 1 364 ? -4.777 -8.120 0.111 1.00 98.88 364 ASP A CA 1
ATOM 2809 C C . ASP A 1 364 ? -3.538 -8.657 -0.617 1.00 98.88 364 ASP A C 1
ATOM 2811 O O . ASP A 1 364 ? -3.588 -9.626 -1.382 1.00 98.88 364 ASP A O 1
ATOM 2815 N N . ILE A 1 365 ? -2.409 -7.991 -0.395 1.00 98.81 365 ILE A N 1
ATOM 2816 C CA . ILE A 1 365 ? -1.130 -8.261 -1.051 1.00 98.81 365 ILE A CA 1
ATOM 2817 C C . ILE A 1 365 ? -0.158 -9.034 -0.160 1.00 98.81 365 ILE A C 1
ATOM 2819 O O . ILE A 1 365 ? 1.007 -9.170 -0.532 1.00 98.81 365 ILE A O 1
ATOM 2823 N N . ALA A 1 366 ? -0.605 -9.572 0.984 1.00 97.94 366 ALA A N 1
ATOM 2824 C CA . ALA A 1 366 ? 0.256 -10.278 1.940 1.00 97.94 366 ALA A CA 1
ATOM 2825 C C . ALA A 1 366 ? 1.143 -11.358 1.290 1.00 97.94 366 ALA A C 1
ATOM 2827 O O . ALA A 1 366 ? 2.296 -11.527 1.673 1.00 97.94 366 ALA A O 1
ATOM 2828 N N . GLY A 1 367 ? 0.637 -12.052 0.263 1.00 96.75 367 GLY A N 1
ATOM 2829 C CA . GLY A 1 367 ? 1.375 -13.114 -0.429 1.00 96.75 367 GLY A CA 1
ATOM 2830 C C . GLY A 1 367 ? 2.362 -12.634 -1.496 1.00 96.75 367 GLY A C 1
ATOM 2831 O O . GLY A 1 367 ? 3.229 -13.404 -1.904 1.00 96.75 367 GLY A O 1
ATOM 2832 N N . VAL A 1 368 ? 2.240 -11.393 -1.974 1.00 97.75 368 VAL A N 1
ATOM 2833 C CA . VAL A 1 368 ? 2.944 -10.904 -3.178 1.00 97.75 368 VAL A CA 1
ATOM 2834 C C . VAL A 1 368 ? 3.727 -9.608 -2.958 1.00 97.75 368 VAL A C 1
ATOM 2836 O O . VAL A 1 368 ? 4.468 -9.187 -3.847 1.00 97.75 368 VAL A O 1
ATOM 2839 N N . ALA A 1 369 ? 3.593 -8.982 -1.789 1.00 97.56 369 ALA A N 1
ATOM 2840 C CA . ALA A 1 369 ? 4.265 -7.740 -1.417 1.00 97.56 369 ALA A CA 1
ATOM 2841 C C . ALA A 1 369 ? 5.79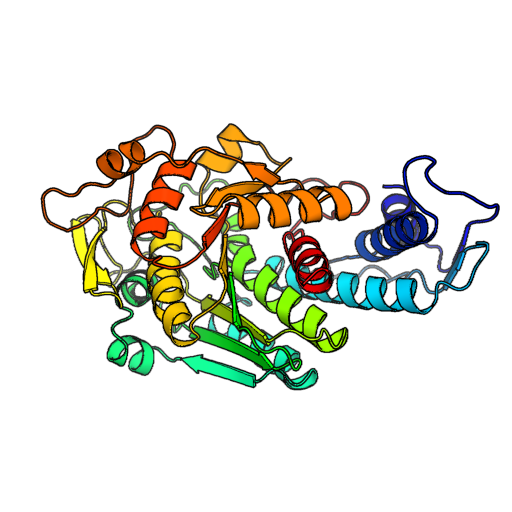4 -7.872 -1.317 1.00 97.56 369 ALA A C 1
ATOM 2843 O O . ALA A 1 369 ? 6.520 -6.929 -1.635 1.00 97.56 369 ALA A O 1
ATOM 2844 N N . TYR A 1 370 ? 6.272 -9.050 -0.913 1.00 96.38 370 TYR A N 1
ATOM 2845 C CA . TYR A 1 370 ? 7.683 -9.411 -0.809 1.00 96.38 370 TYR A CA 1
ATOM 2846 C C . TYR A 1 370 ? 7.888 -10.881 -1.202 1.00 96.38 370 TYR A C 1
ATOM 2848 O O . TYR A 1 370 ? 6.934 -11.653 -1.308 1.00 96.38 370 TYR A O 1
ATOM 2856 N N . THR A 1 371 ? 9.134 -11.269 -1.469 1.00 94.25 371 THR A N 1
ATOM 2857 C CA . THR A 1 371 ? 9.499 -12.650 -1.813 1.00 94.25 371 THR A CA 1
ATOM 2858 C C . THR A 1 371 ? 10.890 -13.000 -1.299 1.00 94.25 371 THR A C 1
ATOM 2860 O O . THR A 1 371 ? 11.819 -12.195 -1.356 1.00 94.25 371 THR A O 1
ATOM 2863 N N . ASP A 1 372 ? 11.063 -14.236 -0.845 1.00 88.06 372 ASP A N 1
ATOM 2864 C CA . ASP A 1 372 ? 12.361 -14.834 -0.521 1.00 88.06 372 ASP A CA 1
ATOM 2865 C C . ASP A 1 372 ? 13.075 -15.394 -1.769 1.00 88.06 372 ASP A C 1
ATOM 2867 O O . ASP A 1 372 ? 14.289 -15.615 -1.757 1.00 88.06 372 ASP A O 1
ATOM 2871 N N . LYS A 1 373 ? 12.327 -15.586 -2.863 1.00 87.25 373 LYS A N 1
ATOM 2872 C CA . LYS A 1 373 ? 12.786 -16.158 -4.134 1.00 87.25 373 LYS A CA 1
ATOM 2873 C C . LYS A 1 373 ? 13.002 -15.091 -5.195 1.00 87.25 373 LYS A C 1
ATOM 2875 O O . LYS A 1 373 ? 12.127 -14.261 -5.442 1.00 87.25 373 LYS A O 1
ATOM 2880 N N . GLU A 1 374 ? 14.109 -15.202 -5.921 1.00 82.94 374 GLU A N 1
ATOM 2881 C CA . GLU A 1 374 ? 14.315 -14.449 -7.157 1.00 82.94 374 GLU A CA 1
ATOM 2882 C C . GLU A 1 374 ? 13.569 -15.105 -8.331 1.00 82.94 374 GLU A C 1
ATOM 2884 O O . GLU A 1 374 ? 13.706 -16.300 -8.599 1.00 82.94 374 GLU A O 1
ATOM 2889 N N . LYS A 1 375 ? 12.788 -14.311 -9.070 1.00 81.19 375 LYS A N 1
ATOM 2890 C CA . LYS A 1 375 ? 12.054 -14.737 -10.271 1.00 81.19 375 LYS A CA 1
ATOM 2891 C C . LYS A 1 375 ? 12.224 -13.701 -11.380 1.00 81.19 375 LYS A C 1
ATOM 2893 O O . LYS A 1 375 ? 11.482 -12.732 -11.411 1.00 81.19 375 LYS A O 1
ATOM 2898 N N . PHE A 1 376 ? 13.097 -13.932 -12.361 1.00 83.56 376 PHE A N 1
ATOM 2899 C CA . PHE A 1 376 ? 13.264 -13.108 -13.578 1.00 83.56 376 PHE A CA 1
ATOM 2900 C C . PHE A 1 376 ? 13.380 -11.580 -13.337 1.00 83.56 376 PHE A C 1
ATOM 2902 O O . PHE A 1 376 ? 14.480 -11.054 -13.354 1.00 83.56 376 PHE A O 1
ATOM 2909 N N . TYR A 1 377 ? 12.257 -10.871 -13.168 1.00 83.94 377 TYR A N 1
ATOM 2910 C CA . TYR A 1 377 ? 12.140 -9.422 -12.931 1.00 83.94 377 TYR A CA 1
ATOM 2911 C C . TYR A 1 377 ? 11.734 -9.065 -11.480 1.00 83.94 377 TYR A C 1
ATOM 2913 O O . TYR A 1 377 ? 11.530 -7.900 -11.142 1.00 83.94 377 TYR A O 1
ATOM 2921 N N . ILE A 1 378 ? 11.580 -10.068 -10.618 1.00 88.56 378 ILE A N 1
ATOM 2922 C CA . ILE A 1 378 ? 11.293 -9.938 -9.190 1.00 88.56 378 ILE A CA 1
ATOM 2923 C C . ILE A 1 378 ? 12.546 -10.388 -8.439 1.00 88.56 378 ILE A C 1
ATOM 2925 O O . ILE A 1 378 ? 13.023 -11.510 -8.636 1.00 88.56 378 ILE A O 1
ATOM 2929 N N . LYS A 1 379 ? 13.091 -9.494 -7.618 1.00 90.50 379 LYS A N 1
ATOM 2930 C CA . LYS A 1 379 ? 14.258 -9.740 -6.767 1.00 90.50 379 LYS A CA 1
ATOM 2931 C C . LYS A 1 379 ? 13.807 -10.149 -5.371 1.00 90.50 379 LYS A C 1
ATOM 2933 O O . LYS A 1 379 ? 12.651 -9.925 -5.021 1.00 90.50 379 LYS A O 1
ATOM 2938 N N . LYS A 1 380 ? 14.714 -10.742 -4.595 1.00 92.31 380 LYS A N 1
ATOM 2939 C CA . LYS A 1 380 ? 14.471 -11.013 -3.176 1.00 92.31 380 LYS A CA 1
ATOM 2940 C C . LYS A 1 380 ? 14.170 -9.698 -2.440 1.00 92.31 380 LYS A C 1
ATOM 2942 O O . LYS A 1 380 ? 14.824 -8.692 -2.707 1.00 92.31 380 LYS A O 1
ATOM 2947 N N . GLY A 1 381 ? 13.217 -9.738 -1.515 1.00 95.94 381 GLY A N 1
ATOM 2948 C CA . GLY A 1 381 ? 12.736 -8.588 -0.751 1.00 95.94 381 GLY A CA 1
ATOM 2949 C C . GLY A 1 381 ? 11.418 -8.031 -1.284 1.00 95.94 381 GLY A C 1
ATOM 2950 O O . GLY A 1 381 ? 10.612 -8.775 -1.847 1.00 95.94 381 GLY A O 1
ATOM 2951 N N . GLY A 1 382 ? 11.195 -6.732 -1.087 1.00 97.25 382 GLY A N 1
ATOM 2952 C CA . GLY A 1 382 ? 10.019 -6.014 -1.567 1.00 97.25 382 GLY A CA 1
ATOM 2953 C C . GLY A 1 382 ? 9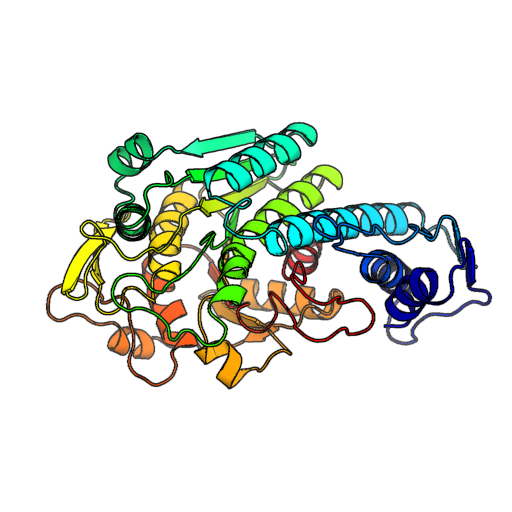.853 -6.130 -3.082 1.00 97.25 382 GLY A C 1
ATOM 2954 O O . GLY A 1 382 ? 10.819 -6.032 -3.845 1.00 97.25 382 GLY A O 1
ATOM 2955 N N . THR A 1 383 ? 8.623 -6.357 -3.542 1.00 97.81 383 THR A N 1
ATOM 2956 C CA . THR A 1 383 ? 8.320 -6.506 -4.973 1.00 97.81 383 THR A CA 1
ATOM 2957 C C . THR A 1 383 ? 7.865 -5.206 -5.631 1.00 97.81 383 THR A C 1
ATOM 2959 O O . THR A 1 383 ? 7.975 -5.094 -6.859 1.00 97.81 383 THR A O 1
ATOM 2962 N N . GLY A 1 384 ? 7.392 -4.232 -4.844 1.00 98.12 384 GLY A N 1
ATOM 2963 C CA . GLY A 1 384 ? 6.687 -3.039 -5.315 1.00 98.12 384 GLY A CA 1
ATOM 2964 C C . GLY A 1 384 ? 5.308 -3.331 -5.929 1.00 98.12 384 GLY A C 1
ATOM 2965 O O . GLY A 1 384 ? 4.842 -2.555 -6.763 1.00 98.12 384 GLY A O 1
ATOM 2966 N N . PHE A 1 385 ? 4.679 -4.464 -5.576 1.00 98.50 385 PHE A N 1
ATOM 2967 C CA . PHE A 1 385 ? 3.369 -4.868 -6.104 1.00 98.50 385 PHE A CA 1
ATOM 2968 C C . PHE A 1 385 ? 2.321 -3.758 -5.942 1.00 98.50 385 PHE A C 1
ATOM 2970 O O . PHE A 1 385 ? 2.199 -3.147 -4.880 1.00 98.50 385 PHE A O 1
ATOM 2977 N N . GLY A 1 386 ? 1.528 -3.528 -6.986 1.00 98.50 386 GLY A N 1
ATOM 2978 C CA . GLY A 1 386 ? 0.455 -2.538 -7.011 1.00 98.50 386 GLY A CA 1
ATOM 2979 C C . GLY A 1 386 ? 0.840 -1.267 -7.764 1.00 98.50 386 GLY A C 1
ATOM 2980 O O . GLY A 1 386 ? -0.022 -0.703 -8.429 1.00 98.50 386 GLY A O 1
ATOM 2981 N N . VAL A 1 387 ? 2.120 -0.865 -7.780 1.00 98.81 387 VAL A N 1
ATOM 2982 C CA . VAL A 1 387 ? 2.550 0.358 -8.490 1.00 98.81 387 VAL A CA 1
ATOM 2983 C C . VAL A 1 387 ? 2.218 0.269 -9.979 1.00 98.81 387 VAL A C 1
ATOM 2985 O O . VAL A 1 387 ? 1.589 1.161 -10.544 1.00 98.81 387 VAL A O 1
ATOM 2988 N N . ARG A 1 388 ? 2.594 -0.839 -10.629 1.00 98.44 388 ARG A N 1
ATOM 2989 C CA . ARG A 1 388 ? 2.324 -1.039 -12.061 1.00 98.44 388 ARG A CA 1
ATOM 2990 C C . ARG A 1 388 ? 0.833 -1.191 -12.321 1.00 98.44 388 ARG A C 1
ATOM 2992 O O . ARG A 1 388 ? 0.318 -0.577 -13.253 1.00 98.44 388 ARG A O 1
ATOM 2999 N N . LEU A 1 389 ? 0.149 -1.983 -11.494 1.00 98.69 389 LEU A N 1
ATOM 3000 C CA . LEU A 1 389 ? -1.291 -2.209 -11.585 1.00 98.69 389 LEU A CA 1
ATOM 3001 C C . LEU A 1 389 ? -2.088 -0.901 -11.499 1.00 98.69 389 LEU A C 1
ATOM 3003 O O . LEU A 1 389 ? -2.965 -0.659 -12.331 1.00 98.69 389 LEU A O 1
ATOM 3007 N N . PHE A 1 390 ? -1.786 -0.033 -10.540 1.00 98.81 390 PHE A N 1
ATOM 3008 C CA . PHE A 1 390 ? -2.518 1.217 -10.394 1.00 98.81 390 PHE A CA 1
ATOM 3009 C C . PHE A 1 390 ? -2.184 2.210 -11.499 1.00 98.81 390 PHE A C 1
ATOM 3011 O O . PHE A 1 390 ? -3.105 2.805 -12.052 1.00 98.81 390 PHE A O 1
ATOM 3018 N N . VAL A 1 391 ? -0.914 2.350 -11.890 1.00 98.62 391 VAL A N 1
ATOM 3019 C CA . VAL A 1 391 ? -0.551 3.243 -13.001 1.00 98.62 391 VAL A CA 1
ATOM 3020 C C . VAL A 1 391 ? -1.251 2.830 -14.298 1.00 98.62 391 VAL A C 1
ATOM 3022 O O . VAL A 1 391 ? -1.836 3.680 -14.967 1.00 98.62 391 VAL A O 1
ATOM 3025 N N . ASP A 1 392 ? -1.252 1.539 -14.644 1.00 98.25 392 ASP A N 1
ATOM 3026 C CA . ASP A 1 392 ? -1.976 1.036 -15.821 1.00 98.25 392 ASP A CA 1
ATOM 3027 C C . ASP A 1 392 ? -3.488 1.302 -15.721 1.00 98.25 392 ASP A C 1
ATOM 3029 O O . ASP A 1 392 ? -4.114 1.717 -16.699 1.00 98.25 392 ASP A O 1
ATOM 3033 N N . MET A 1 393 ? -4.067 1.144 -14.528 1.00 97.81 393 MET A N 1
ATOM 3034 C CA . MET A 1 393 ? -5.478 1.435 -14.296 1.00 97.81 393 MET A CA 1
ATOM 3035 C C . MET A 1 393 ? -5.791 2.927 -14.494 1.00 97.81 393 MET A C 1
ATOM 3037 O O . MET A 1 393 ? -6.711 3.243 -15.247 1.00 97.81 393 MET A O 1
ATOM 3041 N N . PHE A 1 394 ? -5.030 3.843 -13.886 1.00 98.00 394 PHE A N 1
ATOM 3042 C CA . PHE A 1 394 ? -5.247 5.291 -14.020 1.00 98.00 394 PHE A CA 1
ATOM 3043 C C . PHE A 1 394 ? -5.001 5.805 -15.438 1.00 98.00 394 PHE A C 1
ATOM 3045 O O . PHE A 1 394 ? -5.685 6.726 -15.870 1.00 98.00 394 PHE A O 1
ATOM 3052 N N . LYS A 1 395 ? -4.090 5.185 -16.199 1.00 95.62 395 LYS A N 1
ATOM 3053 C CA . LYS A 1 395 ? -3.908 5.486 -17.629 1.00 95.62 395 LYS A CA 1
ATOM 3054 C C . LYS A 1 395 ? -5.140 5.169 -18.483 1.00 95.62 395 LYS A C 1
ATOM 3056 O O . LYS A 1 395 ? -5.218 5.648 -19.609 1.00 95.62 395 LYS A O 1
ATOM 3061 N N . SER A 1 396 ? -6.053 4.336 -17.985 1.00 91.56 396 SER A N 1
ATOM 3062 C CA . SER A 1 396 ? -7.274 3.935 -18.694 1.00 91.56 396 SER A CA 1
ATOM 3063 C C . SER A 1 396 ? -8.525 4.733 -18.304 1.00 91.56 396 SER A C 1
ATOM 3065 O O . SER A 1 396 ? -9.611 4.386 -18.773 1.00 91.56 396 SER A O 1
ATOM 3067 N N . LEU A 1 397 ? -8.387 5.738 -17.430 1.00 91.00 397 LEU A N 1
ATOM 3068 C CA . LEU A 1 397 ? -9.490 6.569 -16.934 1.00 91.00 397 LEU A CA 1
ATOM 3069 C C . LEU A 1 397 ? -9.667 7.873 -17.705 1.00 91.00 397 LEU A C 1
ATOM 3071 O O . LEU A 1 397 ? -8.674 8.367 -18.285 1.00 91.00 397 LEU A O 1
#

Sequence (397 aa):
KLGGIIGSAASKYKFSSCTIANTWYRKKLDKEASIRALVEGIFLGTYTFEEFFSEKKEKINLKEVNIEFKGNFEKAIEETRIIAESVFFARDLQNLPSNIATPTYIANAAKEECEKVGISVKIIEKEEAKKLGMNLYLAVAKGSDENPKFVVMEYKGGGDKWFSLVGKGITFDTGGISLKPSEKMEEMKYDMSGAASVIGTMIAIARLGLKVNVVGITPLTENMPSGKATKPGDIVKSMGGISVEIINTDAEGRLILADALEYAKKYNPEFVIDIATLTGACVVALGHEAAGLMGNNSELIDKIKKSSQRTGERVWELPLWDEYNEYIKSDFADIKNVGNRYGGAITAAAFLKKFTNYKWAHLDIAGVAYTDKEKFYIKKGGTGFGVRLFVDMFKSL

Solvent-accessible surface area (backbone atoms only — not comparable to full-atom values): 19860 Å² total; per-residue (Å²): 89,72,20,1,46,54,20,40,41,19,59,75,69,65,36,45,63,50,75,46,74,63,87,79,63,49,94,91,45,56,69,66,60,34,50,38,51,33,53,36,15,24,54,38,14,56,63,80,90,59,89,87,47,88,76,67,72,85,82,48,55,67,76,45,77,49,72,50,61,96,73,90,51,66,67,54,50,52,55,33,48,49,47,40,53,23,27,47,53,13,18,50,59,27,57,39,53,43,94,63,36,32,24,60,46,50,51,49,52,48,41,55,59,29,47,77,52,72,26,48,65,48,75,43,43,61,72,54,37,55,75,61,34,28,39,32,35,49,39,42,27,44,17,37,91,64,66,40,31,35,34,38,36,43,38,80,43,74,42,97,53,34,32,36,36,37,10,29,17,31,21,31,51,44,17,20,70,50,54,57,64,76,82,67,44,82,60,23,29,42,34,20,34,14,23,26,15,34,53,20,26,55,45,29,40,44,73,68,62,45,65,43,21,40,36,34,36,25,49,19,23,36,32,28,61,47,99,64,29,53,49,65,71,44,72,40,46,31,47,78,64,56,33,33,26,32,63,49,44,61,48,39,60,59,33,32,42,32,29,51,49,37,56,50,56,80,61,66,37,72,33,39,39,38,32,23,51,65,33,71,48,40,24,73,74,47,34,73,68,27,23,39,30,39,59,83,33,70,71,61,52,50,47,50,51,54,21,14,69,74,64,64,56,41,64,43,82,50,78,72,62,76,73,46,52,66,47,24,55,38,97,88,34,75,24,28,62,50,47,55,95,68,59,44,40,44,27,52,50,45,56,44,52,74,42,52,94,59,42,32,36,40,35,36,28,49,25,43,37,44,38,92,58,71,51,53,39,39,48,61,37,32,55,21,52,55,19,61,33,49,45,52,40,60,74,73,105

Radius of gyration: 20.78 Å; Cα contacts (8 Å, |Δi|>4): 945; chains: 1; bounding box: 55×38×65 Å

Nearest PDB structures (foldseek):
  8pz0-assembly1_A  TM=9.561E-01  e=3.224E-46  Pseudomonas aeruginosa PA14
  3h8g-assembly1_D  TM=9.648E-01  e=2.767E-44  Pseudomonas putida
  1gyt-assembly2_I  TM=9.534E-01  e=4.842E-43  Escherichia coli K-12
  4zi6-assembly1_D  TM=9.571E-01  e=8.474E-42  Helicobacter pylori 26695
  6wvv-assembly2_L  TM=9.280E-01  e=3.062E-37  Plasmodium vivax